Protein AF-A0A4Q7LRU5-F1 (afdb_monomer_lite)

pLDDT: mean 74.24, std 22.61, range [22.89, 97.69]

Radius of gyration: 31.34 Å; chains: 1; bounding box: 123×73×97 Å

Sequence (624 aa):
MHRFAPRPRFACYLLPPMLMIGGCTATMSNQIQQAANQVMNTSPGSSNQASAPLRATPQAQSRGTPRQKPVPLLTREDASIKALFAKGTVTGADLLPELRAFKRLSGDGKAIPIADLLGNSESAPESGGFLGQLMSSDLKSGLAGASMQLAVGKLESTLKATVMSTAVSELQGHLDFLIGDSKALQSETITLPSGDNLTAEQKQRSVTMAAIVVATRLSARMLNQATKDLKGLEQEYQTLIDRRERAAALLQQTLATGIPANAAHAFVEADLNHLRRLSASEGVAGFVKDMGAQTMALRLVAATDPKTYEDYKAQSDGLTKRQAAAMRTVAGVVAFGGLLTNFSSEFVKIGKQKSVAEILALGPLAAAFISEVPPVFQSAYQVATEGAGVLLKSHKHFKVTTLDKTVEVAGASEVFELIKLNGATPEFQSALFRDDGFGVLQRVHFCDAKAAIQMVDAAVPSQGQAEFAKEMALENPSQFSFVNVETIKADIVPELLGKDHRPRLNDRNPAMARVQQVVAGPSGLPATTAAAATAEPGPGYLKWNNEQVLRLVFANRDANAAKYAAMEFNGVTVRPVPSMQSLFAYESLADACRQQSVPVIAPSEPNQPPKPQRRQPAQNSRKS

Secondary structure (DSSP, 8-state):
--PPPP------------------SSHHHHHHHHHHHHHTT-PPPP-----------PPP-------PPPPPTT---HHHHHHHHHHSEEETTTTHHHHHHHHHHHHS-S---HHHHTT--S-------HHHHHHHHTSSSSHHHHHHHHHHHHHHHHHHHH-TTHHHHHHHHHHHHHHH-HHHHHH-EEEPPPSTT--HHHHHHHHHHHHHHHHHHHHHHHHHHHHHHHHHHHHHHHHHHHHHHHHHHHHHHHHHH---GGGGGG--HHHHHHHHHHHHHHHHHHHHT-HHHHHHHHHHHHHH-HHHHHHHHHHHHHHHHHHHHHHHHHHHHHHHHHHHHHHHHHHHHHHHHS-HHHHHHHHHHHHHHHHHHHHHHHHHHHHHHH-GGGGS-----EEEE-SS-EEEES-HHHHHHHHHHTT-HHHHHHHHS-SSS--HHHHHHTT-HHHHHHHHHHHS-HHHHHHHHHHTT-S-GGG--GGGHHHH-TTHHHHHHHS--GGGTTSS-HHHHHHHHHHH-SSS--S-SGGGGS-PPPPGGGG--HHHHHHHHHH--STTTGGGT-EEETTEEEEEPPSHHHHHHHHHHHHHHHHHHS---------PPPPP--PPPP------

Foldseek 3Di:
DDDDDDDDDDDDDDDDDDDDDDDDDDPVVVVVVVVVVVVPPDDDDDDDDDDDDDDDDDDDDDPDDPPPDPDLPPPDPLVLLVVVLVVQKDFLLSLLVLLVVVLVLLQPLPPRCVCSLLVNPDPDDDDFFPLVVVCPPPVVVPPLSVCLVVLLVVLLVLCVFQPSPVLSVLQSVLSVVVSVPSVLRRVGMDGAFRCPPPDSSLSSNRSSLVNLLSSLQVLLVLLVVLLVLVVVLQVLLVVLLVVLLVLLLVVLVCLVVDQPPQLPVLDDPVRSVVLVVQCVVQPSVRRSQFPLSSLSSLSSCCRPPVPSSVVSLVSLVVSLVSNVVSLSSLSNLLSSLSVLSVNVVVVSVCSRVDDPVSCVSCVRSVVSSSVSNVSSSVSSVCCSPVNVCVSPPDQFWKWKFFPVDIDTHRKPLVLVVVCVVRVQLQVLLDQQFAAVWARLLNLLCLQPVLLSQSLLQQLAGLVLQLVLCVLVVHPPSSSGGSSCVCVGPVVVSCVLRVHQCLVVCVDPRVSSNVSSCSARNHHDDDPPDPVVVPDDDPRSSSSDISLSVLSSLCSVPPVPRNSSSWDDTPRIIMHTGSGSSSSSSNSSSVVSNVVSPPPPPPPPPPPDPDDPDDDDPDDDDDDD

Organism: NCBI:txid47994

Structure (mmCIF, N/CA/C/O backbone):
data_AF-A0A4Q7LRU5-F1
#
_entry.id   AF-A0A4Q7LRU5-F1
#
loop_
_atom_site.group_PDB
_atom_site.id
_atom_site.type_symbol
_atom_site.label_atom_id
_atom_site.label_alt_id
_atom_site.label_comp_id
_atom_site.label_asym_id
_atom_site.label_entity_id
_atom_site.label_seq_id
_atom_site.pdbx_PDB_ins_code
_atom_site.Cartn_x
_atom_site.Cartn_y
_atom_site.Cartn_z
_atom_site.occupancy
_atom_site.B_iso_or_equiv
_atom_site.auth_seq_id
_atom_site.auth_comp_id
_atom_site.auth_asym_id
_atom_site.auth_atom_id
_atom_site.pdbx_PDB_model_num
ATOM 1 N N . MET A 1 1 ? -60.695 -10.524 22.780 1.00 43.97 1 MET A N 1
ATOM 2 C CA . MET A 1 1 ? -61.632 -10.675 21.647 1.00 43.97 1 MET A CA 1
ATOM 3 C C . MET A 1 1 ? -61.901 -9.304 21.045 1.00 43.97 1 MET A C 1
ATOM 5 O O . MET A 1 1 ? -62.742 -8.602 21.571 1.00 43.97 1 MET A O 1
ATOM 9 N N . HIS A 1 2 ? -61.194 -8.905 19.986 1.00 31.53 2 HIS A N 1
ATOM 10 C CA . HIS A 1 2 ? -61.656 -7.858 19.069 1.00 31.53 2 HIS A CA 1
ATOM 11 C C . HIS A 1 2 ? -60.995 -8.046 17.700 1.00 31.53 2 HIS A C 1
ATOM 13 O O . HIS A 1 2 ? -59.847 -8.466 17.597 1.00 31.53 2 HIS A O 1
ATOM 19 N N . ARG A 1 3 ? -61.819 -7.844 16.672 1.00 33.44 3 ARG A N 1
ATOM 20 C CA . ARG A 1 3 ? -61.635 -8.214 15.268 1.00 33.44 3 ARG A CA 1
ATOM 21 C C . ARG A 1 3 ? -60.683 -7.238 14.571 1.00 33.44 3 ARG A C 1
ATOM 23 O O . ARG A 1 3 ? -60.912 -6.036 14.644 1.00 33.44 3 ARG A O 1
ATOM 30 N N . PHE A 1 4 ? -59.709 -7.755 13.824 1.00 37.22 4 PHE A N 1
ATOM 31 C CA . PHE A 1 4 ? -59.015 -7.002 12.776 1.00 37.22 4 PHE A CA 1
ATOM 32 C C . PHE A 1 4 ? -59.633 -7.337 11.416 1.00 37.22 4 PHE A C 1
ATOM 34 O O . PHE A 1 4 ? -59.771 -8.505 11.053 1.00 37.22 4 PHE A O 1
ATOM 41 N N . ALA A 1 5 ? -60.035 -6.297 10.689 1.00 34.72 5 ALA A N 1
ATOM 42 C CA . ALA A 1 5 ? -60.475 -6.374 9.303 1.00 34.72 5 ALA A CA 1
ATOM 43 C C . ALA A 1 5 ? -59.260 -6.408 8.344 1.00 34.72 5 ALA A C 1
ATOM 45 O O . ALA A 1 5 ? -58.240 -5.789 8.655 1.00 34.72 5 ALA A O 1
ATOM 46 N N . PRO A 1 6 ? -59.354 -7.078 7.177 1.00 48.84 6 PRO A N 1
ATOM 47 C CA . PRO A 1 6 ? -58.246 -7.239 6.234 1.00 48.84 6 PRO A CA 1
ATOM 48 C C . PRO A 1 6 ? -58.362 -6.299 5.024 1.00 48.84 6 PRO A C 1
ATOM 50 O O . PRO A 1 6 ? -59.464 -6.081 4.523 1.00 48.84 6 PRO A O 1
ATOM 53 N N . ARG A 1 7 ? -57.232 -5.810 4.492 1.00 32.91 7 ARG A N 1
ATOM 54 C CA . ARG A 1 7 ? -57.084 -5.200 3.147 1.00 32.91 7 ARG A CA 1
ATOM 55 C C . ARG A 1 7 ? -55.608 -5.297 2.680 1.00 32.91 7 ARG A C 1
ATOM 57 O O . ARG A 1 7 ? -54.745 -5.478 3.532 1.00 32.91 7 ARG A O 1
ATOM 64 N N . PRO A 1 8 ? -55.287 -5.211 1.372 1.00 40.09 8 PRO A N 1
ATOM 65 C CA . PRO A 1 8 ? -55.453 -6.294 0.405 1.00 40.09 8 PRO A CA 1
ATOM 66 C C . PRO A 1 8 ? -54.150 -6.608 -0.365 1.00 40.09 8 PRO A C 1
ATOM 68 O O . PRO A 1 8 ? -53.166 -5.875 -0.331 1.00 40.09 8 PRO A O 1
ATOM 71 N N . ARG A 1 9 ? -54.182 -7.724 -1.100 1.00 33.88 9 ARG A N 1
ATOM 72 C CA . ARG A 1 9 ? -53.172 -8.150 -2.078 1.00 33.88 9 ARG A CA 1
ATOM 73 C C . ARG A 1 9 ? -53.104 -7.159 -3.247 1.00 33.88 9 ARG A C 1
ATOM 75 O O . ARG A 1 9 ? -54.141 -6.883 -3.845 1.00 33.88 9 ARG A O 1
ATOM 82 N N . PHE A 1 10 ? -51.902 -6.711 -3.612 1.00 30.16 10 PHE A N 1
ATOM 83 C CA . PHE A 1 10 ? -51.641 -6.105 -4.919 1.00 30.16 10 PHE A CA 1
ATOM 84 C C . PHE A 1 10 ? -50.893 -7.083 -5.820 1.00 30.16 10 PHE A C 1
ATOM 86 O O . PHE A 1 10 ? -49.983 -7.794 -5.398 1.00 30.16 10 PHE A O 1
ATOM 93 N N . ALA A 1 11 ? -51.401 -7.145 -7.043 1.00 29.06 11 ALA A N 1
ATOM 94 C CA . ALA A 1 11 ? -51.171 -8.154 -8.050 1.00 29.06 11 ALA A CA 1
ATOM 95 C C . ALA A 1 11 ? -49.904 -7.897 -8.872 1.00 29.06 11 ALA A C 1
ATOM 97 O O . ALA A 1 11 ? -49.52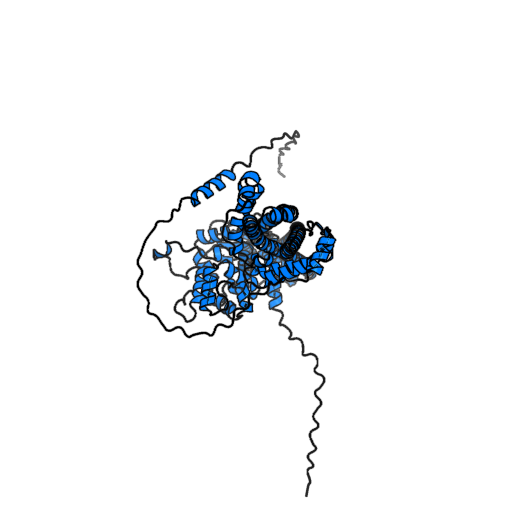2 -6.756 -9.129 1.00 29.06 11 ALA A O 1
ATOM 98 N N . CYS A 1 12 ? -49.310 -9.000 -9.326 1.00 27.50 12 CYS A N 1
ATOM 99 C CA . CYS A 1 12 ? -48.316 -9.058 -10.383 1.00 27.50 12 CYS A CA 1
ATOM 100 C C . CYS A 1 12 ? -48.868 -8.477 -11.693 1.00 27.50 12 CYS A C 1
ATOM 102 O O . CYS A 1 12 ? -49.925 -8.906 -12.153 1.00 27.50 12 CYS A O 1
ATOM 104 N N . TYR A 1 13 ? -48.097 -7.600 -12.335 1.00 27.66 13 TYR A N 1
ATOM 105 C CA . TYR A 1 13 ? -48.189 -7.355 -13.772 1.00 27.66 13 TYR A CA 1
ATOM 106 C C . TYR A 1 13 ? -46.835 -7.658 -14.423 1.00 27.66 13 TYR A C 1
ATOM 108 O O . TYR A 1 13 ? -45.799 -7.117 -14.044 1.00 27.66 13 TYR A O 1
ATOM 116 N N . LEU A 1 14 ? -46.892 -8.587 -15.375 1.00 28.45 14 LEU A N 1
ATOM 117 C CA . LEU A 1 14 ? -45.865 -8.989 -16.333 1.00 28.45 14 LEU A CA 1
ATOM 118 C C . LEU A 1 14 ? -46.088 -8.222 -17.647 1.00 28.45 14 LEU A C 1
ATOM 120 O O . LEU A 1 14 ? -47.246 -8.120 -18.052 1.00 28.45 14 LEU A O 1
ATOM 124 N N . LEU A 1 15 ? -44.986 -7.790 -18.294 1.00 25.84 15 LEU A N 1
ATOM 125 C CA . LEU A 1 15 ? -44.734 -7.465 -19.731 1.00 25.84 15 LEU A CA 1
ATOM 126 C C . LEU A 1 15 ? -43.952 -6.134 -19.907 1.00 25.84 15 LEU A C 1
ATOM 128 O O . LEU A 1 15 ? -44.173 -5.216 -19.124 1.00 25.84 15 LEU A O 1
ATOM 132 N N . PRO A 1 16 ? -43.188 -5.921 -21.006 1.00 30.48 16 PRO A N 1
ATOM 133 C CA . PRO A 1 16 ? -42.007 -6.637 -21.529 1.00 30.48 16 PRO A CA 1
ATOM 134 C C . PRO A 1 16 ? -40.763 -5.692 -21.654 1.00 30.48 16 PRO A C 1
ATOM 136 O O . PRO A 1 16 ? -40.886 -4.491 -21.414 1.00 30.48 16 PRO A O 1
ATOM 139 N N . PRO A 1 17 ? -39.552 -6.171 -22.031 1.00 30.44 17 PRO A N 1
ATOM 140 C CA . PRO A 1 17 ? -38.360 -5.323 -22.125 1.00 30.44 17 PRO A CA 1
ATOM 141 C C . PRO A 1 17 ? -38.255 -4.642 -23.501 1.00 30.44 17 PRO A C 1
ATOM 143 O O . PRO A 1 17 ? -38.333 -5.308 -24.532 1.00 30.44 17 PRO A O 1
ATOM 146 N N . MET A 1 18 ? -38.017 -3.327 -23.526 1.00 25.31 18 MET A N 1
ATOM 147 C CA . MET A 1 18 ? -37.618 -2.602 -24.737 1.00 25.31 18 MET A CA 1
ATOM 148 C C . MET A 1 18 ? -36.319 -1.826 -24.508 1.00 25.31 18 MET A C 1
ATOM 150 O O . MET A 1 18 ? -36.163 -1.094 -23.534 1.00 25.31 18 MET A O 1
ATOM 154 N N . LEU A 1 19 ? -35.394 -2.044 -25.442 1.00 29.30 19 LEU A N 1
ATOM 155 C CA . LEU A 1 19 ? -34.105 -1.388 -25.623 1.00 29.30 19 LEU A CA 1
ATOM 156 C C . LEU A 1 19 ? -34.196 0.143 -25.594 1.00 29.30 19 LEU A C 1
ATOM 158 O O . LEU A 1 19 ? -34.935 0.716 -26.385 1.00 29.30 19 LEU A O 1
ATOM 162 N N . MET A 1 20 ? -33.317 0.779 -24.816 1.00 27.03 20 MET A N 1
ATOM 163 C CA . MET A 1 20 ? -32.673 2.048 -25.176 1.00 27.03 20 MET A CA 1
ATOM 164 C C . MET A 1 20 ? -31.257 2.069 -24.583 1.00 27.03 20 MET A C 1
ATOM 166 O O . MET A 1 20 ? -31.054 2.316 -23.397 1.00 27.03 20 MET A O 1
ATOM 170 N N . ILE A 1 21 ? -30.274 1.769 -25.433 1.00 30.77 21 ILE A N 1
ATOM 171 C CA . ILE A 1 21 ? -28.853 2.047 -25.218 1.00 30.77 21 ILE A CA 1
ATOM 172 C C . ILE A 1 21 ? -28.588 3.394 -25.890 1.00 30.77 21 ILE A C 1
ATOM 174 O O . ILE A 1 21 ? -28.757 3.511 -27.101 1.00 30.77 21 ILE A O 1
ATOM 178 N N . GLY A 1 22 ? -28.162 4.402 -25.130 1.00 25.91 22 GLY A N 1
ATOM 179 C CA . GLY A 1 22 ? -27.683 5.656 -25.706 1.00 25.91 22 GLY A CA 1
ATOM 180 C C . GLY A 1 22 ? -27.515 6.772 -24.681 1.00 25.91 22 GLY A C 1
ATOM 181 O O . GLY A 1 22 ? -28.501 7.285 -24.168 1.00 25.91 22 GLY A O 1
ATOM 182 N N . GLY A 1 23 ? -26.266 7.190 -24.443 1.00 28.08 23 GLY A N 1
ATOM 183 C CA . GLY A 1 23 ? -25.987 8.571 -24.031 1.00 28.08 23 GLY A CA 1
ATOM 184 C C . GLY A 1 23 ? -25.439 8.821 -22.623 1.00 28.08 23 GLY A C 1
ATOM 185 O O . GLY A 1 23 ? -25.951 9.692 -21.931 1.00 28.08 23 GLY A O 1
ATOM 186 N N . CYS A 1 24 ? -24.343 8.170 -22.218 1.00 26.23 24 CYS A N 1
ATOM 187 C CA . CYS A 1 24 ? -23.494 8.667 -21.120 1.00 26.23 24 CYS A CA 1
ATOM 188 C C . CYS A 1 24 ? -22.000 8.566 -21.470 1.00 26.23 24 CYS A C 1
ATOM 190 O O . CYS A 1 24 ? -21.257 7.830 -20.834 1.00 26.23 24 CYS A O 1
ATOM 192 N N . THR A 1 25 ? -21.544 9.293 -22.494 1.00 30.42 25 THR A N 1
ATOM 193 C CA . THR A 1 25 ? -20.097 9.490 -22.751 1.00 30.42 25 THR A CA 1
ATOM 194 C C . THR A 1 25 ? -19.708 10.931 -23.107 1.00 30.42 25 THR A C 1
ATOM 196 O O . THR A 1 25 ? -18.527 11.213 -23.279 1.00 30.42 25 THR A O 1
ATOM 199 N N . ALA A 1 26 ? -20.644 11.887 -23.154 1.00 29.08 26 ALA A N 1
ATOM 200 C CA . ALA A 1 26 ? -20.341 13.251 -23.608 1.00 29.08 26 ALA A CA 1
ATOM 201 C C . ALA A 1 26 ? -19.850 14.219 -22.505 1.00 29.08 26 ALA A C 1
ATOM 203 O O . ALA A 1 26 ? -19.265 15.253 -22.820 1.00 29.08 26 ALA A O 1
ATOM 204 N N . THR A 1 27 ? -20.029 13.914 -21.216 1.00 32.12 27 THR A N 1
ATOM 205 C CA . THR A 1 27 ? -19.748 14.880 -20.131 1.00 32.12 27 THR A CA 1
ATOM 206 C C . THR A 1 27 ? -18.299 14.880 -19.631 1.00 32.12 27 THR A C 1
ATOM 208 O O . THR A 1 27 ? -17.849 15.889 -19.094 1.00 32.12 27 THR A O 1
ATOM 211 N N . MET A 1 28 ? -17.525 13.811 -19.859 1.00 32.53 28 MET A N 1
ATOM 212 C CA . MET A 1 28 ? -16.118 13.738 -19.424 1.00 32.53 28 MET A CA 1
ATOM 213 C C . MET A 1 28 ? -15.156 14.507 -20.349 1.00 32.53 28 MET A C 1
ATOM 215 O O . MET A 1 28 ? -14.125 15.000 -19.898 1.00 32.53 28 MET A O 1
ATOM 219 N N . SER A 1 29 ? -15.508 14.679 -21.630 1.00 30.48 29 SER A N 1
ATOM 220 C CA . SER A 1 29 ? -14.660 15.385 -22.605 1.00 30.48 29 SER A CA 1
ATOM 221 C C . SER A 1 29 ? -14.542 16.884 -22.303 1.00 30.48 29 SER A C 1
ATOM 223 O O . SER A 1 29 ? -13.462 17.455 -22.433 1.00 30.48 29 SER A O 1
ATOM 225 N N . ASN A 1 30 ? -15.618 17.524 -21.829 1.00 28.94 30 ASN A N 1
ATOM 226 C CA . ASN A 1 30 ? -15.624 18.971 -21.582 1.00 28.94 30 ASN A CA 1
ATOM 227 C C . ASN A 1 30 ? -14.843 19.382 -20.321 1.00 28.94 30 ASN A C 1
ATOM 229 O O . ASN A 1 30 ? -14.238 20.453 -20.315 1.00 28.94 30 ASN A O 1
ATOM 233 N N . GLN A 1 31 ? -14.766 18.530 -19.289 1.00 32.81 31 GLN A N 1
ATOM 234 C CA . GLN A 1 31 ? -13.928 18.805 -18.109 1.00 32.81 31 GLN A CA 1
ATOM 235 C C . GLN A 1 31 ? -12.427 18.669 -18.410 1.00 32.81 31 GLN A C 1
ATOM 237 O O . GLN A 1 31 ? -11.622 19.448 -17.902 1.00 32.81 31 GLN A O 1
ATOM 242 N N . ILE A 1 32 ? -12.043 17.744 -19.295 1.00 33.47 32 ILE A N 1
ATOM 243 C CA . ILE A 1 32 ? -10.644 17.570 -19.720 1.00 33.47 32 ILE A CA 1
ATOM 244 C C . ILE A 1 32 ? -10.184 18.752 -20.591 1.00 33.47 32 ILE A C 1
ATOM 246 O O . ILE A 1 32 ? -9.041 19.197 -20.482 1.00 33.47 32 ILE A O 1
ATOM 250 N N . GLN A 1 33 ? -11.080 19.316 -21.403 1.00 30.83 33 GLN A N 1
ATOM 251 C CA . GLN A 1 33 ? -10.770 20.450 -22.278 1.00 30.83 33 GLN A CA 1
ATOM 252 C C . GLN A 1 33 ? -10.697 21.788 -21.521 1.00 30.83 33 GLN A C 1
ATOM 254 O O . GLN A 1 33 ? -9.879 22.643 -21.858 1.00 30.83 33 GLN A O 1
ATOM 259 N N . GLN A 1 34 ? -11.474 21.955 -20.443 1.00 31.41 34 GLN A N 1
ATOM 260 C CA . GLN A 1 34 ? -11.393 23.138 -19.574 1.00 31.41 34 GLN A CA 1
ATOM 261 C C . GLN A 1 34 ? -10.120 23.160 -18.710 1.00 31.41 34 GLN A C 1
ATOM 263 O O . GLN A 1 34 ? -9.540 24.228 -18.521 1.00 31.41 34 GLN A O 1
ATOM 268 N N . ALA A 1 35 ? -9.624 21.998 -18.270 1.00 32.19 35 ALA A N 1
ATOM 269 C CA . ALA A 1 35 ? -8.349 21.899 -17.554 1.00 32.19 35 ALA A CA 1
ATOM 270 C C . ALA A 1 35 ? -7.128 22.165 -18.462 1.00 32.19 35 ALA A C 1
ATOM 272 O O . ALA A 1 35 ? -6.140 22.745 -18.018 1.00 32.19 35 ALA A O 1
ATOM 273 N N . ALA A 1 36 ? -7.201 21.803 -19.749 1.00 29.17 36 ALA A N 1
ATOM 274 C CA . ALA A 1 36 ? -6.125 22.055 -20.714 1.00 29.17 36 ALA A CA 1
ATOM 275 C C . ALA A 1 36 ? -5.966 23.548 -21.066 1.00 29.17 36 ALA A C 1
ATOM 277 O O . ALA A 1 36 ? -4.850 24.019 -21.281 1.00 29.17 36 ALA A O 1
ATOM 278 N N . ASN A 1 37 ? -7.061 24.313 -21.061 1.00 30.66 37 ASN A N 1
ATOM 279 C CA . ASN A 1 37 ? -7.027 25.743 -21.380 1.00 30.66 37 ASN A CA 1
ATOM 280 C C . ASN A 1 37 ? -6.527 26.625 -20.222 1.00 30.66 37 ASN A C 1
ATOM 282 O O . ASN A 1 37 ? -6.096 27.749 -20.465 1.00 30.66 37 ASN A O 1
ATOM 286 N N . GLN A 1 38 ? -6.522 26.129 -18.978 1.00 31.88 38 GLN A N 1
ATOM 287 C CA . GLN A 1 38 ? -5.975 26.874 -17.834 1.00 31.88 38 GLN A CA 1
ATOM 288 C C . GLN A 1 38 ? -4.441 26.816 -17.743 1.00 31.88 38 GLN A C 1
ATOM 290 O O . GLN A 1 38 ? -3.837 27.694 -17.135 1.00 31.88 38 GLN A O 1
ATOM 295 N N . VAL A 1 39 ? -3.797 25.839 -18.389 1.00 29.70 39 VAL A N 1
ATOM 296 C CA . VAL A 1 39 ? -2.334 25.652 -18.330 1.00 29.70 39 VAL A CA 1
ATOM 297 C C . VAL A 1 39 ? -1.593 26.443 -19.422 1.00 29.70 39 VAL A C 1
ATOM 299 O O . VAL A 1 39 ? -0.408 26.722 -19.280 1.00 29.70 39 VAL A O 1
ATOM 302 N N . MET A 1 40 ? -2.271 26.882 -20.489 1.00 27.53 40 MET A N 1
ATOM 303 C CA . MET A 1 40 ? -1.620 27.569 -21.619 1.00 27.53 40 MET A CA 1
ATOM 304 C C . MET A 1 40 ? -1.514 29.103 -21.500 1.00 27.53 40 MET A C 1
ATOM 306 O O . MET A 1 40 ? -1.050 29.738 -22.442 1.00 27.53 40 MET A O 1
ATOM 310 N N . ASN A 1 41 ? -1.874 29.709 -20.360 1.00 26.45 41 ASN A N 1
ATOM 311 C CA . ASN A 1 41 ? -1.891 31.176 -20.201 1.00 26.45 41 ASN A CA 1
ATOM 312 C C . ASN A 1 41 ? -0.845 31.774 -19.239 1.00 26.45 41 ASN A C 1
ATOM 314 O O . ASN A 1 41 ? -0.915 32.964 -18.932 1.00 26.45 41 ASN A O 1
ATOM 318 N N . THR A 1 42 ? 0.165 31.022 -18.797 1.0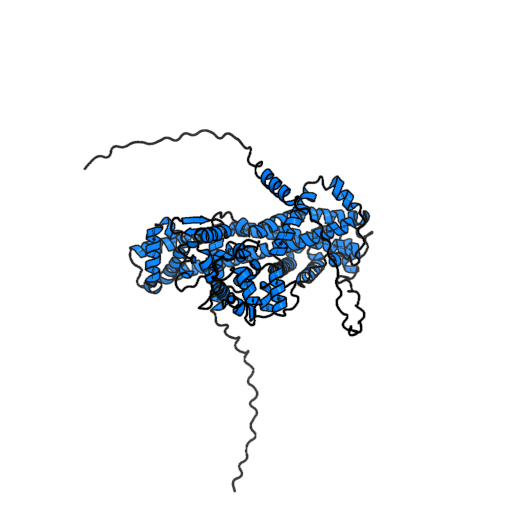0 27.41 42 THR A N 1
ATOM 319 C CA . THR A 1 42 ? 1.283 31.598 -18.024 1.00 27.41 42 THR A CA 1
ATOM 320 C C . THR A 1 42 ? 2.492 31.855 -18.920 1.00 27.41 42 THR A C 1
ATOM 322 O O . THR A 1 42 ? 3.320 30.975 -19.148 1.00 27.41 42 THR A O 1
ATOM 325 N N . SER A 1 43 ? 2.573 33.079 -19.441 1.00 22.89 43 SER A N 1
ATOM 326 C CA . SER A 1 43 ? 3.728 33.610 -20.172 1.00 22.89 43 SER A CA 1
ATOM 327 C C . SER A 1 43 ? 4.842 34.025 -19.191 1.00 22.89 43 SER A C 1
ATOM 329 O O . SER A 1 43 ? 4.520 34.645 -18.173 1.00 22.89 43 SER A O 1
ATOM 331 N N . PRO A 1 44 ? 6.136 33.742 -19.440 1.00 28.16 44 PRO A N 1
ATOM 332 C CA . PRO A 1 44 ? 7.210 34.208 -18.573 1.00 28.16 44 PRO A CA 1
ATOM 333 C C . PRO A 1 44 ? 7.665 35.623 -18.960 1.00 28.16 44 PRO A C 1
ATOM 335 O O . PRO A 1 44 ? 8.151 35.871 -20.063 1.00 28.16 44 PRO A O 1
ATOM 338 N N . GLY A 1 45 ? 7.513 36.551 -18.013 1.00 25.11 45 GLY A N 1
ATOM 339 C CA . GLY A 1 45 ? 8.054 37.904 -18.078 1.00 25.11 45 GLY A CA 1
ATOM 340 C C . GLY A 1 45 ? 9.563 37.934 -17.827 1.00 25.11 45 GLY A C 1
ATOM 341 O O . GLY A 1 45 ? 10.066 37.354 -16.869 1.00 25.11 45 GLY A O 1
ATOM 342 N N . SER A 1 46 ? 10.262 38.640 -18.711 1.00 28.59 46 SER A N 1
ATOM 343 C CA . SER A 1 46 ? 11.682 38.986 -18.653 1.00 28.59 46 SER A CA 1
ATOM 344 C C . SER A 1 46 ? 11.997 39.920 -17.476 1.00 28.59 46 SER A C 1
ATOM 346 O O . SER A 1 46 ? 11.346 40.957 -17.334 1.00 28.59 46 SER A O 1
ATOM 348 N N . SER A 1 47 ? 13.079 39.657 -16.740 1.00 28.02 47 SER A N 1
ATOM 349 C CA . SER A 1 47 ? 13.805 40.704 -16.015 1.00 28.02 47 SER A CA 1
ATOM 350 C C . SER A 1 47 ? 15.316 40.451 -15.997 1.00 28.02 47 SER A C 1
ATOM 352 O O . SER A 1 47 ? 15.825 39.439 -15.523 1.00 28.02 47 SER A O 1
ATOM 354 N N . ASN A 1 48 ? 16.029 41.430 -16.554 1.00 27.88 48 ASN A N 1
ATOM 355 C CA . ASN A 1 48 ? 17.455 41.673 -16.380 1.00 27.88 48 ASN A CA 1
ATOM 356 C C . ASN A 1 48 ? 17.757 42.005 -14.913 1.00 27.88 48 ASN A C 1
ATOM 358 O O . ASN A 1 48 ? 17.066 42.861 -14.363 1.00 27.88 48 ASN A O 1
ATOM 362 N N . GLN A 1 49 ? 18.845 41.476 -14.338 1.00 28.56 49 GLN A N 1
ATOM 363 C CA . GLN A 1 49 ? 19.641 42.226 -13.354 1.00 28.56 49 GLN A CA 1
ATOM 364 C C . GLN A 1 49 ? 21.053 41.649 -13.120 1.00 28.56 49 GLN A C 1
ATOM 366 O O . GLN A 1 49 ? 21.239 40.562 -12.590 1.00 28.56 49 GLN A O 1
ATOM 371 N N . ALA A 1 50 ? 22.017 42.449 -13.584 1.00 24.75 50 ALA A N 1
ATOM 372 C CA . ALA A 1 50 ? 23.327 42.811 -13.037 1.00 24.75 50 ALA A CA 1
ATOM 373 C C . ALA A 1 50 ? 24.127 41.831 -12.150 1.00 24.75 50 ALA A C 1
ATOM 375 O O . ALA A 1 50 ? 23.797 41.542 -11.003 1.00 24.75 50 ALA A O 1
ATOM 376 N N . SER A 1 51 ? 25.304 41.488 -12.672 1.00 27.73 51 SER A N 1
ATOM 377 C CA . SER A 1 51 ? 26.440 40.852 -12.007 1.00 27.73 51 SER A CA 1
ATOM 378 C C . SER A 1 51 ? 27.146 41.771 -10.995 1.00 27.73 51 SER A C 1
ATOM 380 O O . SER A 1 51 ? 27.354 42.953 -11.267 1.00 27.73 51 SER A O 1
ATOM 382 N N . ALA A 1 52 ? 27.650 41.193 -9.900 1.00 24.70 52 ALA A N 1
ATOM 383 C CA . ALA A 1 52 ? 28.733 41.755 -9.085 1.00 24.70 52 ALA A CA 1
ATOM 384 C C . ALA A 1 52 ? 29.748 40.648 -8.706 1.00 24.70 52 ALA A C 1
ATOM 386 O O . ALA A 1 52 ? 29.364 39.478 -8.632 1.00 24.70 52 ALA A O 1
ATOM 387 N N . PRO A 1 53 ? 31.046 40.970 -8.519 1.00 27.08 53 PRO A N 1
ATOM 388 C CA . PRO A 1 53 ? 32.130 39.997 -8.634 1.00 27.08 53 PRO A CA 1
ATOM 389 C C . PRO A 1 53 ? 32.504 39.360 -7.289 1.00 27.08 53 PRO A C 1
ATOM 391 O O . PRO A 1 53 ? 32.692 40.052 -6.289 1.00 27.08 53 PRO A O 1
ATOM 394 N N . LEU A 1 54 ? 32.709 38.039 -7.276 1.00 25.48 54 LEU A N 1
ATOM 395 C CA . LEU A 1 54 ? 33.249 37.309 -6.127 1.00 25.48 54 LEU A CA 1
ATOM 396 C C . LEU A 1 54 ? 34.659 36.777 -6.422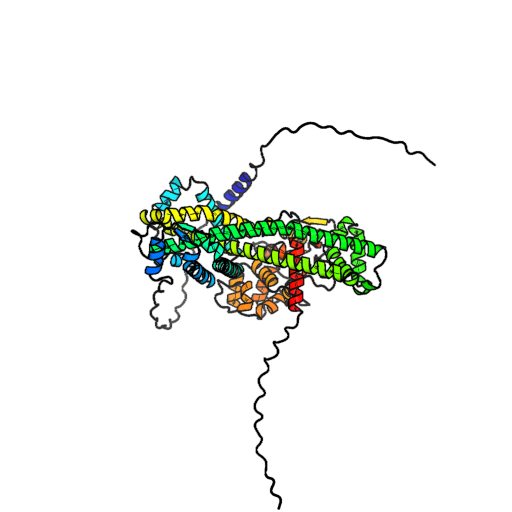 1.00 25.48 54 LEU A C 1
ATOM 398 O O . LEU A 1 54 ? 34.868 35.853 -7.201 1.00 25.48 54 LEU A O 1
ATOM 402 N N . ARG A 1 55 ? 35.611 37.450 -5.769 1.00 24.30 55 ARG A N 1
ATOM 403 C CA . ARG A 1 55 ? 36.900 37.005 -5.212 1.00 24.30 55 ARG A CA 1
ATOM 404 C C . ARG A 1 55 ? 37.317 35.548 -5.494 1.00 24.30 55 ARG A C 1
ATOM 406 O O . ARG A 1 55 ? 36.737 34.602 -4.970 1.00 24.30 55 ARG A O 1
ATOM 413 N N . ALA A 1 56 ? 38.426 35.409 -6.218 1.00 24.61 56 ALA A N 1
ATOM 414 C CA . ALA A 1 56 ? 39.151 34.159 -6.410 1.00 24.61 56 ALA A CA 1
ATOM 415 C C . ALA A 1 56 ? 39.746 33.626 -5.092 1.00 24.61 56 ALA A C 1
ATOM 417 O O . ALA A 1 56 ? 40.382 34.366 -4.339 1.00 24.61 56 ALA A O 1
ATOM 418 N N . THR A 1 57 ? 39.582 32.325 -4.851 1.00 27.88 57 THR A N 1
ATOM 419 C CA . THR A 1 57 ? 40.373 31.530 -3.897 1.00 27.88 57 THR A CA 1
ATOM 420 C C . THR A 1 57 ? 41.183 30.478 -4.670 1.00 27.88 57 THR A C 1
ATOM 422 O O . THR A 1 57 ? 40.753 30.065 -5.750 1.00 27.88 57 THR A O 1
ATOM 425 N N . PRO A 1 58 ? 42.369 30.061 -4.186 1.00 26.73 58 PRO A N 1
ATOM 426 C CA . PRO A 1 58 ? 43.312 29.277 -4.980 1.00 26.73 58 PRO A CA 1
ATOM 427 C C . PRO A 1 58 ? 42.838 27.829 -5.149 1.00 26.73 58 PRO A C 1
ATOM 429 O O . PRO A 1 58 ? 42.588 27.129 -4.168 1.00 26.73 58 PRO A O 1
ATOM 432 N N . GLN A 1 59 ? 42.761 27.368 -6.399 1.00 28.69 59 GLN A N 1
ATOM 433 C CA . GLN A 1 59 ? 42.581 25.958 -6.737 1.00 28.69 59 GLN A CA 1
ATOM 434 C C . GLN A 1 59 ? 43.811 25.152 -6.304 1.00 28.69 59 GLN A C 1
ATOM 436 O O . GLN A 1 59 ? 44.909 25.334 -6.830 1.00 28.69 59 GLN A O 1
ATOM 441 N N . ALA A 1 60 ? 43.606 24.208 -5.387 1.00 28.73 60 ALA A N 1
ATOM 442 C CA . ALA A 1 60 ? 44.526 23.102 -5.183 1.00 28.73 60 ALA A CA 1
ATOM 443 C C . ALA A 1 60 ? 44.473 22.180 -6.414 1.00 28.73 60 ALA A C 1
ATOM 445 O O . ALA A 1 60 ? 43.420 21.648 -6.768 1.00 28.73 60 ALA A O 1
ATOM 446 N N . GLN A 1 61 ? 45.618 22.010 -7.077 1.00 31.38 61 GLN A N 1
ATOM 447 C CA . GLN A 1 61 ? 45.808 21.082 -8.189 1.00 31.38 61 GLN A CA 1
ATOM 448 C C . GLN A 1 61 ? 45.611 19.636 -7.711 1.00 31.38 61 GLN A C 1
ATOM 450 O O . GLN A 1 61 ? 46.525 19.000 -7.189 1.00 31.38 61 GLN A O 1
ATOM 455 N N . SER A 1 62 ? 44.410 19.102 -7.920 1.00 31.77 62 SER A N 1
ATOM 456 C CA . SER A 1 62 ? 44.168 17.662 -7.897 1.00 31.77 62 SER A CA 1
ATOM 457 C C . SER A 1 62 ? 44.722 17.060 -9.190 1.00 31.77 62 SER A C 1
ATOM 459 O O . SER A 1 62 ? 44.250 17.366 -10.286 1.00 31.77 62 SER A O 1
ATOM 461 N N . ARG A 1 63 ? 45.773 16.240 -9.067 1.00 30.52 63 ARG A N 1
ATOM 462 C CA . ARG A 1 63 ? 46.317 15.421 -10.158 1.00 30.52 63 ARG A CA 1
ATOM 463 C C . ARG A 1 63 ? 45.206 14.517 -10.694 1.00 30.52 63 ARG A C 1
ATOM 465 O O . ARG A 1 63 ? 44.831 13.541 -10.049 1.00 30.52 63 ARG A O 1
ATOM 472 N N . GLY A 1 64 ? 44.711 14.845 -11.885 1.00 29.22 64 GLY A N 1
ATOM 473 C CA . GLY A 1 64 ? 43.770 14.020 -12.627 1.00 29.22 64 GLY A CA 1
ATOM 474 C C . GLY A 1 64 ? 44.371 12.650 -12.918 1.00 29.22 64 GLY A C 1
ATOM 475 O O . GLY A 1 64 ? 45.307 12.518 -13.704 1.00 29.22 64 GLY A O 1
ATOM 476 N N . THR A 1 65 ? 43.815 11.620 -12.292 1.00 33.38 65 THR A N 1
ATOM 477 C CA . THR A 1 65 ? 43.875 10.263 -12.830 1.00 33.38 65 THR A CA 1
ATOM 478 C C . THR A 1 65 ? 43.094 10.274 -14.150 1.00 33.38 65 THR A C 1
ATOM 480 O O . THR A 1 65 ? 41.997 10.841 -14.188 1.00 33.38 65 THR A O 1
ATOM 483 N N . PRO A 1 66 ? 43.622 9.711 -15.252 1.00 32.44 66 PRO A N 1
ATOM 484 C CA . PRO A 1 66 ? 42.877 9.634 -16.500 1.00 32.44 66 PRO A CA 1
ATOM 485 C C . PRO A 1 66 ? 41.572 8.880 -16.240 1.00 32.44 66 PRO A C 1
ATOM 487 O O . PRO A 1 66 ? 41.576 7.723 -15.821 1.00 32.44 66 PRO A O 1
ATOM 490 N N . ARG A 1 67 ? 40.451 9.574 -16.452 1.00 33.81 67 ARG A N 1
ATOM 491 C CA . ARG A 1 67 ? 39.096 9.029 -16.373 1.00 33.81 67 ARG A CA 1
ATOM 492 C C . ARG A 1 67 ? 39.018 7.908 -17.412 1.00 33.81 67 ARG A C 1
ATOM 494 O O . ARG A 1 67 ? 38.918 8.190 -18.604 1.00 33.81 67 ARG A O 1
ATOM 501 N N . GLN A 1 68 ? 39.157 6.652 -16.981 1.00 34.25 68 GLN A N 1
ATOM 502 C CA . GLN A 1 68 ? 38.933 5.500 -17.853 1.00 34.25 68 GLN A CA 1
ATOM 503 C C . GLN A 1 68 ? 37.543 5.673 -18.473 1.00 34.25 68 GLN A C 1
ATOM 505 O O . GLN A 1 68 ? 36.564 5.858 -17.745 1.00 34.25 68 GLN A O 1
ATOM 510 N N . LYS A 1 69 ? 37.463 5.688 -19.814 1.00 32.81 69 LYS A N 1
ATOM 511 C CA . LYS A 1 69 ? 36.175 5.613 -20.513 1.00 32.81 69 LYS A CA 1
ATOM 512 C C . LYS A 1 69 ? 35.435 4.405 -19.928 1.00 32.81 69 LYS A C 1
ATOM 514 O O . LYS A 1 69 ? 36.051 3.337 -19.873 1.00 32.81 69 LYS A O 1
ATOM 519 N N . PRO A 1 70 ? 34.184 4.552 -19.457 1.00 37.09 70 PRO A N 1
ATOM 520 C CA . PRO A 1 70 ? 33.420 3.410 -18.987 1.00 37.09 70 PRO A CA 1
ATOM 521 C C . PRO A 1 70 ? 33.397 2.378 -20.113 1.00 37.09 70 PRO A C 1
ATOM 523 O O . PRO A 1 70 ? 32.946 2.663 -21.222 1.00 37.09 70 PRO A O 1
ATOM 526 N N . VAL A 1 71 ? 33.978 1.208 -19.851 1.00 39.34 71 VAL A N 1
ATOM 527 C CA . VAL A 1 71 ? 33.861 0.059 -20.745 1.00 39.34 71 VAL A CA 1
ATOM 528 C C . VAL A 1 71 ? 32.361 -0.225 -20.861 1.00 39.34 71 VAL A C 1
ATOM 530 O O . VAL A 1 71 ? 31.710 -0.315 -19.815 1.00 39.34 71 VAL A O 1
ATOM 533 N N . PRO A 1 72 ? 31.783 -0.326 -22.075 1.00 49.19 72 PRO A N 1
ATOM 534 C CA . PRO A 1 72 ? 30.372 -0.644 -22.228 1.00 49.19 72 PRO A CA 1
ATOM 535 C C . PRO A 1 72 ? 30.070 -1.917 -21.437 1.00 49.19 72 PRO A C 1
ATOM 537 O O . PRO A 1 72 ? 30.652 -2.971 -21.705 1.00 49.19 72 PRO A O 1
ATOM 540 N N . LEU A 1 73 ? 29.169 -1.814 -20.457 1.00 48.41 73 LEU A N 1
ATOM 541 C CA . LEU A 1 73 ? 28.799 -2.868 -19.496 1.00 48.41 73 LEU A CA 1
ATOM 542 C C . LEU A 1 73 ? 28.239 -4.156 -20.148 1.00 48.41 73 LEU A C 1
ATOM 544 O O . LEU A 1 73 ? 27.878 -5.097 -19.447 1.00 48.41 73 LEU A O 1
ATOM 548 N N . LEU A 1 74 ? 28.160 -4.204 -21.482 1.00 51.84 74 LEU A N 1
ATOM 549 C CA . LEU A 1 74 ? 27.472 -5.212 -22.287 1.00 51.84 74 LEU A CA 1
ATOM 550 C C . LEU A 1 74 ? 28.290 -5.689 -23.499 1.00 51.84 74 LEU A C 1
ATOM 552 O O . LEU A 1 74 ? 27.714 -6.083 -24.508 1.00 51.84 74 LEU A O 1
ATOM 556 N N . THR A 1 75 ? 29.623 -5.698 -23.435 1.00 53.31 75 THR A N 1
ATOM 557 C CA . THR A 1 75 ? 30.423 -6.437 -24.435 1.00 53.31 75 THR A CA 1
ATOM 558 C C . THR A 1 75 ? 30.363 -7.938 -24.138 1.00 53.31 75 THR A C 1
ATOM 560 O O . THR A 1 75 ? 31.328 -8.567 -23.715 1.00 53.31 75 THR A O 1
ATOM 563 N N . ARG A 1 76 ? 29.168 -8.520 -24.289 1.00 58.69 76 ARG A N 1
ATOM 564 C CA . ARG A 1 76 ? 28.984 -9.970 -24.278 1.00 58.69 76 ARG A CA 1
ATOM 565 C C . ARG A 1 76 ? 29.634 -10.544 -25.538 1.00 58.69 76 ARG A C 1
ATOM 567 O O . ARG A 1 76 ? 29.628 -9.897 -26.579 1.00 58.69 76 ARG A O 1
ATOM 574 N N . GLU A 1 77 ? 30.185 -11.753 -25.445 1.00 61.53 77 GLU A N 1
ATOM 575 C CA . GLU A 1 77 ? 30.780 -12.438 -26.595 1.00 61.53 77 GLU A CA 1
ATOM 576 C C . GLU A 1 77 ? 29.794 -12.487 -27.772 1.00 61.53 77 GLU A C 1
ATOM 578 O O . GLU A 1 77 ? 28.706 -13.073 -27.658 1.00 61.53 77 GLU A O 1
ATOM 583 N N . ASP A 1 78 ? 30.213 -11.924 -28.912 1.00 67.38 78 ASP A N 1
ATOM 584 C CA . ASP A 1 78 ? 29.470 -11.884 -30.180 1.00 67.38 78 ASP A CA 1
ATOM 585 C C . ASP A 1 78 ? 28.878 -13.249 -30.571 1.00 67.38 78 ASP A C 1
ATOM 587 O O . ASP A 1 78 ? 27.825 -13.324 -31.208 1.00 67.38 78 ASP A O 1
ATOM 591 N N . ALA A 1 79 ? 29.524 -14.347 -30.161 1.00 74.94 79 ALA A N 1
ATOM 592 C CA . ALA A 1 79 ? 29.091 -15.713 -30.435 1.00 74.94 79 ALA A CA 1
ATOM 593 C C . ALA A 1 79 ? 27.696 -16.033 -29.868 1.00 74.94 79 ALA A C 1
ATOM 595 O O . ALA A 1 79 ? 26.884 -16.659 -30.551 1.00 74.94 79 ALA A O 1
ATOM 596 N N . SER A 1 80 ? 27.392 -15.575 -28.649 1.00 85.81 80 SER A N 1
ATOM 597 C CA . SER A 1 80 ? 26.109 -15.855 -27.989 1.00 85.81 80 SER A CA 1
ATOM 598 C C . SER A 1 80 ? 24.944 -15.127 -28.663 1.00 85.81 80 SER A C 1
ATOM 600 O O . SER A 1 80 ? 23.915 -15.731 -28.953 1.00 85.81 80 SER A O 1
ATOM 602 N N . ILE A 1 81 ? 25.137 -13.854 -29.010 1.00 89.75 81 ILE A N 1
ATOM 603 C CA . ILE A 1 81 ? 24.147 -13.038 -29.719 1.00 89.75 81 ILE A CA 1
ATOM 604 C C . ILE A 1 81 ? 23.945 -13.576 -31.137 1.00 89.75 81 ILE A C 1
ATOM 606 O O . ILE A 1 81 ? 22.812 -13.724 -31.592 1.00 89.75 81 ILE A O 1
ATOM 610 N N . LYS A 1 82 ? 25.028 -13.938 -31.836 1.00 89.50 82 LYS A N 1
ATOM 611 C CA . LYS A 1 82 ? 24.950 -14.530 -33.177 1.00 89.50 82 LYS A CA 1
ATOM 612 C C . LYS A 1 82 ? 24.124 -15.820 -33.187 1.00 89.50 82 LYS A C 1
ATOM 614 O O . LYS A 1 82 ? 23.344 -16.018 -34.115 1.00 89.50 82 LYS A O 1
ATOM 619 N N . ALA A 1 83 ? 24.247 -16.657 -32.154 1.00 92.62 83 ALA A N 1
ATOM 620 C CA . ALA A 1 83 ? 23.442 -17.870 -32.015 1.00 92.62 83 ALA A CA 1
ATOM 621 C C . ALA A 1 83 ? 21.939 -17.569 -31.854 1.00 92.62 83 ALA A C 1
ATOM 623 O O . ALA A 1 83 ? 21.116 -18.260 -32.453 1.00 92.62 83 ALA A O 1
ATOM 624 N N . LEU A 1 84 ? 21.572 -16.513 -31.116 1.00 95.31 84 LEU A N 1
ATOM 625 C CA . LEU A 1 84 ? 20.174 -16.084 -30.972 1.00 95.31 84 LEU A CA 1
ATOM 626 C C . LEU A 1 84 ? 19.568 -15.653 -32.316 1.00 95.31 84 LEU A C 1
ATOM 628 O O . LEU A 1 84 ? 18.473 -16.085 -32.666 1.00 95.31 84 LEU A O 1
ATOM 632 N N . PHE A 1 85 ? 20.301 -14.863 -33.104 1.00 94.44 85 PHE A N 1
ATOM 633 C CA . PHE A 1 85 ? 19.867 -14.449 -34.443 1.00 94.44 85 PHE A CA 1
ATOM 634 C C . PHE A 1 85 ? 19.771 -15.617 -35.428 1.00 94.44 85 PHE A C 1
ATOM 636 O O . PHE A 1 85 ? 18.831 -15.670 -36.215 1.00 94.44 85 PHE A O 1
ATOM 643 N N . ALA A 1 86 ? 20.699 -16.576 -35.357 1.00 94.56 86 ALA A N 1
ATOM 644 C CA . ALA A 1 86 ? 20.643 -17.788 -36.172 1.00 94.56 86 ALA A CA 1
ATOM 645 C C . ALA A 1 86 ? 19.422 -18.665 -35.839 1.00 94.56 86 ALA A C 1
ATOM 647 O O . ALA A 1 86 ? 18.893 -19.340 -36.719 1.00 94.56 86 ALA A O 1
ATOM 648 N N . LYS A 1 87 ? 18.948 -18.638 -34.584 1.00 96.25 87 LYS A N 1
ATOM 649 C CA . LYS A 1 87 ? 17.729 -19.338 -34.152 1.00 96.25 87 LYS A CA 1
ATOM 650 C C . LYS A 1 87 ? 16.453 -18.697 -34.716 1.00 96.25 87 LYS A C 1
ATOM 652 O O . LYS A 1 87 ? 15.450 -19.387 -34.883 1.00 96.25 87 LYS A O 1
ATOM 657 N N . GLY A 1 88 ? 16.476 -17.393 -35.001 1.00 94.38 88 GLY A N 1
ATOM 658 C CA . GLY A 1 88 ? 15.329 -16.620 -35.483 1.00 94.38 88 GLY A CA 1
ATOM 659 C C . GLY A 1 88 ? 14.275 -16.401 -34.396 1.00 94.38 88 GLY A C 1
ATOM 660 O O . GLY A 1 88 ? 14.120 -15.290 -33.899 1.00 94.38 88 GLY A O 1
ATOM 661 N N . THR A 1 89 ? 13.571 -17.456 -33.984 1.00 96.38 89 THR A N 1
ATOM 662 C CA . THR A 1 89 ? 12.615 -17.414 -32.868 1.00 96.38 89 THR A CA 1
ATOM 663 C C . THR A 1 89 ? 13.284 -17.865 -31.577 1.00 96.38 89 THR A C 1
ATOM 665 O O . THR A 1 89 ? 13.684 -19.020 -31.421 1.00 96.38 89 THR A O 1
ATOM 668 N N . VAL A 1 90 ? 13.383 -16.945 -30.625 1.00 96.94 90 VAL A N 1
ATOM 669 C CA . VAL A 1 90 ? 13.982 -17.178 -29.310 1.00 96.94 90 VAL A CA 1
ATOM 670 C C . VAL A 1 90 ? 12.898 -17.232 -28.240 1.00 96.94 90 VAL A C 1
ATOM 672 O O . VAL A 1 90 ? 11.851 -16.600 -28.360 1.00 96.94 90 VAL A O 1
ATOM 675 N N . THR A 1 91 ? 13.145 -18.008 -27.196 1.00 97.44 91 THR A N 1
ATOM 676 C CA . THR A 1 91 ? 12.309 -18.088 -25.998 1.00 97.44 91 THR A CA 1
ATOM 677 C C . THR A 1 91 ? 12.751 -17.053 -24.966 1.00 97.44 91 THR A C 1
ATOM 679 O O . THR A 1 91 ? 13.890 -16.584 -24.996 1.00 97.44 91 THR A O 1
ATOM 682 N N . GLY A 1 92 ? 11.909 -16.745 -23.981 1.00 95.94 92 GLY A N 1
ATOM 683 C CA . GLY A 1 92 ? 12.321 -15.953 -22.821 1.00 95.94 92 GLY A CA 1
ATOM 684 C C . GLY A 1 92 ? 13.490 -16.576 -22.056 1.00 95.94 92 GLY A C 1
ATOM 685 O O . GLY A 1 92 ? 14.331 -15.855 -21.523 1.00 95.94 92 GLY A O 1
ATOM 686 N N . ALA A 1 93 ? 13.599 -17.909 -22.056 1.00 96.56 93 ALA A N 1
ATOM 687 C CA . ALA A 1 93 ? 14.720 -18.612 -21.438 1.00 96.56 93 ALA A CA 1
ATOM 688 C C . ALA A 1 93 ? 16.049 -18.343 -22.165 1.00 96.56 93 ALA A C 1
ATOM 690 O O . ALA A 1 93 ? 17.087 -18.224 -21.514 1.00 96.56 93 ALA A O 1
ATOM 691 N N . ASP A 1 94 ? 16.019 -18.173 -23.490 1.00 96.69 94 ASP A N 1
ATOM 692 C CA . ASP A 1 94 ? 17.204 -17.796 -24.272 1.00 96.69 94 ASP A CA 1
ATOM 693 C C . ASP A 1 94 ? 17.673 -16.357 -23.961 1.00 96.69 94 ASP A C 1
ATOM 695 O O . ASP A 1 94 ? 18.855 -16.049 -24.099 1.00 96.69 94 ASP A O 1
ATOM 699 N N . LEU A 1 95 ? 16.755 -15.498 -23.496 1.00 95.75 95 LEU A N 1
ATOM 700 C CA . LEU A 1 95 ? 16.956 -14.074 -23.174 1.00 95.75 95 LEU A CA 1
ATOM 701 C C . LEU A 1 95 ? 17.258 -13.809 -21.684 1.00 95.75 95 LEU A C 1
ATOM 703 O O . LEU A 1 95 ? 17.348 -12.661 -21.242 1.00 95.75 95 LEU A O 1
ATOM 707 N N . LEU A 1 96 ? 17.408 -14.866 -20.877 1.00 94.31 96 LEU A N 1
ATOM 708 C CA . LEU A 1 96 ? 17.718 -14.778 -19.445 1.00 94.31 96 LEU A CA 1
ATOM 709 C C . LEU A 1 96 ? 18.934 -13.897 -19.106 1.00 94.31 96 LEU A C 1
ATOM 711 O O . LEU A 1 96 ? 18.874 -13.161 -18.116 1.00 94.31 96 LEU A O 1
ATOM 715 N N . PRO A 1 97 ? 20.054 -13.964 -19.845 1.00 92.81 97 PRO A N 1
ATOM 716 C CA . PRO A 1 97 ? 21.217 -13.134 -19.546 1.00 92.81 97 PRO A CA 1
ATOM 717 C C . PRO A 1 97 ? 20.915 -11.636 -19.672 1.00 92.81 97 PRO A C 1
ATOM 719 O O . PRO A 1 97 ? 21.361 -10.857 -18.832 1.00 92.81 97 PRO A O 1
ATOM 722 N N . GLU A 1 98 ? 20.109 -11.244 -20.655 1.00 91.31 98 GLU A N 1
ATOM 723 C CA . GLU A 1 98 ? 19.676 -9.870 -20.887 1.00 91.31 98 GLU A CA 1
ATOM 724 C C . GLU A 1 98 ? 18.697 -9.410 -19.807 1.00 91.31 98 GLU A C 1
ATOM 726 O O . GLU A 1 98 ? 18.855 -8.313 -19.277 1.00 91.31 98 GLU A O 1
ATOM 731 N N . LEU A 1 99 ? 17.765 -10.271 -19.381 1.00 91.38 99 LEU A N 1
ATOM 732 C CA . LEU A 1 99 ? 16.890 -9.994 -18.234 1.00 91.38 99 LEU A CA 1
ATOM 733 C C . LEU A 1 99 ? 17.684 -9.809 -16.930 1.00 91.38 99 LEU A C 1
ATOM 735 O O . LEU A 1 99 ? 17.389 -8.915 -16.137 1.00 91.38 99 LEU A O 1
ATOM 739 N N . ARG A 1 100 ? 18.738 -10.605 -16.709 1.00 91.75 100 ARG A N 1
ATOM 740 C CA . ARG A 1 100 ? 19.632 -10.453 -15.546 1.00 91.75 100 ARG A CA 1
ATOM 741 C C . ARG A 1 100 ? 20.469 -9.181 -15.623 1.00 91.75 100 ARG A C 1
ATOM 743 O O . ARG A 1 100 ? 20.655 -8.525 -14.600 1.00 91.75 100 ARG A O 1
ATOM 750 N N . ALA A 1 101 ? 20.977 -8.832 -16.803 1.00 87.25 101 ALA A N 1
ATOM 751 C CA . ALA A 1 101 ? 21.702 -7.581 -17.010 1.00 87.25 101 ALA A CA 1
ATOM 752 C C . ALA A 1 101 ? 20.788 -6.377 -16.743 1.00 87.25 101 ALA A C 1
ATOM 754 O O . ALA A 1 101 ? 21.147 -5.479 -15.985 1.00 87.25 101 ALA A O 1
ATOM 755 N N . PHE A 1 102 ? 19.569 -6.426 -17.272 1.00 84.06 102 PHE A N 1
ATOM 756 C CA . PHE A 1 102 ? 18.525 -5.443 -17.028 1.00 84.06 102 PHE A CA 1
ATOM 757 C C . PHE A 1 102 ? 18.179 -5.309 -15.537 1.00 84.06 102 PHE A C 1
ATOM 759 O O . PHE A 1 102 ? 18.098 -4.192 -15.024 1.00 84.06 102 PHE A O 1
ATOM 766 N N . LYS A 1 103 ? 18.066 -6.428 -14.806 1.00 88.25 103 LYS A N 1
ATOM 767 C CA . LYS A 1 103 ? 17.874 -6.424 -13.347 1.00 88.25 103 LYS A CA 1
ATOM 768 C C . LYS A 1 103 ? 19.019 -5.726 -12.613 1.00 88.25 103 LYS A C 1
ATOM 770 O O . LYS A 1 103 ? 18.752 -4.886 -11.760 1.00 88.25 103 LYS A O 1
ATOM 775 N N . ARG A 1 104 ? 20.278 -6.062 -12.928 1.00 84.69 104 ARG A N 1
ATOM 776 C CA . ARG A 1 104 ? 21.457 -5.439 -12.292 1.00 84.69 104 ARG A CA 1
ATOM 777 C C . ARG A 1 104 ? 21.439 -3.926 -12.480 1.00 84.69 104 ARG A C 1
ATOM 779 O O . ARG A 1 104 ? 21.540 -3.193 -11.508 1.00 84.69 104 ARG A O 1
ATOM 786 N N . LEU A 1 105 ? 21.190 -3.479 -13.708 1.00 76.31 105 LEU A N 1
ATOM 787 C CA . LEU A 1 105 ? 21.142 -2.057 -14.045 1.00 76.31 105 LEU A CA 1
ATOM 788 C C . LEU A 1 105 ? 19.986 -1.327 -13.356 1.00 76.31 105 LEU A C 1
ATOM 790 O O . LEU A 1 105 ? 20.143 -0.182 -12.950 1.00 76.31 105 LEU A O 1
ATOM 794 N N . SER A 1 106 ? 18.854 -2.004 -13.166 1.00 74.88 106 SER A N 1
ATOM 795 C CA . SER A 1 106 ? 17.721 -1.462 -12.409 1.00 74.88 106 SER A CA 1
ATOM 796 C C . SER A 1 106 ? 17.976 -1.398 -10.902 1.00 74.88 106 SER A C 1
ATOM 798 O O . SER A 1 106 ? 17.300 -0.656 -10.196 1.00 74.88 106 SER A O 1
ATOM 800 N N . GLY A 1 107 ? 18.921 -2.195 -10.397 1.00 68.75 107 GLY A N 1
ATOM 801 C CA . GLY A 1 107 ? 19.183 -2.335 -8.973 1.00 68.75 107 GLY A CA 1
ATOM 802 C C . GLY A 1 107 ? 20.189 -1.357 -8.382 1.00 68.75 107 GLY A C 1
ATOM 803 O O . GLY A 1 107 ? 20.186 -1.173 -7.170 1.00 68.75 107 GLY A O 1
ATOM 804 N N . ASP A 1 108 ? 20.995 -0.698 -9.212 1.00 65.62 108 ASP A N 1
ATOM 805 C CA . ASP A 1 108 ? 22.072 0.185 -8.750 1.00 65.62 108 ASP A CA 1
ATOM 806 C C . ASP A 1 108 ? 21.577 1.553 -8.237 1.00 65.62 108 ASP A C 1
ATOM 808 O O . ASP A 1 108 ? 22.394 2.414 -7.909 1.00 65.62 108 ASP A O 1
ATOM 812 N N . GLY A 1 109 ? 20.257 1.792 -8.192 1.00 55.06 109 GLY A N 1
ATOM 813 C CA . GLY A 1 109 ? 19.621 3.009 -7.653 1.00 55.06 109 GLY A CA 1
ATOM 814 C C . GLY A 1 109 ? 19.925 4.305 -8.419 1.00 55.06 109 GLY A C 1
ATOM 815 O O . GLY A 1 109 ? 19.255 5.321 -8.243 1.00 55.06 109 GLY A O 1
ATOM 816 N N . LYS A 1 110 ? 20.911 4.281 -9.314 1.00 59.81 110 LYS A N 1
ATOM 817 C CA . LYS A 1 110 ? 21.221 5.356 -10.248 1.00 59.81 110 LYS A CA 1
ATOM 818 C C . LYS A 1 110 ? 20.145 5.376 -11.323 1.00 59.81 110 LYS A C 1
ATOM 820 O O . LYS A 1 110 ? 19.715 4.320 -11.780 1.00 59.81 110 LYS A O 1
ATOM 825 N N . ALA A 1 111 ? 19.729 6.577 -11.735 1.00 54.97 111 ALA A N 1
ATOM 826 C CA . ALA A 1 111 ? 18.875 6.749 -12.905 1.00 54.97 111 ALA A CA 1
ATOM 827 C C . ALA A 1 111 ? 19.477 5.924 -14.041 1.00 54.97 111 ALA A C 1
ATOM 829 O O . ALA A 1 111 ? 20.587 6.228 -14.473 1.00 54.97 111 ALA A O 1
ATOM 830 N N . ILE A 1 112 ? 18.790 4.846 -14.432 1.00 57.22 112 ILE A N 1
ATOM 831 C CA . ILE A 1 112 ? 19.288 3.902 -15.428 1.00 57.22 112 ILE A CA 1
ATOM 832 C C . ILE A 1 112 ? 19.572 4.739 -16.673 1.00 57.22 112 ILE A C 1
ATOM 834 O O . ILE A 1 112 ? 18.620 5.289 -17.240 1.00 57.22 112 ILE A O 1
ATOM 838 N N . PRO A 1 113 ? 20.832 4.883 -17.116 1.00 60.59 113 PRO A N 1
ATOM 839 C CA . PRO A 1 113 ? 21.089 5.465 -18.413 1.00 60.59 113 PRO A CA 1
ATOM 840 C C . PRO A 1 113 ? 20.629 4.415 -19.422 1.00 60.59 113 PRO A C 1
ATOM 842 O O . PRO A 1 113 ? 21.391 3.569 -19.870 1.00 60.59 113 PRO A O 1
ATOM 845 N N . ILE A 1 114 ? 19.334 4.405 -19.739 1.00 62.41 114 ILE A N 1
ATOM 846 C CA . ILE A 1 114 ? 18.770 3.473 -20.718 1.00 62.41 114 ILE A CA 1
ATOM 847 C C . ILE A 1 114 ? 19.432 3.694 -22.090 1.00 62.41 114 ILE A C 1
ATOM 849 O O . ILE A 1 114 ? 19.545 2.763 -22.883 1.00 62.41 114 ILE A O 1
ATOM 853 N N . ALA A 1 115 ? 19.982 4.889 -22.324 1.00 61.75 115 ALA A N 1
ATOM 854 C CA . ALA A 1 115 ? 20.917 5.157 -23.409 1.00 61.75 115 ALA A CA 1
ATOM 855 C C . ALA A 1 115 ? 22.113 4.178 -23.430 1.00 61.75 115 ALA A C 1
ATOM 857 O O . ALA A 1 115 ? 22.419 3.638 -24.492 1.00 61.75 115 ALA A O 1
ATOM 858 N N . ASP A 1 116 ? 22.722 3.862 -22.282 1.00 64.12 116 ASP A N 1
ATOM 859 C CA . ASP A 1 116 ? 23.843 2.914 -22.178 1.00 64.12 116 ASP A CA 1
ATOM 860 C C . ASP A 1 116 ? 23.385 1.468 -22.434 1.00 64.12 116 ASP A C 1
ATOM 862 O O . ASP A 1 116 ? 24.080 0.706 -23.106 1.00 64.12 116 ASP A O 1
ATOM 866 N N . LEU A 1 117 ? 22.178 1.098 -21.977 1.00 60.56 117 LEU A N 1
ATOM 867 C CA . LEU A 1 117 ? 21.531 -0.190 -22.302 1.00 60.56 117 LEU A CA 1
ATOM 868 C C . LEU A 1 117 ? 21.310 -0.371 -23.807 1.00 60.56 117 LEU A C 1
ATOM 870 O O . LEU A 1 117 ? 21.366 -1.486 -24.327 1.00 60.56 117 LEU A O 1
ATOM 874 N N . LEU A 1 118 ? 21.028 0.733 -24.494 1.00 62.22 118 LEU A N 1
ATOM 875 C CA . LEU A 1 118 ? 20.799 0.779 -25.931 1.00 62.22 118 LEU A CA 1
ATOM 876 C C . LEU A 1 118 ? 22.100 1.045 -26.715 1.00 62.22 118 LEU A C 1
ATOM 878 O O . LEU A 1 118 ? 22.064 1.188 -27.939 1.00 62.22 118 LEU A O 1
ATOM 882 N N . GLY A 1 119 ? 23.257 1.068 -26.046 1.00 56.59 119 GLY A N 1
ATOM 883 C CA . GLY A 1 119 ? 24.566 1.230 -26.681 1.00 56.59 119 GLY A CA 1
ATOM 884 C C . GLY A 1 119 ? 24.813 2.625 -27.262 1.00 56.59 119 GLY A C 1
ATOM 885 O O . GLY A 1 119 ? 25.585 2.760 -28.203 1.00 56.59 119 GLY A O 1
ATOM 886 N N . ASN A 1 120 ? 24.152 3.665 -26.751 1.00 59.59 120 ASN A N 1
ATOM 887 C CA . ASN A 1 120 ? 24.391 5.048 -27.156 1.00 59.59 120 ASN A CA 1
ATOM 888 C C . ASN A 1 120 ? 25.364 5.721 -26.181 1.00 59.59 120 ASN A C 1
ATOM 890 O O . ASN A 1 120 ? 24.941 6.392 -25.244 1.00 59.59 120 ASN A O 1
ATOM 894 N N . SER A 1 121 ? 26.671 5.580 -26.422 1.00 46.47 121 SER A N 1
ATOM 895 C CA . SER A 1 121 ? 27.696 6.287 -25.637 1.00 46.47 121 SER A CA 1
ATOM 896 C C . SER A 1 121 ? 28.024 7.697 -26.154 1.00 46.47 121 SER A C 1
ATOM 898 O O . SER A 1 121 ? 28.905 8.351 -25.601 1.00 46.47 121 SER A O 1
ATOM 900 N N . GLU A 1 122 ? 27.370 8.174 -27.220 1.00 48.47 122 GLU A N 1
ATOM 901 C CA . GLU A 1 122 ? 27.629 9.491 -27.816 1.00 48.47 122 GLU A CA 1
ATOM 902 C C . GLU A 1 122 ? 26.360 10.348 -27.867 1.00 48.47 122 GLU A C 1
ATOM 904 O O . GLU A 1 122 ? 25.369 10.011 -28.516 1.00 48.47 122 GLU A O 1
ATOM 909 N N . SER A 1 123 ? 26.408 11.492 -27.185 1.00 42.19 123 SER A N 1
ATOM 910 C CA . SER A 1 123 ? 25.445 12.585 -27.301 1.00 42.19 123 SER A CA 1
ATOM 911 C C . SER A 1 123 ? 25.521 13.192 -28.709 1.00 42.19 123 SER A C 1
ATOM 913 O O . SER A 1 123 ? 26.283 14.131 -28.943 1.00 42.19 123 SER A O 1
ATOM 915 N N . ALA A 1 124 ? 24.777 12.625 -29.661 1.00 41.19 124 ALA A N 1
ATOM 916 C CA . ALA A 1 124 ? 24.685 13.150 -31.020 1.00 41.19 124 ALA A CA 1
ATOM 917 C C . ALA A 1 124 ? 23.835 14.441 -31.052 1.00 41.19 124 ALA A C 1
ATOM 919 O O . ALA A 1 124 ? 22.817 14.513 -30.356 1.00 41.19 124 ALA A O 1
ATOM 920 N N . PRO A 1 125 ? 24.225 15.457 -31.847 1.00 41.81 125 PRO A N 1
ATOM 921 C CA . PRO A 1 125 ? 23.502 16.722 -31.941 1.00 41.81 125 PRO A CA 1
ATOM 922 C C . PRO A 1 125 ? 22.090 16.519 -32.505 1.00 41.81 125 PRO A C 1
ATOM 924 O O . PRO A 1 125 ? 21.873 15.700 -33.401 1.00 41.81 125 PRO A O 1
ATOM 927 N N . GLU A 1 126 ? 21.134 17.283 -31.970 1.00 42.03 126 GLU A N 1
ATOM 928 C CA . GLU A 1 126 ? 19.731 17.321 -32.390 1.00 42.03 126 GLU A CA 1
ATOM 929 C C . GLU A 1 126 ? 19.612 17.707 -33.874 1.00 42.03 126 GLU A C 1
ATOM 931 O O . GLU A 1 126 ? 19.505 18.875 -34.233 1.00 42.03 126 GLU A O 1
ATOM 936 N N . SER A 1 127 ? 19.635 16.719 -34.763 1.00 42.00 127 SER A N 1
ATOM 937 C CA . SER A 1 127 ? 19.234 16.886 -36.158 1.00 42.00 127 SER A CA 1
ATOM 938 C C . SER A 1 127 ? 17.877 16.214 -36.337 1.00 42.00 127 SER A C 1
ATOM 940 O O . SER A 1 127 ? 17.661 15.085 -35.898 1.00 42.00 127 SER A O 1
ATOM 942 N N . GLY A 1 128 ? 16.915 16.953 -36.893 1.00 45.91 128 GLY A N 1
ATOM 943 C CA . GLY A 1 128 ? 15.536 16.502 -37.066 1.00 45.91 128 GLY A CA 1
ATOM 944 C C . GLY A 1 128 ? 15.455 15.292 -37.994 1.00 45.91 128 GLY A C 1
ATOM 945 O O . GLY A 1 128 ? 15.416 15.448 -39.210 1.00 45.91 128 GLY A O 1
ATOM 946 N N . GLY A 1 129 ? 15.452 14.086 -37.426 1.00 44.00 129 GLY A N 1
ATOM 947 C CA . GLY A 1 129 ? 15.423 12.849 -38.196 1.00 44.00 129 GLY A CA 1
ATOM 948 C C . GLY A 1 129 ? 14.038 12.458 -38.708 1.00 44.00 129 GLY A C 1
ATOM 949 O O . GLY A 1 129 ? 12.995 12.795 -38.141 1.00 44.00 129 GLY A O 1
ATOM 950 N N . PHE A 1 130 ? 14.065 11.667 -39.778 1.00 42.69 130 PHE A N 1
ATOM 951 C CA . PHE A 1 130 ? 12.946 11.110 -40.544 1.00 42.69 130 PHE A CA 1
ATOM 952 C C . PHE A 1 130 ? 11.840 10.457 -39.698 1.00 42.69 130 PHE A C 1
ATOM 954 O O . PHE A 1 130 ? 10.666 10.572 -40.036 1.00 42.69 130 PHE A O 1
ATOM 961 N N . LEU A 1 131 ? 12.164 9.839 -38.556 1.00 41.72 131 LEU A N 1
ATOM 962 C CA . LEU A 1 131 ? 11.162 9.260 -37.649 1.00 41.72 131 LEU A CA 1
ATOM 963 C C . LEU A 1 131 ? 10.346 10.336 -36.915 1.00 41.72 131 LEU A C 1
ATOM 965 O O . LEU A 1 131 ? 9.185 10.114 -36.597 1.00 41.72 131 LEU A O 1
ATOM 969 N N . GLY A 1 132 ? 10.903 11.534 -36.708 1.00 44.69 132 GLY A N 1
ATOM 970 C CA . GLY A 1 132 ? 10.141 12.706 -36.278 1.00 44.69 132 GLY A CA 1
ATOM 971 C C . GLY A 1 132 ? 9.118 13.150 -37.326 1.00 44.69 132 GLY A C 1
ATOM 972 O O . GLY A 1 132 ? 8.050 13.625 -36.953 1.00 44.69 132 GLY A O 1
ATOM 973 N N . GLN A 1 133 ? 9.397 12.929 -38.615 1.00 45.19 133 GLN A N 1
ATOM 974 C CA . GLN A 1 133 ? 8.471 13.164 -39.727 1.00 45.19 133 GLN A CA 1
ATOM 975 C C . GLN A 1 133 ? 7.438 12.031 -39.856 1.00 45.19 133 GLN A C 1
ATOM 977 O O . GLN A 1 133 ? 6.247 12.305 -39.834 1.00 45.19 133 GLN A O 1
ATOM 982 N N . LEU A 1 134 ? 7.854 10.762 -39.823 1.00 43.38 134 LEU A N 1
ATOM 983 C CA . LEU A 1 134 ? 6.954 9.596 -39.869 1.00 43.38 134 LEU A CA 1
ATOM 984 C C . LEU A 1 134 ? 6.021 9.494 -38.652 1.00 43.38 134 LEU A C 1
ATOM 986 O O . LEU A 1 134 ? 4.844 9.163 -38.789 1.00 43.38 134 LEU A O 1
ATOM 990 N N . MET A 1 135 ? 6.509 9.847 -37.459 1.00 45.94 135 MET A N 1
ATOM 991 C CA . MET A 1 135 ? 5.656 9.967 -36.275 1.00 45.94 135 MET A CA 1
ATOM 992 C C . MET A 1 135 ? 4.807 11.237 -36.280 1.00 45.94 135 MET A C 1
ATOM 994 O O . MET A 1 135 ? 3.826 11.277 -35.547 1.00 45.94 135 MET A O 1
ATOM 998 N N . SER A 1 136 ? 5.141 12.272 -37.062 1.00 46.72 136 SER A N 1
ATOM 999 C CA . SER A 1 136 ? 4.349 13.509 -37.107 1.00 46.72 136 SER A CA 1
ATOM 1000 C C . SER A 1 136 ? 3.319 13.580 -38.231 1.00 46.72 136 SER A C 1
ATOM 1002 O O . SER A 1 136 ? 2.370 14.342 -38.060 1.00 46.72 136 SER A O 1
ATOM 1004 N N . SER A 1 137 ? 3.436 12.793 -39.306 1.00 43.91 137 SER A N 1
ATOM 1005 C CA . SER A 1 137 ? 2.473 12.821 -40.417 1.00 43.91 137 SER A CA 1
ATOM 1006 C C . SER A 1 137 ? 1.512 11.624 -40.463 1.00 43.91 137 SER A C 1
ATOM 1008 O O . SER A 1 137 ? 0.330 11.861 -40.686 1.00 43.91 137 SER A O 1
ATOM 1010 N N . ASP A 1 138 ? 1.943 10.389 -40.152 1.00 44.81 138 ASP A N 1
ATOM 1011 C CA . ASP A 1 138 ? 1.077 9.189 -40.277 1.00 44.81 138 ASP A CA 1
ATOM 1012 C C . ASP A 1 138 ? 0.834 8.413 -38.971 1.00 44.81 138 ASP A C 1
ATOM 1014 O O . ASP A 1 138 ? -0.167 7.712 -38.847 1.00 44.81 138 ASP A O 1
ATOM 1018 N N . LEU A 1 139 ? 1.690 8.559 -37.949 1.00 38.41 139 LEU A N 1
ATOM 1019 C CA . LEU A 1 139 ? 1.442 7.957 -36.626 1.00 38.41 139 LEU A CA 1
ATOM 1020 C C . LEU A 1 139 ? 0.750 8.910 -35.635 1.00 38.41 139 LEU A C 1
ATOM 1022 O O . LEU A 1 139 ? 0.172 8.450 -34.654 1.00 38.41 139 LEU A O 1
ATOM 1026 N N . LYS A 1 140 ? 0.765 10.229 -35.891 1.00 39.94 140 LYS A N 1
ATOM 1027 C CA . LYS A 1 140 ? -0.028 11.224 -35.138 1.00 39.94 140 LYS A CA 1
ATOM 1028 C C . LYS A 1 140 ? -1.527 11.129 -35.435 1.00 39.94 140 LYS A C 1
ATOM 1030 O O . LYS A 1 140 ? -2.325 11.494 -34.577 1.00 39.94 140 LYS A O 1
ATOM 1035 N N . SER A 1 141 ? -1.908 10.639 -36.617 1.00 43.72 141 SER A N 1
ATOM 1036 C CA . SER A 1 141 ? -3.300 10.310 -36.956 1.00 43.72 141 SER A CA 1
ATOM 1037 C C . SER A 1 141 ? -3.740 8.966 -36.356 1.00 43.72 141 SER A C 1
ATOM 1039 O O . SER A 1 141 ? -4.935 8.729 -36.181 1.00 43.72 141 SER A O 1
ATOM 1041 N N . GLY A 1 142 ? -2.790 8.110 -35.962 1.00 46.84 142 GLY A N 1
ATOM 1042 C CA . GLY A 1 142 ? -3.041 6.924 -35.153 1.00 46.84 142 GLY A CA 1
ATOM 1043 C C . GLY A 1 142 ? -3.238 7.287 -33.681 1.00 46.84 142 GLY A C 1
ATOM 1044 O O . GLY A 1 142 ? -2.311 7.743 -33.013 1.00 46.84 142 GLY A O 1
ATOM 1045 N N . LEU A 1 143 ? -4.436 7.018 -33.156 1.00 41.72 143 LEU A N 1
ATOM 1046 C CA . LEU A 1 143 ? -4.860 7.254 -31.766 1.00 41.72 143 LEU A CA 1
ATOM 1047 C C . LEU A 1 143 ? -3.800 6.862 -30.706 1.00 41.72 143 LEU A C 1
ATOM 1049 O O . LEU A 1 143 ? -3.714 7.503 -29.663 1.00 41.72 143 LEU A O 1
ATOM 1053 N N . ALA A 1 144 ? -2.970 5.852 -30.998 1.00 46.03 144 ALA A N 1
ATOM 1054 C CA . ALA A 1 144 ? -1.958 5.283 -30.109 1.00 46.03 144 ALA A CA 1
ATOM 1055 C C . ALA A 1 144 ? -0.727 6.180 -29.842 1.00 46.03 144 ALA A C 1
ATOM 1057 O O . ALA A 1 144 ? -0.183 6.153 -28.740 1.00 46.03 144 ALA A O 1
ATOM 1058 N N . GLY A 1 145 ? -0.264 6.982 -30.812 1.00 46.56 145 GLY A N 1
ATOM 1059 C CA . GLY A 1 145 ? 0.975 7.767 -30.665 1.00 46.56 145 GLY A CA 1
ATOM 1060 C C . GLY A 1 145 ? 0.804 8.998 -29.769 1.00 46.56 145 GLY A C 1
ATOM 1061 O O . GLY A 1 145 ? 1.602 9.247 -28.861 1.00 46.56 145 GLY A O 1
ATOM 1062 N N . ALA A 1 146 ? -0.284 9.742 -29.983 1.00 53.62 146 ALA A N 1
ATOM 1063 C CA . ALA A 1 146 ? -0.651 10.888 -29.152 1.00 53.62 146 ALA A CA 1
ATOM 1064 C C . ALA A 1 146 ? -1.105 10.454 -27.746 1.00 53.62 146 ALA A C 1
ATOM 1066 O O . ALA A 1 146 ? -0.746 11.102 -26.760 1.00 53.62 146 ALA A O 1
ATOM 1067 N N . SER A 1 147 ? -1.829 9.330 -27.633 1.00 53.44 147 SER A N 1
ATOM 1068 C CA . SER A 1 147 ? -2.228 8.784 -26.332 1.00 53.44 147 SER A CA 1
ATOM 1069 C C . SER A 1 147 ? -1.026 8.310 -25.522 1.00 53.44 147 SER A C 1
ATOM 1071 O O . SER A 1 147 ? -1.009 8.517 -24.316 1.00 53.44 147 SER A O 1
ATOM 1073 N N . MET A 1 148 ? -0.002 7.729 -26.159 1.00 52.69 148 MET A N 1
ATOM 1074 C CA . MET A 1 148 ? 1.199 7.273 -25.460 1.00 52.69 148 MET A CA 1
ATOM 1075 C C . MET A 1 148 ? 2.032 8.446 -24.935 1.00 52.69 148 MET A C 1
ATOM 1077 O O . MET A 1 148 ? 2.454 8.395 -23.789 1.00 52.69 148 MET A O 1
ATOM 1081 N N . GLN A 1 149 ? 2.214 9.536 -25.692 1.00 56.69 149 GLN A N 1
ATOM 1082 C CA . GLN A 1 149 ? 2.930 10.721 -25.185 1.00 56.69 149 GLN A CA 1
ATOM 1083 C C . GLN A 1 149 ? 2.186 11.424 -24.040 1.00 56.69 149 GLN A C 1
ATOM 1085 O O . GLN A 1 149 ? 2.808 11.789 -23.043 1.00 56.69 149 GLN A O 1
ATOM 1090 N N . LEU A 1 150 ? 0.862 11.580 -24.148 1.00 57.44 150 LEU A N 1
ATOM 1091 C CA . LEU A 1 150 ? 0.045 12.161 -23.077 1.00 57.44 150 LEU A CA 1
ATOM 1092 C C . LEU A 1 150 ? -0.013 11.257 -21.839 1.00 57.44 150 LEU A C 1
ATOM 1094 O O . LEU A 1 150 ? 0.073 11.759 -20.716 1.00 57.44 150 LEU A O 1
ATOM 1098 N N . ALA A 1 151 ? -0.130 9.939 -22.034 1.00 54.56 151 ALA A N 1
ATOM 1099 C CA . ALA A 1 151 ? -0.093 8.963 -20.952 1.00 54.56 151 ALA A CA 1
ATOM 1100 C C . ALA A 1 151 ? 1.273 8.982 -20.266 1.00 54.56 151 ALA A C 1
ATOM 1102 O O . ALA A 1 151 ? 1.316 9.198 -19.063 1.00 54.56 151 ALA A O 1
ATOM 1103 N N . VAL A 1 152 ? 2.375 8.864 -21.017 1.00 56.56 152 VAL A N 1
ATOM 1104 C CA . VAL A 1 152 ? 3.748 8.867 -20.486 1.00 56.56 152 VAL A CA 1
ATOM 1105 C C . VAL A 1 152 ? 4.055 10.162 -19.735 1.00 56.56 152 VAL A C 1
ATOM 1107 O O . VAL A 1 152 ? 4.578 10.079 -18.633 1.00 56.56 152 VAL A O 1
ATOM 1110 N N . GLY A 1 153 ? 3.679 11.339 -20.250 1.00 55.00 153 GLY A N 1
ATOM 1111 C CA . GLY A 1 153 ? 3.945 12.618 -19.576 1.00 55.00 153 GLY A CA 1
ATOM 1112 C C . GLY A 1 153 ? 3.206 12.786 -18.241 1.00 55.00 153 GLY A C 1
ATOM 1113 O O . GLY A 1 153 ? 3.802 13.215 -17.252 1.00 55.00 153 GLY A O 1
ATOM 1114 N N . LYS A 1 154 ? 1.923 12.395 -18.169 1.00 57.66 154 LYS A N 1
ATOM 1115 C CA . LYS A 1 154 ? 1.176 12.383 -16.896 1.00 57.66 154 LYS A CA 1
ATOM 1116 C C . LYS A 1 154 ? 1.739 11.333 -15.938 1.00 57.66 154 LYS A C 1
ATOM 1118 O O . LYS A 1 154 ? 1.979 11.644 -14.774 1.00 57.66 154 LYS A O 1
ATOM 1123 N N . LEU A 1 155 ? 2.015 10.128 -16.441 1.00 53.50 155 LEU A N 1
ATOM 1124 C CA . LEU A 1 155 ? 2.563 9.016 -15.666 1.00 53.50 155 LEU A CA 1
ATOM 1125 C C . LEU A 1 155 ? 3.919 9.354 -15.065 1.00 53.50 155 LEU A C 1
ATOM 1127 O O . LEU A 1 155 ? 4.155 9.068 -13.903 1.00 53.50 155 LEU A O 1
ATOM 1131 N N . GLU A 1 156 ? 4.806 9.953 -15.853 1.00 58.25 156 GLU A N 1
ATOM 1132 C CA . GLU A 1 156 ? 6.156 10.305 -15.437 1.00 58.25 156 GLU A CA 1
ATOM 1133 C C . GLU A 1 156 ? 6.111 11.259 -14.244 1.00 58.25 156 GLU A C 1
ATOM 1135 O O . GLU A 1 156 ? 6.838 11.048 -13.278 1.00 58.25 156 GLU A O 1
ATOM 1140 N N . SER A 1 157 ? 5.206 12.243 -14.256 1.00 54.91 157 SER A N 1
ATOM 1141 C CA . SER A 1 157 ? 5.025 13.165 -13.130 1.00 54.91 157 SER A CA 1
ATOM 1142 C C . SER A 1 157 ? 4.479 12.479 -11.867 1.00 54.91 157 SER A C 1
ATOM 1144 O O . SER A 1 157 ? 4.949 12.760 -10.766 1.00 54.91 157 SER A O 1
ATOM 1146 N N . THR A 1 158 ? 3.544 11.534 -12.016 1.00 54.41 158 THR A N 1
ATOM 1147 C CA . THR A 1 158 ? 2.927 10.810 -10.893 1.00 54.41 158 THR A CA 1
ATOM 1148 C C . THR A 1 158 ? 3.850 9.727 -10.330 1.00 54.41 158 THR A C 1
ATOM 1150 O O . THR A 1 158 ? 4.074 9.659 -9.128 1.00 54.41 158 THR A O 1
ATOM 1153 N N . LEU A 1 159 ? 4.458 8.908 -11.188 1.00 54.69 159 LEU A N 1
ATOM 1154 C CA . LEU A 1 159 ? 5.384 7.851 -10.789 1.00 54.69 159 LEU A CA 1
ATOM 1155 C C . LEU A 1 159 ? 6.673 8.430 -10.204 1.00 54.69 159 LEU A C 1
ATOM 1157 O O . LEU A 1 159 ? 7.123 7.945 -9.172 1.00 54.69 159 LEU A O 1
ATOM 1161 N N . LYS A 1 160 ? 7.252 9.498 -10.777 1.00 54.41 160 LYS A N 1
ATOM 1162 C CA . LYS A 1 160 ? 8.437 10.137 -10.173 1.00 54.41 160 LYS A CA 1
ATOM 1163 C C . LYS A 1 160 ? 8.179 10.597 -8.738 1.00 54.41 160 LYS A C 1
ATOM 1165 O O . LYS A 1 160 ? 9.091 10.515 -7.924 1.00 54.41 160 LYS A O 1
ATOM 1170 N N . ALA A 1 161 ? 6.960 11.042 -8.431 1.00 50.50 161 ALA A N 1
ATOM 1171 C CA . ALA A 1 161 ? 6.585 11.485 -7.092 1.00 50.50 161 ALA A CA 1
ATOM 1172 C C . ALA A 1 161 ? 6.310 10.330 -6.110 1.00 50.50 161 ALA A C 1
ATOM 1174 O O . ALA A 1 161 ? 6.504 10.510 -4.914 1.00 50.50 161 ALA A O 1
ATOM 1175 N N . THR A 1 162 ? 5.866 9.162 -6.589 1.00 44.84 162 THR A N 1
ATOM 1176 C CA . THR A 1 162 ? 5.355 8.077 -5.726 1.00 44.84 162 THR A CA 1
ATOM 1177 C C . THR A 1 162 ? 6.279 6.848 -5.636 1.00 44.84 162 THR A C 1
ATOM 1179 O O . THR A 1 162 ? 6.133 6.045 -4.721 1.00 44.84 162 THR A O 1
ATOM 1182 N N . VAL A 1 163 ? 7.219 6.653 -6.571 1.00 51.75 163 VAL A N 1
ATOM 1183 C CA . VAL A 1 163 ? 7.736 5.299 -6.880 1.00 51.75 163 VAL A CA 1
ATOM 1184 C C . VAL A 1 163 ? 9.255 5.133 -6.705 1.00 51.75 163 VAL A C 1
ATOM 1186 O O . VAL A 1 163 ? 9.722 4.010 -6.612 1.00 51.75 163 VAL A O 1
ATOM 1189 N N . MET A 1 164 ? 10.072 6.176 -6.565 1.00 53.81 164 MET A N 1
ATOM 1190 C CA . MET A 1 164 ? 11.522 6.020 -6.810 1.00 53.81 164 MET A CA 1
ATOM 1191 C C . MET A 1 164 ? 12.322 5.122 -5.833 1.00 53.81 164 MET A C 1
ATOM 1193 O O . MET A 1 164 ? 13.316 4.551 -6.267 1.00 53.81 164 MET A O 1
ATOM 1197 N N . SER A 1 165 ? 11.917 4.917 -4.571 1.00 50.88 165 SER A N 1
ATOM 1198 C CA . SER A 1 165 ? 12.658 4.046 -3.626 1.00 50.88 165 SER A CA 1
ATOM 1199 C C . SER A 1 165 ? 12.002 2.680 -3.406 1.00 50.88 165 SER A C 1
ATOM 1201 O O . SER A 1 165 ? 12.614 1.642 -3.666 1.00 50.88 165 SER A O 1
ATOM 1203 N N . THR A 1 166 ? 10.727 2.662 -3.001 1.00 54.72 166 THR A N 1
ATOM 1204 C CA . THR A 1 166 ? 9.962 1.420 -2.786 1.00 54.72 166 THR A CA 1
ATOM 1205 C C . THR A 1 166 ? 9.905 0.593 -4.069 1.00 54.72 166 THR A C 1
ATOM 1207 O O . THR A 1 166 ? 10.033 -0.628 -4.028 1.00 54.72 166 THR A O 1
ATOM 1210 N N . ALA A 1 167 ? 9.800 1.236 -5.231 1.00 66.81 167 ALA A N 1
ATOM 1211 C CA . ALA A 1 167 ? 9.684 0.504 -6.476 1.00 66.81 167 ALA A CA 1
ATOM 1212 C C . ALA A 1 167 ? 10.983 -0.119 -6.956 1.00 66.81 167 ALA A C 1
ATOM 1214 O O . ALA A 1 167 ? 10.898 -1.043 -7.743 1.00 66.81 167 ALA A O 1
ATOM 1215 N N . VAL A 1 168 ? 12.165 0.307 -6.498 1.00 73.12 168 VAL A N 1
ATOM 1216 C CA . VAL A 1 168 ? 13.402 -0.402 -6.866 1.00 73.12 168 VAL A CA 1
ATOM 1217 C C . VAL A 1 168 ? 13.409 -1.788 -6.227 1.00 73.12 168 VAL A C 1
ATOM 1219 O O . VAL A 1 168 ? 13.667 -2.770 -6.917 1.00 73.12 168 VAL A O 1
ATOM 1222 N N . SER A 1 169 ? 13.051 -1.893 -4.944 1.00 75.81 169 SER A N 1
ATOM 1223 C CA . SER A 1 169 ? 12.947 -3.189 -4.260 1.00 75.81 169 SER A CA 1
ATOM 1224 C C . SER A 1 169 ? 11.825 -4.055 -4.847 1.00 75.81 169 SER A C 1
ATOM 1226 O O . SER A 1 169 ? 12.054 -5.226 -5.151 1.00 75.81 169 SER A O 1
ATOM 1228 N N . GLU A 1 170 ? 10.641 -3.481 -5.090 1.00 83.06 170 GLU A N 1
ATOM 1229 C CA . GLU A 1 170 ? 9.521 -4.219 -5.696 1.00 83.06 170 GLU A CA 1
ATOM 1230 C C . GLU A 1 170 ? 9.811 -4.607 -7.161 1.00 83.06 170 GLU A C 1
ATOM 1232 O O . GLU A 1 170 ? 9.472 -5.710 -7.584 1.00 83.06 170 GLU A O 1
ATOM 1237 N N . LEU A 1 171 ? 10.510 -3.761 -7.928 1.00 86.00 171 LEU A N 1
ATOM 1238 C CA . LEU A 1 171 ? 10.990 -4.072 -9.278 1.00 86.00 171 LEU A CA 1
ATOM 1239 C C . LEU A 1 171 ? 12.021 -5.195 -9.255 1.00 86.00 171 LEU A C 1
ATOM 1241 O O . LEU A 1 171 ? 11.936 -6.111 -10.066 1.00 86.00 171 LEU A O 1
ATOM 1245 N N . GLN A 1 172 ? 13.000 -5.141 -8.350 1.00 86.94 172 GLN A N 1
ATOM 1246 C CA . GLN A 1 172 ? 13.991 -6.205 -8.203 1.00 86.94 172 GLN A CA 1
ATOM 1247 C C . GLN A 1 172 ? 13.318 -7.532 -7.859 1.00 86.94 172 GLN A C 1
ATOM 1249 O O . GLN A 1 172 ? 13.622 -8.533 -8.505 1.00 86.94 172 GLN A O 1
ATOM 1254 N N . GLY A 1 173 ? 12.386 -7.528 -6.900 1.00 88.06 173 GLY A N 1
ATOM 1255 C CA . GLY A 1 173 ? 11.608 -8.707 -6.524 1.00 88.06 173 GLY A CA 1
ATOM 1256 C C . GLY A 1 173 ? 10.752 -9.238 -7.677 1.00 88.06 173 GLY A C 1
ATOM 1257 O O . GLY A 1 173 ? 10.690 -10.447 -7.896 1.00 88.06 173 GLY A O 1
ATOM 1258 N N . HIS A 1 174 ? 10.150 -8.346 -8.465 1.00 91.44 174 HIS A N 1
ATOM 1259 C CA . HIS A 1 174 ? 9.395 -8.702 -9.669 1.00 91.44 174 HIS A CA 1
ATOM 1260 C C . HIS A 1 174 ? 10.276 -9.320 -10.753 1.00 91.44 174 HIS A C 1
ATOM 1262 O O . HIS A 1 174 ? 9.946 -10.365 -11.307 1.00 91.44 174 HIS A O 1
ATOM 1268 N N . LEU A 1 175 ? 11.432 -8.714 -11.031 1.00 91.25 175 LEU A N 1
ATOM 1269 C CA . LEU A 1 175 ? 12.397 -9.248 -11.987 1.00 91.25 175 LEU A CA 1
ATOM 1270 C C . LEU A 1 175 ? 12.983 -10.580 -11.507 1.00 91.25 175 LEU A C 1
ATOM 1272 O O . LEU A 1 175 ? 13.180 -11.467 -12.329 1.00 91.25 175 LEU A O 1
ATOM 1276 N N . ASP A 1 176 ? 13.214 -10.761 -10.205 1.00 93.75 176 ASP A N 1
ATOM 1277 C CA . ASP A 1 176 ? 13.611 -12.053 -9.634 1.00 93.75 176 ASP A CA 1
ATOM 1278 C C . ASP A 1 176 ? 12.555 -13.126 -9.841 1.00 93.75 176 ASP A C 1
ATOM 1280 O O . ASP A 1 176 ? 12.884 -14.236 -10.257 1.00 93.75 176 ASP A O 1
ATOM 1284 N N . PHE A 1 177 ? 11.289 -12.790 -9.598 1.00 93.12 177 PHE A N 1
ATOM 1285 C CA . PHE A 1 177 ? 10.184 -13.701 -9.848 1.00 93.12 177 PHE A CA 1
ATOM 1286 C C . PHE A 1 177 ? 10.115 -14.094 -11.331 1.00 93.12 177 PHE A C 1
ATOM 1288 O O . PHE A 1 177 ? 10.082 -15.281 -11.652 1.00 93.12 177 PHE A O 1
ATOM 1295 N N . LEU A 1 178 ? 10.178 -13.113 -12.240 1.00 92.88 178 LEU A N 1
ATOM 1296 C CA . LEU A 1 178 ? 10.177 -13.345 -13.687 1.00 92.88 178 LEU A CA 1
ATOM 1297 C C . LEU A 1 178 ? 11.348 -14.224 -14.142 1.00 92.88 178 LEU A C 1
ATOM 1299 O O . LEU A 1 178 ? 11.162 -15.141 -14.935 1.00 92.88 178 LEU A O 1
ATOM 1303 N N . ILE A 1 179 ? 12.554 -13.943 -13.645 1.00 94.94 179 ILE A N 1
ATOM 1304 C CA . ILE A 1 179 ? 13.781 -14.681 -13.975 1.00 94.94 179 ILE A CA 1
ATOM 1305 C C . ILE A 1 179 ? 13.756 -16.096 -13.374 1.00 94.94 179 ILE A C 1
ATOM 1307 O O . ILE A 1 179 ? 14.335 -17.018 -13.953 1.00 94.94 179 ILE A O 1
ATOM 1311 N N . GLY A 1 180 ? 13.107 -16.270 -12.220 1.00 94.56 180 GLY A N 1
ATOM 1312 C CA . GLY A 1 180 ? 12.954 -17.550 -11.532 1.00 94.56 180 GLY A CA 1
ATOM 1313 C C . GLY A 1 180 ? 11.916 -18.480 -12.165 1.00 94.56 180 GLY A C 1
ATOM 1314 O O . GLY A 1 180 ? 12.060 -19.700 -12.066 1.00 94.56 180 GLY A O 1
ATOM 1315 N N . ASP A 1 181 ? 10.906 -17.945 -12.858 1.00 95.56 181 ASP A N 1
ATOM 1316 C CA . ASP A 1 181 ? 9.869 -18.741 -13.526 1.00 95.56 181 ASP A CA 1
ATOM 1317 C C . ASP A 1 181 ? 10.332 -19.258 -14.900 1.00 95.56 181 ASP A C 1
ATOM 1319 O O . ASP A 1 181 ? 9.941 -18.782 -15.971 1.00 95.56 181 ASP A O 1
ATOM 1323 N N . SER A 1 182 ? 11.186 -20.286 -14.869 1.00 95.31 182 SER A N 1
ATOM 1324 C CA . SER A 1 182 ? 11.724 -20.916 -16.080 1.00 95.31 182 SER A CA 1
ATOM 1325 C C . SER A 1 182 ? 10.627 -21.436 -17.015 1.00 95.31 182 SER A C 1
ATOM 1327 O O . SER A 1 182 ? 10.780 -21.364 -18.233 1.00 95.31 182 SER A O 1
ATOM 1329 N N . LYS A 1 183 ? 9.502 -21.916 -16.469 1.00 96.62 183 LYS A N 1
ATOM 1330 C CA . LYS A 1 183 ? 8.396 -22.448 -17.270 1.00 96.62 183 LYS A CA 1
ATOM 1331 C C . LYS A 1 183 ? 7.699 -21.332 -18.043 1.00 96.62 183 LYS A C 1
ATOM 1333 O O . LYS A 1 183 ? 7.465 -21.485 -19.242 1.00 96.62 183 LYS A O 1
ATOM 1338 N N . ALA A 1 184 ? 7.399 -20.211 -17.389 1.00 95.19 184 ALA A N 1
ATOM 1339 C CA . ALA A 1 184 ? 6.793 -19.070 -18.062 1.00 95.19 184 ALA A CA 1
ATOM 1340 C C . ALA A 1 184 ? 7.741 -18.475 -19.118 1.00 95.19 184 ALA A C 1
ATOM 1342 O O . ALA A 1 184 ? 7.313 -18.209 -20.242 1.00 95.19 184 ALA A O 1
ATOM 1343 N N . LEU A 1 185 ? 9.039 -18.373 -18.815 1.00 96.44 185 LEU A N 1
ATOM 1344 C CA . LEU A 1 185 ? 10.058 -17.922 -19.770 1.00 96.44 185 LEU A CA 1
ATOM 1345 C C . LEU A 1 185 ? 10.194 -18.838 -20.995 1.00 96.44 185 LEU A C 1
ATOM 1347 O O . LEU A 1 185 ? 10.341 -18.341 -22.107 1.00 96.44 185 LEU A O 1
ATOM 1351 N N . GLN A 1 186 ? 10.140 -20.160 -20.820 1.00 97.00 186 GLN A N 1
ATOM 1352 C CA . GLN A 1 186 ? 10.176 -21.116 -21.936 1.00 97.00 186 GLN A CA 1
ATOM 1353 C C . GLN A 1 186 ? 8.914 -21.048 -22.802 1.00 97.00 186 GLN A C 1
ATOM 1355 O O . GLN A 1 186 ? 8.992 -21.268 -24.008 1.00 97.00 186 GLN A O 1
ATOM 1360 N N . SER A 1 187 ? 7.761 -20.749 -22.195 1.00 96.69 187 SER A N 1
ATOM 1361 C CA . SER A 1 187 ? 6.489 -20.637 -22.918 1.00 96.69 187 SER A CA 1
ATOM 1362 C C . SER A 1 187 ? 6.382 -19.378 -23.777 1.00 96.69 187 SER A C 1
ATOM 1364 O O . SER A 1 187 ? 5.573 -19.338 -24.699 1.00 96.69 187 SER A O 1
ATOM 1366 N N . GLU A 1 188 ? 7.205 -18.365 -23.497 1.00 97.19 188 GLU A N 1
ATOM 1367 C CA . GLU A 1 188 ? 7.228 -17.133 -24.269 1.00 97.19 188 GLU A CA 1
ATOM 1368 C C . GLU A 1 188 ? 8.241 -17.167 -25.382 1.00 97.19 188 GLU A C 1
ATOM 1370 O O . GLU A 1 188 ? 9.415 -17.427 -25.143 1.00 97.19 188 GLU A O 1
ATOM 1375 N N . THR A 1 189 ? 7.796 -16.797 -26.578 1.00 97.00 189 THR A N 1
ATOM 1376 C CA . THR A 1 189 ? 8.643 -16.707 -27.763 1.00 97.00 189 THR A CA 1
ATOM 1377 C C . THR A 1 189 ? 8.564 -15.337 -28.413 1.00 97.00 189 THR A C 1
ATOM 1379 O O . THR A 1 189 ? 7.513 -14.690 -28.429 1.00 97.00 189 THR A O 1
ATOM 1382 N N . ILE A 1 190 ? 9.667 -14.923 -29.023 1.00 96.25 190 ILE A N 1
ATOM 1383 C CA . ILE A 1 190 ? 9.760 -13.712 -29.824 1.00 96.25 190 ILE A CA 1
ATOM 1384 C C . ILE A 1 190 ? 10.680 -13.947 -31.020 1.00 96.25 190 ILE A C 1
ATOM 1386 O O . ILE A 1 190 ? 11.714 -14.605 -30.913 1.00 96.25 190 ILE A O 1
ATOM 1390 N N . THR A 1 191 ? 10.284 -13.434 -32.179 1.00 96.06 191 THR A N 1
ATOM 1391 C CA . THR A 1 191 ? 11.072 -13.554 -33.408 1.00 96.06 191 THR A CA 1
ATOM 1392 C C . THR A 1 191 ? 12.000 -12.355 -33.533 1.00 96.06 191 THR A C 1
ATOM 1394 O O . THR A 1 191 ? 11.549 -11.209 -33.520 1.00 96.06 191 THR A O 1
ATOM 1397 N N . LEU A 1 192 ? 13.298 -12.624 -33.640 1.00 94.62 192 LEU A N 1
ATOM 1398 C CA . LEU A 1 192 ? 14.320 -11.629 -33.927 1.00 94.62 192 LEU A CA 1
ATOM 1399 C C . LEU A 1 192 ? 14.343 -11.318 -35.435 1.00 94.62 192 LEU A C 1
ATOM 1401 O O . LEU A 1 192 ? 14.057 -12.199 -36.250 1.00 94.62 192 LEU A O 1
ATOM 1405 N N . PRO A 1 193 ? 14.685 -10.079 -35.832 1.00 91.06 193 PRO A N 1
ATOM 1406 C CA . PRO A 1 193 ? 14.920 -9.755 -37.239 1.00 91.06 193 PRO A CA 1
ATOM 1407 C C . PRO A 1 193 ? 16.153 -10.503 -37.774 1.00 91.06 193 PRO A C 1
ATOM 1409 O O . PRO A 1 193 ? 16.956 -11.012 -36.994 1.00 91.06 193 PRO A O 1
ATOM 1412 N N . SER A 1 194 ? 16.346 -10.546 -39.099 1.00 90.81 194 SER A N 1
ATOM 1413 C CA . SER A 1 194 ? 17.598 -11.087 -39.656 1.00 90.81 194 SER A CA 1
ATOM 1414 C C . SER A 1 194 ? 18.802 -10.280 -39.155 1.00 90.81 194 SER A C 1
ATOM 1416 O O . SER A 1 194 ? 18.790 -9.048 -39.143 1.00 90.81 194 SER A O 1
ATOM 1418 N N . GLY A 1 195 ? 19.853 -10.993 -38.747 1.00 88.94 195 GLY A N 1
ATOM 1419 C CA . GLY A 1 195 ? 21.093 -10.408 -38.247 1.00 88.94 195 GLY A CA 1
ATOM 1420 C C . GLY A 1 195 ? 22.120 -10.073 -39.332 1.00 88.94 195 GLY A C 1
ATOM 1421 O O . GLY A 1 195 ? 23.178 -9.546 -38.991 1.00 88.94 195 GLY A O 1
ATOM 1422 N N . ASP A 1 196 ? 21.865 -10.386 -40.604 1.00 88.19 196 ASP A N 1
ATOM 1423 C CA . ASP A 1 196 ? 22.891 -10.335 -41.661 1.00 88.19 196 ASP A CA 1
ATOM 1424 C C . ASP A 1 196 ? 23.395 -8.913 -41.938 1.00 88.19 196 ASP A C 1
ATOM 1426 O O . ASP A 1 196 ? 24.574 -8.713 -42.215 1.00 88.19 196 ASP A O 1
ATOM 1430 N N . ASN A 1 197 ? 22.526 -7.916 -41.758 1.00 84.69 197 ASN A N 1
ATOM 1431 C CA . ASN A 1 197 ? 22.829 -6.503 -41.998 1.00 84.69 197 ASN A CA 1
ATOM 1432 C C . ASN A 1 197 ? 22.941 -5.680 -40.707 1.00 84.69 197 ASN A C 1
ATOM 1434 O O . ASN A 1 197 ? 22.900 -4.452 -40.759 1.00 84.69 197 ASN A O 1
ATOM 1438 N N . LEU A 1 198 ? 23.040 -6.346 -39.550 1.00 85.56 198 LEU A N 1
ATOM 1439 C CA . LEU A 1 198 ? 23.100 -5.677 -38.254 1.00 85.56 198 LEU A CA 1
ATOM 1440 C C . LEU A 1 198 ? 24.517 -5.659 -37.680 1.00 85.56 198 LEU A C 1
ATOM 1442 O O . LEU A 1 198 ? 25.176 -6.699 -37.580 1.00 85.56 198 LEU A O 1
ATOM 1446 N N . THR A 1 199 ? 24.953 -4.482 -37.229 1.00 86.56 199 THR A N 1
ATOM 1447 C CA . THR A 1 199 ? 26.165 -4.322 -36.415 1.00 86.56 199 THR A CA 1
ATOM 1448 C C . THR A 1 199 ? 26.010 -5.051 -35.076 1.00 86.56 199 THR A C 1
ATOM 1450 O O . THR A 1 199 ? 24.893 -5.338 -34.638 1.00 86.56 199 THR A O 1
ATOM 1453 N N . ALA A 1 200 ? 27.119 -5.344 -34.389 1.00 85.44 200 ALA A N 1
ATOM 1454 C CA . ALA A 1 200 ? 27.081 -5.988 -33.070 1.00 85.44 200 ALA A CA 1
ATOM 1455 C C . ALA A 1 200 ? 26.209 -5.205 -32.067 1.00 85.44 200 ALA A C 1
ATOM 1457 O O . ALA A 1 200 ? 25.371 -5.784 -31.377 1.00 85.44 200 ALA A O 1
ATOM 1458 N N . GLU A 1 201 ? 26.308 -3.873 -32.069 1.00 82.44 201 GLU A N 1
ATOM 1459 C CA . GLU A 1 201 ? 25.471 -3.000 -31.238 1.00 82.44 201 GLU A CA 1
ATOM 1460 C C . GLU A 1 201 ? 23.984 -3.084 -31.598 1.00 82.44 201 GLU A C 1
ATOM 1462 O O . GLU A 1 201 ? 23.131 -3.151 -30.714 1.00 82.44 201 GLU A O 1
ATOM 1467 N N . GLN A 1 202 ? 23.646 -3.100 -32.891 1.00 84.25 202 GLN A N 1
ATOM 1468 C CA . GLN A 1 202 ? 22.257 -3.238 -33.342 1.00 84.25 202 GLN A CA 1
ATOM 1469 C C . GLN A 1 202 ? 21.683 -4.610 -32.968 1.00 84.25 202 GLN A C 1
ATOM 1471 O O . GLN A 1 202 ? 20.518 -4.709 -32.570 1.00 84.25 202 GLN A O 1
ATOM 1476 N N . LYS A 1 203 ? 22.504 -5.663 -33.040 1.00 89.12 203 LYS A N 1
ATOM 1477 C CA . LYS A 1 203 ? 22.137 -7.003 -32.578 1.00 89.12 203 LYS A CA 1
ATOM 1478 C C . LYS A 1 203 ? 21.870 -7.012 -31.077 1.00 89.12 203 LYS A C 1
ATOM 1480 O O . LYS A 1 203 ? 20.796 -7.446 -30.670 1.00 89.12 203 LYS A O 1
ATOM 1485 N N . GLN A 1 204 ? 22.776 -6.455 -30.273 1.00 87.56 204 GLN A N 1
ATOM 1486 C CA . GLN A 1 204 ? 22.591 -6.330 -28.825 1.00 87.56 204 GLN A CA 1
ATOM 1487 C C . GLN A 1 204 ? 21.318 -5.541 -28.485 1.00 87.56 204 GLN A C 1
ATOM 1489 O O . GLN A 1 204 ? 20.506 -6.016 -27.695 1.00 87.56 204 GLN A O 1
ATOM 1494 N N . ARG A 1 205 ? 21.086 -4.384 -29.126 1.00 84.69 205 ARG A N 1
ATOM 1495 C CA . ARG A 1 205 ? 19.851 -3.592 -28.966 1.00 84.69 205 ARG A CA 1
ATOM 1496 C C . ARG A 1 205 ? 18.595 -4.414 -29.248 1.00 84.69 205 ARG A C 1
ATOM 1498 O O . ARG A 1 205 ? 17.635 -4.347 -28.484 1.00 84.69 205 ARG A O 1
ATOM 1505 N N . SER A 1 206 ? 18.604 -5.192 -30.330 1.00 89.31 206 SER A N 1
ATOM 1506 C CA . SER A 1 206 ? 17.469 -6.035 -30.718 1.00 89.31 206 SER A CA 1
ATOM 1507 C C . SER A 1 206 ? 17.189 -7.118 -29.675 1.00 89.31 206 SER A C 1
ATOM 1509 O O . SER A 1 206 ? 16.037 -7.310 -29.299 1.00 89.31 206 SER A O 1
ATOM 1511 N N . VAL A 1 207 ? 18.225 -7.790 -29.159 1.00 92.38 207 VAL A N 1
ATOM 1512 C CA . VAL A 1 207 ? 18.069 -8.814 -28.111 1.00 92.38 207 VAL A CA 1
ATOM 1513 C C . VAL A 1 207 ? 17.587 -8.186 -26.799 1.00 92.38 207 VAL A C 1
ATOM 1515 O O . VAL A 1 207 ? 16.664 -8.712 -26.181 1.00 92.38 207 VAL A O 1
ATOM 1518 N N . THR A 1 208 ? 18.123 -7.026 -26.404 1.00 89.94 208 THR A N 1
ATOM 1519 C CA . THR A 1 208 ? 17.641 -6.279 -25.229 1.00 89.94 208 THR A CA 1
ATOM 1520 C C . THR A 1 208 ? 16.165 -5.901 -25.380 1.00 89.94 208 THR A C 1
ATOM 1522 O O . THR A 1 208 ? 15.376 -6.112 -24.461 1.00 89.94 208 THR A O 1
ATOM 1525 N N . MET A 1 209 ? 15.757 -5.387 -26.546 1.00 89.00 209 MET A N 1
ATOM 1526 C CA . MET A 1 209 ? 14.355 -5.049 -26.799 1.00 89.00 209 MET A CA 1
ATOM 1527 C C . MET A 1 209 ? 13.464 -6.292 -26.786 1.00 89.00 209 MET A C 1
ATOM 1529 O O . MET A 1 209 ? 12.380 -6.259 -26.208 1.00 89.00 209 MET A O 1
ATOM 1533 N N . ALA A 1 210 ? 13.937 -7.405 -27.346 1.00 93.94 210 ALA A N 1
ATOM 1534 C CA . ALA A 1 210 ? 13.226 -8.673 -27.292 1.00 93.94 210 ALA A CA 1
ATOM 1535 C C . ALA A 1 210 ? 13.018 -9.152 -25.843 1.00 93.94 210 ALA A C 1
ATOM 1537 O O . ALA A 1 210 ? 11.910 -9.552 -25.483 1.00 93.94 210 ALA A O 1
ATOM 1538 N N . ALA A 1 211 ? 14.042 -9.035 -24.990 1.00 94.19 211 ALA A N 1
ATOM 1539 C CA . ALA A 1 211 ? 13.953 -9.366 -23.569 1.00 94.19 211 ALA A CA 1
ATOM 1540 C C . ALA A 1 211 ? 12.917 -8.492 -22.844 1.00 94.19 211 ALA A C 1
ATOM 1542 O O . ALA A 1 211 ? 12.100 -9.007 -22.081 1.00 94.19 211 ALA A O 1
ATOM 1543 N N . ILE A 1 212 ? 12.885 -7.187 -23.131 1.00 91.56 212 ILE A N 1
ATOM 1544 C CA . ILE A 1 212 ? 11.909 -6.254 -22.548 1.00 91.56 212 ILE A CA 1
ATOM 1545 C C . ILE A 1 212 ? 10.482 -6.577 -23.003 1.00 91.56 212 ILE A C 1
ATOM 1547 O O . ILE A 1 212 ? 9.569 -6.562 -22.177 1.00 91.56 212 ILE A O 1
ATOM 1551 N N . VAL A 1 213 ? 10.267 -6.914 -24.278 1.00 93.19 213 VAL A N 1
ATOM 1552 C CA . VAL A 1 213 ? 8.943 -7.328 -24.777 1.00 93.19 213 VAL A CA 1
ATOM 1553 C C . VAL A 1 213 ? 8.478 -8.608 -24.080 1.00 93.19 213 VAL A C 1
ATOM 1555 O O . VAL A 1 213 ? 7.342 -8.668 -23.610 1.00 93.19 213 VAL A O 1
ATOM 1558 N N . VAL A 1 214 ? 9.353 -9.609 -23.935 1.00 95.00 214 VAL A N 1
ATOM 1559 C CA . VAL A 1 214 ? 9.029 -10.846 -23.201 1.00 95.00 214 VAL A CA 1
ATOM 1560 C C . VAL A 1 214 ? 8.707 -10.556 -21.731 1.00 95.00 214 VAL A C 1
ATOM 1562 O O . VAL A 1 214 ? 7.679 -11.015 -21.230 1.00 95.00 214 VAL A O 1
ATOM 1565 N N . ALA A 1 215 ? 9.519 -9.744 -21.048 1.00 94.19 215 ALA A N 1
ATOM 1566 C CA . ALA A 1 215 ? 9.248 -9.320 -19.674 1.00 94.19 215 ALA A CA 1
ATOM 1567 C C . ALA A 1 215 ? 7.915 -8.567 -19.555 1.00 94.19 215 ALA A C 1
ATOM 1569 O O . ALA A 1 215 ? 7.182 -8.763 -18.585 1.00 94.19 215 ALA A O 1
ATOM 1570 N N . THR A 1 216 ? 7.558 -7.761 -20.558 1.00 93.25 216 THR A N 1
ATOM 1571 C CA . THR A 1 216 ? 6.279 -7.039 -20.623 1.00 93.25 216 THR A CA 1
ATOM 1572 C C . THR A 1 216 ? 5.100 -7.999 -20.749 1.00 93.25 216 THR A C 1
ATOM 1574 O O . THR A 1 216 ? 4.165 -7.910 -19.956 1.00 93.25 216 THR A O 1
ATOM 1577 N N . ARG A 1 217 ? 5.163 -8.982 -21.656 1.00 94.75 217 ARG A N 1
ATOM 1578 C CA . ARG A 1 217 ? 4.120 -10.014 -21.821 1.00 94.75 217 ARG A CA 1
ATOM 1579 C C . ARG A 1 217 ? 3.920 -10.870 -20.576 1.00 94.75 217 ARG A C 1
ATOM 1581 O O . ARG A 1 217 ? 2.793 -11.237 -20.235 1.00 94.75 217 ARG A O 1
ATOM 1588 N N . LEU A 1 218 ? 5.013 -11.237 -19.910 1.00 94.56 218 LEU A N 1
ATOM 1589 C CA . LEU A 1 218 ? 4.961 -11.987 -18.655 1.00 94.56 218 LEU A CA 1
ATOM 1590 C C . LEU A 1 218 ? 4.367 -11.132 -17.535 1.00 94.56 218 LEU A C 1
ATOM 1592 O O . LEU A 1 218 ? 3.441 -11.578 -16.862 1.00 94.56 218 LEU A O 1
ATOM 1596 N N . SER A 1 219 ? 4.811 -9.879 -17.406 1.00 93.38 219 SER A N 1
ATOM 1597 C CA . SER A 1 219 ? 4.264 -8.918 -16.441 1.00 93.38 219 SER A CA 1
ATOM 1598 C C . SER A 1 219 ? 2.768 -8.682 -16.652 1.00 93.38 219 SER A C 1
ATOM 1600 O O . SER A 1 219 ? 2.014 -8.671 -15.685 1.00 93.38 219 SER A O 1
ATOM 1602 N N . ALA A 1 220 ? 2.310 -8.572 -17.903 1.00 91.00 220 ALA A N 1
ATOM 1603 C CA . ALA A 1 220 ? 0.892 -8.452 -18.239 1.00 91.00 220 ALA A CA 1
ATOM 1604 C C . ALA A 1 220 ? 0.081 -9.667 -17.762 1.00 91.00 220 ALA A C 1
ATOM 1606 O O . ALA A 1 220 ? -0.990 -9.518 -17.173 1.00 91.00 220 ALA A O 1
ATOM 1607 N N . ARG A 1 221 ? 0.590 -10.889 -17.976 1.00 92.38 221 ARG A N 1
ATOM 1608 C CA . ARG A 1 221 ? -0.064 -12.118 -17.496 1.00 92.38 221 ARG A CA 1
ATOM 1609 C C . ARG A 1 221 ? -0.072 -12.225 -15.980 1.00 92.38 221 ARG A C 1
ATOM 1611 O O . ARG A 1 221 ? -1.113 -12.566 -15.426 1.00 92.38 221 ARG A O 1
ATOM 1618 N N . MET A 1 222 ? 1.037 -11.896 -15.323 1.00 91.38 222 MET A N 1
ATOM 1619 C CA . MET A 1 222 ? 1.115 -11.850 -13.863 1.00 91.38 222 MET A CA 1
ATOM 1620 C C . MET A 1 222 ? 0.133 -10.837 -13.282 1.00 91.38 222 MET A C 1
ATOM 1622 O O . MET A 1 222 ? -0.565 -11.153 -12.326 1.00 91.38 222 MET A O 1
ATOM 1626 N N . LEU A 1 223 ? 0.021 -9.654 -13.888 1.00 88.50 223 LEU A N 1
ATOM 1627 C CA . LEU A 1 223 ? -0.933 -8.639 -13.461 1.00 88.50 223 LEU A CA 1
ATOM 1628 C C . LEU A 1 223 ? -2.374 -9.118 -13.629 1.00 88.50 223 LEU A C 1
ATOM 1630 O O . LEU A 1 223 ? -3.157 -9.035 -12.691 1.00 88.50 223 LEU A O 1
ATOM 1634 N N . ASN A 1 224 ? -2.705 -9.692 -14.787 1.00 88.25 224 ASN A N 1
ATOM 1635 C CA . ASN A 1 224 ? -4.022 -10.274 -15.032 1.00 88.25 224 ASN A CA 1
ATOM 1636 C C . ASN A 1 224 ? -4.354 -11.389 -14.031 1.00 88.25 224 ASN A C 1
ATOM 1638 O O . ASN A 1 224 ? -5.497 -11.485 -13.580 1.00 88.25 224 ASN A O 1
ATOM 1642 N N . GLN A 1 225 ? -3.375 -12.229 -13.682 1.00 90.69 225 GLN A N 1
ATOM 1643 C CA . GLN A 1 225 ? -3.542 -13.263 -12.665 1.00 90.69 225 GLN A CA 1
ATOM 1644 C C . GLN A 1 225 ? -3.751 -12.642 -11.281 1.00 90.69 225 GLN A C 1
ATOM 1646 O O . GLN A 1 225 ? -4.735 -12.968 -10.631 1.00 90.69 225 GLN A O 1
ATOM 1651 N N . ALA A 1 226 ? -2.925 -11.676 -10.878 1.00 89.62 226 ALA A N 1
ATOM 1652 C CA . ALA A 1 226 ? -3.073 -10.978 -9.606 1.00 89.62 226 ALA A CA 1
ATOM 1653 C C . ALA A 1 226 ? -4.423 -10.247 -9.498 1.00 89.62 226 ALA A C 1
ATOM 1655 O O . ALA A 1 226 ? -5.053 -10.273 -8.448 1.00 89.62 226 ALA A O 1
ATOM 1656 N N . THR A 1 227 ? -4.929 -9.651 -10.583 1.00 85.69 227 THR A N 1
ATOM 1657 C CA . THR A 1 227 ? -6.273 -9.053 -10.616 1.00 85.69 227 THR A CA 1
ATOM 1658 C C . THR A 1 227 ? -7.373 -10.104 -10.453 1.00 85.69 227 THR A C 1
ATOM 1660 O O . THR A 1 227 ? -8.364 -9.846 -9.770 1.00 85.69 227 THR A O 1
ATOM 1663 N N . LYS A 1 228 ? -7.233 -11.288 -11.063 1.00 88.69 228 LYS A N 1
ATOM 1664 C CA . LYS A 1 228 ? -8.171 -12.404 -10.847 1.00 88.69 228 LYS A CA 1
ATOM 1665 C C . LYS A 1 228 ? -8.114 -12.901 -9.405 1.00 88.69 228 LYS A C 1
ATOM 1667 O O . LYS A 1 228 ? -9.166 -13.098 -8.806 1.00 88.69 228 LYS A O 1
ATOM 1672 N N . ASP A 1 229 ? -6.914 -13.035 -8.851 1.00 89.44 229 ASP A N 1
ATOM 1673 C CA . ASP A 1 229 ? -6.702 -13.464 -7.471 1.00 89.44 229 ASP A CA 1
ATOM 1674 C C . ASP A 1 229 ? -7.307 -12.456 -6.490 1.00 89.44 229 ASP A C 1
ATOM 1676 O O . ASP A 1 229 ? -8.032 -12.856 -5.589 1.00 89.44 229 ASP A O 1
ATOM 1680 N N . LEU A 1 230 ? -7.116 -11.148 -6.702 1.00 86.62 230 LEU A N 1
ATOM 1681 C CA . LEU A 1 230 ? -7.732 -10.093 -5.885 1.00 86.62 230 LEU A CA 1
ATOM 1682 C C . LEU A 1 230 ? -9.266 -10.131 -5.936 1.00 86.62 230 LEU A C 1
ATOM 1684 O O . LEU A 1 230 ? -9.909 -9.978 -4.901 1.00 86.62 230 LEU A O 1
ATOM 1688 N N . LYS A 1 231 ? -9.860 -10.398 -7.106 1.00 87.19 231 LYS A N 1
ATOM 1689 C CA . LYS A 1 231 ? -11.316 -10.590 -7.231 1.00 87.19 231 LYS A CA 1
ATOM 1690 C C . LYS A 1 231 ? -11.808 -11.844 -6.506 1.00 87.19 231 LYS A C 1
ATOM 1692 O O . LYS A 1 231 ? -12.886 -11.824 -5.922 1.00 87.19 231 LYS A O 1
ATOM 1697 N N . GLY A 1 232 ? -11.041 -12.934 -6.546 1.00 89.75 232 GLY A N 1
ATOM 1698 C CA . GLY A 1 232 ? -11.340 -14.138 -5.765 1.00 89.75 232 GLY A CA 1
ATOM 1699 C C . GLY A 1 232 ? -11.260 -13.863 -4.263 1.00 89.75 232 GLY A C 1
ATOM 1700 O O . GLY A 1 232 ? -12.181 -14.192 -3.518 1.00 89.75 232 GLY A O 1
ATOM 1701 N N . LEU A 1 233 ? -10.204 -13.165 -3.839 1.00 91.31 233 LEU A N 1
ATOM 1702 C CA . LEU A 1 233 ? -9.999 -12.750 -2.456 1.00 91.31 233 LEU A CA 1
ATOM 1703 C C . LEU A 1 233 ? -11.141 -11.871 -1.944 1.00 91.31 233 LEU A C 1
ATOM 1705 O O . LEU A 1 233 ? -11.524 -12.040 -0.795 1.00 91.31 233 LEU A O 1
ATOM 1709 N N . GLU A 1 234 ? -11.735 -11.002 -2.764 1.00 90.00 234 GLU A N 1
ATOM 1710 C CA . GLU A 1 234 ? -12.886 -10.177 -2.364 1.00 90.00 234 GLU A CA 1
ATOM 1711 C C . GLU A 1 234 ? -14.041 -11.025 -1.803 1.00 90.00 234 GLU A C 1
ATOM 1713 O O . GLU A 1 234 ? -14.575 -10.724 -0.734 1.00 90.00 234 GLU A O 1
ATOM 1718 N N . GLN A 1 235 ? -14.376 -12.139 -2.462 1.00 91.75 235 GLN A N 1
ATOM 1719 C CA . GLN A 1 235 ? -15.427 -13.057 -2.004 1.00 91.75 235 GLN A CA 1
ATOM 1720 C C . GLN A 1 235 ? -15.036 -13.790 -0.713 1.00 91.75 235 GLN A C 1
ATOM 1722 O O . GLN A 1 235 ? -15.856 -13.985 0.190 1.00 91.75 235 GLN A O 1
ATOM 1727 N N . GLU A 1 236 ? -13.771 -14.189 -0.602 1.00 94.94 236 GLU A N 1
ATOM 1728 C CA . GLU A 1 236 ? -13.274 -14.875 0.589 1.00 94.94 236 GLU A CA 1
ATOM 1729 C C . GLU A 1 236 ? -13.186 -13.932 1.802 1.00 94.94 236 GLU A C 1
ATOM 1731 O O . GLU A 1 236 ? -13.542 -14.319 2.917 1.00 94.94 236 GLU A O 1
ATOM 1736 N N . TYR A 1 237 ? -12.796 -12.672 1.587 1.00 94.12 237 TYR A N 1
ATOM 1737 C CA . TYR A 1 237 ? -12.842 -11.619 2.598 1.00 94.12 237 TYR A CA 1
ATOM 1738 C C . TYR A 1 237 ? -14.277 -11.286 2.997 1.00 94.12 237 TYR A C 1
ATOM 1740 O O . TYR A 1 237 ? -14.520 -11.096 4.184 1.00 94.12 237 TYR A O 1
ATOM 1748 N N . GLN A 1 238 ? -15.238 -11.287 2.067 1.00 94.62 238 GLN A N 1
ATOM 1749 C CA . GLN A 1 238 ? -16.650 -11.131 2.422 1.00 94.62 238 GLN A CA 1
ATOM 1750 C C . GLN A 1 238 ? -17.113 -12.253 3.359 1.00 94.62 238 GLN A C 1
ATOM 1752 O O . GLN A 1 238 ? -17.737 -11.984 4.379 1.00 94.62 238 GLN A O 1
ATOM 1757 N N . THR A 1 239 ? -16.713 -13.499 3.095 1.00 95.88 239 THR A N 1
ATOM 1758 C CA . THR A 1 239 ? -17.005 -14.628 3.998 1.00 95.88 239 THR A CA 1
ATOM 1759 C C . THR A 1 239 ? -16.390 -14.421 5.390 1.00 95.88 239 THR A C 1
ATOM 1761 O O . THR A 1 239 ? -17.000 -14.762 6.410 1.00 95.88 239 THR A O 1
ATOM 1764 N N . LEU A 1 240 ? -15.179 -13.856 5.454 1.00 95.56 240 LEU A N 1
ATOM 1765 C CA . LEU A 1 240 ? -14.507 -13.524 6.711 1.00 95.56 240 LEU A CA 1
ATOM 1766 C C . LEU A 1 240 ? -15.219 -12.380 7.459 1.00 95.56 240 LEU A C 1
ATOM 1768 O O . LEU A 1 240 ? -15.363 -12.449 8.682 1.00 95.56 240 LEU A O 1
ATOM 1772 N N . ILE A 1 241 ? -15.709 -11.369 6.735 1.00 95.94 241 ILE A N 1
ATOM 1773 C CA . ILE A 1 241 ? -16.528 -10.272 7.269 1.00 95.94 241 ILE A CA 1
ATOM 1774 C C . ILE A 1 241 ? -17.838 -10.826 7.835 1.00 95.94 241 ILE A C 1
ATOM 1776 O O . ILE A 1 241 ? -18.125 -10.581 9.000 1.00 95.94 241 ILE A O 1
ATOM 1780 N N . ASP A 1 242 ? -18.570 -11.663 7.098 1.00 96.94 242 ASP A N 1
ATOM 1781 C CA . ASP A 1 242 ? -19.820 -12.276 7.574 1.00 96.94 242 ASP A CA 1
ATOM 1782 C C . ASP A 1 242 ? -19.597 -13.085 8.866 1.00 96.94 242 ASP A C 1
ATOM 1784 O O . ASP A 1 242 ? -20.426 -13.105 9.781 1.00 96.94 242 ASP A O 1
ATOM 1788 N N . ARG A 1 243 ? -18.446 -13.762 8.980 1.00 97.00 243 ARG A N 1
ATOM 1789 C CA . ARG A 1 243 ? -18.060 -14.480 10.203 1.00 97.00 243 ARG A CA 1
ATOM 1790 C C . ARG A 1 243 ? -17.829 -13.523 11.375 1.00 97.00 243 ARG A C 1
ATOM 1792 O O . ARG A 1 243 ? -18.266 -13.828 12.486 1.00 97.00 243 ARG A O 1
ATOM 1799 N N . ARG A 1 244 ? -17.188 -12.377 11.137 1.00 97.25 244 ARG A N 1
ATOM 1800 C CA . ARG A 1 244 ? -17.014 -11.310 12.133 1.00 97.25 244 ARG A CA 1
ATOM 1801 C C . ARG A 1 244 ? -18.339 -10.655 12.522 1.00 97.25 244 ARG A C 1
ATOM 1803 O O . ARG A 1 244 ? -18.553 -10.413 13.706 1.00 97.25 244 ARG A O 1
ATOM 1810 N N . GLU A 1 245 ? -19.246 -10.432 11.576 1.00 97.62 245 GLU A N 1
ATOM 1811 C CA . GLU A 1 245 ? -20.591 -9.907 11.845 1.00 97.62 245 GLU A CA 1
ATOM 1812 C C . GLU A 1 245 ? -21.396 -10.862 12.735 1.00 97.62 245 GLU A C 1
ATOM 1814 O O . GLU A 1 245 ? -22.020 -10.426 13.702 1.00 97.62 245 GLU A O 1
ATOM 1819 N N . ARG A 1 246 ? -21.324 -12.180 12.489 1.00 97.38 246 ARG A N 1
ATOM 1820 C CA . ARG A 1 246 ? -21.933 -13.189 13.376 1.00 97.38 246 ARG A CA 1
ATOM 1821 C C . ARG A 1 246 ? -21.341 -13.158 14.784 1.00 97.38 246 ARG A C 1
ATOM 1823 O O . ARG A 1 246 ? -22.089 -13.250 15.757 1.00 97.38 246 ARG A O 1
ATOM 1830 N N . ALA A 1 247 ? -20.022 -13.005 14.906 1.00 97.19 247 ALA A N 1
ATOM 1831 C CA . ALA A 1 247 ? -19.382 -12.836 16.208 1.00 97.19 247 ALA A CA 1
ATOM 1832 C C . ALA A 1 247 ? -19.881 -11.558 16.905 1.00 97.19 247 ALA A C 1
ATOM 1834 O O . ALA A 1 247 ? -20.213 -11.594 18.089 1.00 97.19 247 ALA A O 1
ATOM 1835 N N . ALA A 1 248 ? -19.981 -10.439 16.181 1.00 97.56 248 ALA A N 1
ATOM 1836 C CA . ALA A 1 248 ? -20.492 -9.179 16.716 1.00 97.56 248 ALA A CA 1
ATOM 1837 C C . ALA A 1 248 ? -21.959 -9.284 17.154 1.00 97.56 248 ALA A C 1
ATOM 1839 O O . ALA A 1 248 ? -22.311 -8.785 18.220 1.00 97.56 248 ALA A O 1
ATOM 1840 N N . ALA A 1 249 ? -22.798 -9.995 16.399 1.00 97.12 249 ALA A N 1
ATOM 1841 C CA . ALA A 1 249 ? -24.177 -10.273 16.790 1.00 97.12 249 ALA A CA 1
ATOM 1842 C C . ALA A 1 249 ? -24.239 -11.069 18.106 1.00 97.12 249 ALA A C 1
ATOM 1844 O O . ALA A 1 249 ? -25.006 -10.719 19.004 1.00 97.12 249 ALA A O 1
ATOM 1845 N N . LEU A 1 250 ? -23.381 -12.088 18.258 1.00 96.19 250 LEU A N 1
ATOM 1846 C CA . LEU A 1 250 ? -23.258 -12.844 19.505 1.00 96.19 250 LEU A CA 1
ATOM 1847 C C . LEU A 1 250 ? -22.808 -11.944 20.661 1.00 96.19 250 LEU A C 1
ATOM 1849 O O . LEU A 1 250 ? -23.399 -12.000 21.738 1.00 96.19 250 LEU A O 1
ATOM 1853 N N . LEU A 1 251 ? -21.807 -11.084 20.450 1.00 96.62 251 LEU A N 1
ATOM 1854 C CA . LEU A 1 251 ? -21.372 -10.114 21.457 1.00 96.62 251 LEU A CA 1
ATOM 1855 C C . LEU A 1 251 ? -22.522 -9.187 21.866 1.00 96.62 251 LEU A C 1
ATOM 1857 O O . LEU A 1 251 ? -22.732 -8.974 23.056 1.00 96.62 251 LEU A O 1
ATOM 1861 N N . GLN A 1 252 ? -23.301 -8.679 20.913 1.00 96.00 252 GLN A N 1
ATOM 1862 C CA . GLN A 1 252 ? -24.438 -7.811 21.209 1.00 96.00 252 GLN A CA 1
ATOM 1863 C C . GLN A 1 252 ? -25.519 -8.519 22.029 1.00 96.00 252 GLN A C 1
ATOM 1865 O O . GLN A 1 252 ? -25.989 -7.971 23.026 1.00 96.00 252 GLN A O 1
ATOM 1870 N N . GLN A 1 253 ? -25.887 -9.743 21.643 1.00 95.12 253 GLN A N 1
ATOM 1871 C CA . GLN A 1 253 ? -26.824 -10.570 22.405 1.00 95.12 253 GLN A CA 1
ATOM 1872 C C . GLN A 1 253 ? -26.312 -10.783 23.831 1.00 95.12 253 GLN A C 1
ATOM 1874 O O . GLN A 1 253 ? -27.048 -10.619 24.802 1.00 95.12 253 GLN A O 1
ATOM 1879 N N . THR A 1 254 ? -25.019 -11.067 23.947 1.00 94.50 254 THR A N 1
ATOM 1880 C CA . THR A 1 254 ? -24.345 -11.302 25.218 1.00 94.50 254 THR A CA 1
ATOM 1881 C C . THR A 1 254 ? -24.315 -10.045 26.096 1.00 94.50 254 THR A C 1
ATOM 1883 O O . THR A 1 254 ? -24.465 -10.134 27.309 1.00 94.50 254 THR A O 1
ATOM 1886 N N . LEU A 1 255 ? -24.189 -8.846 25.520 1.00 94.44 255 LEU A N 1
ATOM 1887 C CA . LEU A 1 255 ? -24.285 -7.589 26.273 1.00 94.44 255 LEU A CA 1
ATOM 1888 C C . LEU A 1 255 ? -25.683 -7.365 26.865 1.00 94.44 255 LEU A C 1
ATOM 1890 O O . LEU A 1 255 ? -25.788 -6.739 27.918 1.00 94.44 255 LEU A O 1
ATOM 1894 N N . ALA A 1 256 ? -26.733 -7.877 26.216 1.00 92.69 256 ALA A N 1
ATOM 1895 C CA . ALA A 1 256 ? -28.106 -7.796 26.712 1.00 92.69 256 ALA A CA 1
ATOM 1896 C C . ALA A 1 256 ? -28.405 -8.839 27.804 1.00 92.69 256 ALA A C 1
ATOM 1898 O O . ALA A 1 256 ? -29.141 -8.544 28.742 1.00 92.69 256 ALA A O 1
ATOM 1899 N N . THR A 1 257 ? -27.840 -10.047 27.699 1.00 93.75 257 THR A N 1
ATOM 1900 C CA . THR A 1 257 ? -28.096 -11.152 28.645 1.00 93.75 257 THR A CA 1
ATOM 1901 C C . THR A 1 257 ? -27.067 -11.270 29.771 1.00 93.75 257 THR A C 1
ATOM 1903 O O . THR A 1 257 ? -27.320 -11.958 30.756 1.00 93.75 257 THR A O 1
ATOM 1906 N N . GLY A 1 258 ? -25.911 -10.620 29.634 1.00 93.25 258 GLY A N 1
ATOM 1907 C CA . GLY A 1 258 ? -24.754 -10.741 30.520 1.00 93.25 258 GLY A CA 1
ATOM 1908 C C . GLY A 1 258 ? -23.603 -11.532 29.884 1.00 93.25 258 GLY A C 1
ATOM 1909 O O . GLY A 1 258 ? -23.821 -12.553 29.229 1.00 93.25 258 GLY A O 1
ATOM 1910 N N . ILE A 1 259 ? -22.367 -11.054 30.094 1.00 93.00 259 ILE A N 1
ATOM 1911 C CA . ILE A 1 259 ? -21.140 -11.724 29.633 1.00 93.00 259 ILE A CA 1
ATOM 1912 C C . ILE A 1 259 ? -20.946 -13.044 30.400 1.00 93.00 259 ILE A C 1
ATOM 1914 O O . ILE A 1 259 ? -20.958 -13.016 31.633 1.00 93.00 259 ILE A O 1
ATOM 1918 N N . PRO A 1 260 ? -20.733 -14.189 29.717 1.00 90.94 260 PRO A N 1
ATOM 1919 C CA . PRO A 1 260 ? -20.430 -15.461 30.352 1.00 90.94 260 PRO A CA 1
ATOM 1920 C C . PRO A 1 260 ? -19.251 -15.335 31.316 1.00 90.94 260 PRO A C 1
ATOM 1922 O O . PRO A 1 260 ? -18.259 -14.673 31.009 1.00 90.94 260 PRO A O 1
ATOM 1925 N N . ALA A 1 261 ? -19.321 -16.013 32.463 1.00 90.56 261 ALA A N 1
ATOM 1926 C CA . ALA A 1 261 ? -18.280 -15.932 33.490 1.00 90.56 261 ALA A CA 1
ATOM 1927 C C . ALA A 1 261 ? -16.887 -16.322 32.957 1.00 90.56 261 ALA A C 1
ATOM 1929 O O . ALA A 1 261 ? -15.890 -15.684 33.290 1.00 90.56 261 ALA A O 1
ATOM 1930 N N . ASN A 1 262 ? -16.818 -17.312 32.061 1.00 88.62 262 ASN A N 1
ATOM 1931 C CA . ASN A 1 262 ? -15.577 -17.730 31.407 1.00 88.62 262 ASN A CA 1
ATOM 1932 C C . ASN A 1 262 ? -15.019 -16.691 30.418 1.00 88.62 262 ASN A C 1
ATOM 1934 O O . ASN A 1 262 ? -13.854 -16.794 30.064 1.00 88.62 262 ASN A O 1
ATOM 1938 N N . ALA A 1 263 ? -15.795 -15.685 30.006 1.00 91.25 263 ALA A N 1
ATOM 1939 C CA . ALA A 1 263 ? -15.365 -14.609 29.110 1.00 91.25 263 ALA A CA 1
ATOM 1940 C C . ALA A 1 263 ? -15.232 -13.241 29.794 1.00 91.25 263 ALA A C 1
ATOM 1942 O O . ALA A 1 263 ? -14.775 -12.288 29.166 1.00 91.25 263 ALA A O 1
ATOM 1943 N N . ALA A 1 264 ? -15.597 -13.123 31.074 1.00 88.81 264 ALA A N 1
ATOM 1944 C CA . ALA A 1 264 ? -15.569 -11.853 31.801 1.00 88.81 264 ALA A CA 1
ATOM 1945 C C . ALA A 1 264 ? -14.171 -11.206 31.811 1.00 88.81 264 ALA A C 1
ATOM 1947 O O . ALA A 1 264 ? -14.047 -9.995 31.676 1.00 88.81 264 ALA A O 1
ATOM 1948 N N . HIS A 1 265 ? -13.109 -12.015 31.876 1.00 88.38 265 HIS A N 1
ATOM 1949 C CA . HIS A 1 265 ? -11.721 -11.543 31.847 1.00 88.38 265 HIS A CA 1
ATOM 1950 C C . HIS A 1 265 ? -11.291 -10.941 30.494 1.00 88.38 265 HIS A C 1
ATOM 1952 O O . HIS A 1 265 ? -10.260 -10.273 30.418 1.00 88.38 265 HIS A O 1
ATOM 1958 N N . ALA A 1 266 ? -12.055 -11.170 29.419 1.00 87.62 266 ALA A N 1
ATOM 1959 C CA . ALA A 1 266 ? -11.751 -10.631 28.097 1.00 87.62 266 ALA A CA 1
ATOM 1960 C C . ALA A 1 266 ? -12.123 -9.144 27.960 1.00 87.62 266 ALA A C 1
ATOM 1962 O O . ALA A 1 266 ? -11.637 -8.488 27.037 1.00 87.62 266 ALA A O 1
ATOM 1963 N N . PHE A 1 267 ? -12.937 -8.602 28.872 1.00 90.12 267 PHE A N 1
ATOM 1964 C CA . PHE A 1 267 ? -13.448 -7.236 28.805 1.00 90.12 267 PHE A CA 1
ATOM 1965 C C . PHE A 1 267 ? -13.224 -6.503 30.123 1.00 90.12 267 PHE A C 1
ATOM 1967 O O . PHE A 1 267 ? -13.548 -7.008 31.194 1.00 90.12 267 PHE A O 1
ATOM 1974 N N . VAL A 1 268 ? -12.711 -5.278 30.045 1.00 90.50 268 VAL A N 1
ATOM 1975 C CA . VAL A 1 268 ? -12.750 -4.355 31.188 1.00 90.50 268 VAL A CA 1
ATOM 1976 C C . VAL A 1 268 ? -14.054 -3.553 31.169 1.00 90.50 268 VAL A C 1
ATOM 1978 O O . VAL A 1 268 ? -14.697 -3.432 30.128 1.00 90.50 268 VAL A O 1
ATOM 1981 N N . GLU A 1 269 ? -14.443 -2.948 32.293 1.00 90.19 269 GLU A N 1
ATOM 1982 C CA . GLU A 1 269 ? -15.704 -2.186 32.385 1.00 90.19 269 GLU A CA 1
ATOM 1983 C C . GLU A 1 269 ? -15.781 -1.036 31.360 1.00 90.19 269 GLU A C 1
ATOM 1985 O O . GLU A 1 269 ? -16.846 -0.736 30.822 1.00 90.19 269 GLU A O 1
ATOM 1990 N N . ALA A 1 270 ? -14.640 -0.427 31.020 1.00 89.38 270 ALA A N 1
ATOM 1991 C CA . ALA A 1 270 ? -14.564 0.575 29.958 1.00 89.38 270 ALA A CA 1
ATOM 1992 C C . ALA A 1 270 ? -14.936 0.006 28.573 1.00 89.38 270 ALA A C 1
ATOM 1994 O O . ALA A 1 270 ? -15.644 0.682 27.824 1.00 89.38 270 ALA A O 1
ATOM 1995 N N . ASP A 1 271 ? -14.524 -1.232 28.265 1.00 91.31 271 ASP A N 1
ATOM 1996 C CA . ASP A 1 271 ? -14.870 -1.923 27.015 1.00 91.31 271 ASP A CA 1
ATOM 1997 C C . ASP A 1 271 ? -16.386 -2.168 26.967 1.00 91.31 271 ASP A C 1
ATOM 1999 O O . ASP A 1 271 ? -17.045 -1.847 25.979 1.00 91.31 271 ASP A O 1
ATOM 2003 N N . LEU A 1 272 ? -16.968 -2.671 28.062 1.00 92.19 272 LEU A N 1
ATOM 2004 C CA . LEU A 1 272 ? -18.405 -2.944 28.151 1.00 92.19 272 LEU A CA 1
ATOM 2005 C C . LEU A 1 272 ? -19.241 -1.669 28.015 1.00 92.19 272 LEU A C 1
ATOM 2007 O O . LEU A 1 272 ? -20.224 -1.652 27.276 1.00 92.19 272 LEU A O 1
ATOM 2011 N N . ASN A 1 273 ? -18.839 -0.581 28.672 1.00 91.62 273 ASN A N 1
ATOM 2012 C CA . ASN A 1 273 ? -19.525 0.704 28.554 1.00 91.62 273 ASN A CA 1
ATOM 2013 C C . ASN A 1 273 ? -19.422 1.296 27.150 1.00 91.62 273 ASN A C 1
ATOM 2015 O O . ASN A 1 273 ? -20.406 1.836 26.642 1.00 91.62 273 ASN A O 1
ATOM 2019 N N . HIS A 1 274 ? -18.268 1.163 26.494 1.00 90.50 274 HIS A N 1
ATOM 2020 C CA . HIS A 1 274 ? -18.131 1.540 25.093 1.00 90.50 274 HIS A CA 1
ATOM 2021 C C . HIS A 1 274 ? -19.084 0.731 24.201 1.00 90.50 274 HIS A C 1
ATOM 2023 O O . HIS A 1 274 ? -19.874 1.323 23.468 1.00 90.50 274 HIS A O 1
ATOM 2029 N N . LEU A 1 275 ? -19.075 -0.600 24.313 1.00 93.00 275 LEU A N 1
ATOM 2030 C CA . LEU A 1 275 ? -19.905 -1.481 23.491 1.00 93.00 275 LEU A CA 1
ATOM 2031 C C . LEU A 1 275 ? -21.409 -1.268 23.723 1.00 93.00 275 LEU A C 1
ATOM 2033 O O . LEU A 1 275 ? -22.180 -1.275 22.767 1.00 93.00 275 LEU A O 1
ATOM 2037 N N . ARG A 1 276 ? -21.842 -1.028 24.969 1.00 94.38 276 ARG A N 1
ATOM 2038 C CA . ARG A 1 276 ? -23.241 -0.689 25.283 1.00 94.38 276 ARG A CA 1
ATOM 2039 C C . ARG A 1 276 ? -23.660 0.631 24.637 1.00 94.38 276 ARG A C 1
ATOM 2041 O O . ARG A 1 276 ? -24.729 0.685 24.036 1.00 94.38 276 ARG A O 1
ATOM 2048 N N . ARG A 1 277 ? -22.820 1.674 24.720 1.00 92.19 277 ARG A N 1
ATOM 2049 C CA . ARG A 1 277 ? -23.086 2.966 24.060 1.00 92.19 277 ARG A CA 1
ATOM 2050 C C . ARG A 1 277 ? -23.172 2.811 22.549 1.00 92.19 277 ARG A C 1
ATOM 2052 O O . ARG A 1 277 ? -24.130 3.297 21.964 1.00 92.19 277 ARG A O 1
ATOM 2059 N N . LEU A 1 278 ? -22.224 2.090 21.951 1.00 91.62 278 LEU A N 1
ATOM 2060 C CA . LEU A 1 278 ? -22.208 1.814 20.517 1.00 91.62 278 LEU A CA 1
ATOM 2061 C C . LEU A 1 278 ? -23.466 1.050 20.080 1.00 91.62 278 LEU A C 1
ATOM 2063 O O . LEU A 1 278 ? -24.123 1.440 19.122 1.00 91.62 278 LEU A O 1
ATOM 2067 N N . SER A 1 279 ? -23.842 0.000 20.817 1.00 93.44 279 SER A N 1
ATOM 2068 C CA . SER A 1 279 ? -25.062 -0.779 20.567 1.00 93.44 279 SER A CA 1
ATOM 2069 C C . SER A 1 279 ? -26.322 0.092 20.642 1.00 93.44 279 SER A C 1
ATOM 2071 O O . SER A 1 279 ? -27.210 -0.033 19.800 1.00 93.44 279 SER A O 1
ATOM 2073 N N . ALA A 1 280 ? -26.386 1.009 21.614 1.00 92.56 280 ALA A N 1
ATOM 2074 C CA . ALA A 1 280 ? -27.507 1.929 21.775 1.00 92.56 280 ALA A CA 1
ATOM 2075 C C . ALA A 1 280 ? -27.575 2.994 20.666 1.00 92.56 280 ALA A C 1
ATOM 2077 O O . ALA A 1 280 ? -28.670 3.315 20.212 1.00 92.56 280 ALA A O 1
ATOM 2078 N N . SER A 1 281 ? -26.434 3.534 20.224 1.00 90.00 281 SER A N 1
ATOM 2079 C CA . SER A 1 281 ? -26.397 4.593 19.207 1.00 90.00 281 SER A CA 1
ATOM 2080 C C . SER A 1 281 ? -26.595 4.076 17.782 1.00 90.00 281 SER A C 1
ATOM 2082 O O . SER A 1 281 ? -27.194 4.760 16.961 1.00 90.00 281 SER A O 1
ATOM 2084 N N . GLU A 1 282 ? -26.090 2.881 17.477 1.00 89.88 282 GLU A N 1
ATOM 2085 C CA . GLU A 1 282 ? -26.058 2.326 16.116 1.00 89.88 282 GLU A CA 1
ATOM 2086 C C . GLU A 1 282 ? -27.173 1.304 15.844 1.00 89.88 282 GLU A C 1
ATOM 2088 O O . GLU A 1 282 ? -27.430 0.923 14.697 1.00 89.88 282 GLU A O 1
ATOM 2093 N N . GLY A 1 283 ? -27.825 0.814 16.902 1.00 91.62 283 GLY A N 1
ATOM 2094 C CA . GLY A 1 283 ? -28.716 -0.337 16.828 1.00 91.62 283 GLY A CA 1
ATOM 2095 C C . GLY A 1 283 ? -27.987 -1.620 16.409 1.00 91.62 283 GLY A C 1
ATOM 2096 O O . GLY A 1 283 ? -26.767 -1.674 16.274 1.00 91.62 283 GLY A O 1
ATOM 2097 N N . VAL A 1 284 ? -28.748 -2.694 16.187 1.00 91.44 284 VAL A N 1
ATOM 2098 C CA . VAL A 1 284 ? -28.199 -4.015 15.816 1.00 91.44 284 VAL A CA 1
ATOM 2099 C C . VAL A 1 284 ? -27.429 -3.967 14.501 1.00 91.44 284 VAL A C 1
ATOM 2101 O O . VAL A 1 284 ? -26.281 -4.396 14.437 1.00 91.44 284 VAL A O 1
ATOM 2104 N N . ALA A 1 285 ? -28.037 -3.404 13.455 1.00 93.38 285 ALA A N 1
ATOM 2105 C CA . ALA A 1 285 ? -27.449 -3.404 12.120 1.00 93.38 285 ALA A CA 1
ATOM 2106 C C . ALA A 1 285 ? -26.151 -2.583 12.038 1.00 93.38 285 ALA A C 1
ATOM 2108 O O . ALA A 1 285 ? -25.221 -2.996 11.349 1.00 93.38 285 ALA A O 1
ATOM 2109 N N . GLY A 1 286 ? -26.078 -1.442 12.733 1.00 92.44 286 GLY A N 1
ATOM 2110 C CA . GLY A 1 286 ? -24.865 -0.631 12.769 1.00 92.44 286 GLY A CA 1
ATOM 2111 C C . GLY A 1 286 ? -23.788 -1.234 13.673 1.00 92.44 286 GLY A C 1
ATOM 2112 O O . GLY A 1 286 ? -22.620 -1.220 13.299 1.00 92.44 286 GLY A O 1
ATOM 2113 N N . PHE A 1 287 ? -24.168 -1.851 14.800 1.00 95.12 287 PHE A N 1
ATOM 2114 C CA . PHE A 1 287 ? -23.226 -2.505 15.712 1.00 95.12 287 PHE A CA 1
ATOM 2115 C C . PHE A 1 287 ? -22.491 -3.677 15.055 1.00 95.12 287 PHE A C 1
ATOM 2117 O O . PHE A 1 287 ? -21.271 -3.760 15.141 1.00 95.12 287 PHE A O 1
ATOM 2124 N N . VAL A 1 288 ? -23.199 -4.579 14.364 1.00 96.75 288 VAL A N 1
ATOM 2125 C CA . VAL A 1 288 ? -22.548 -5.755 13.749 1.00 96.75 288 VAL A CA 1
ATOM 2126 C C . VAL A 1 288 ? -21.627 -5.386 12.586 1.00 96.75 288 VAL A C 1
ATOM 2128 O O . VAL A 1 288 ? -20.664 -6.103 12.317 1.00 96.75 288 VAL A O 1
ATOM 2131 N N . LYS A 1 289 ? -21.894 -4.249 11.934 1.00 95.06 289 LYS A N 1
ATOM 2132 C CA . LYS A 1 289 ? -21.081 -3.675 10.853 1.00 95.06 289 LYS A CA 1
ATOM 2133 C C . LYS A 1 289 ? -19.991 -2.728 11.352 1.00 95.06 289 LYS A C 1
ATOM 2135 O O . LYS A 1 289 ? -19.259 -2.174 10.538 1.00 95.06 289 LYS A O 1
ATOM 2140 N N . ASP A 1 290 ? -19.865 -2.519 12.658 1.00 94.38 290 ASP A N 1
ATOM 2141 C CA . ASP A 1 290 ? -18.782 -1.720 13.215 1.00 94.38 290 ASP A CA 1
ATOM 2142 C C . ASP A 1 290 ? -17.519 -2.579 13.364 1.00 94.38 290 ASP A C 1
ATOM 2144 O O . ASP A 1 290 ? -17.513 -3.621 14.023 1.00 94.38 290 ASP A O 1
ATOM 2148 N N . MET A 1 291 ? -16.421 -2.146 12.743 1.00 93.44 291 MET A N 1
ATOM 2149 C CA . MET A 1 291 ? -15.162 -2.896 12.748 1.00 93.44 291 MET A CA 1
ATOM 2150 C C . MET A 1 291 ? -14.553 -3.023 14.157 1.00 93.44 291 MET A C 1
ATOM 2152 O O . MET A 1 291 ? -13.889 -4.021 14.463 1.00 93.44 291 MET A O 1
ATOM 2156 N N . GLY A 1 292 ? -14.784 -2.040 15.032 1.00 91.88 292 GLY A N 1
ATOM 2157 C CA . GLY A 1 292 ? -14.384 -2.081 16.436 1.00 91.88 292 GLY A CA 1
ATOM 2158 C C . GLY A 1 292 ? -15.169 -3.132 17.214 1.00 91.88 292 GLY A C 1
ATOM 2159 O O . GLY A 1 292 ? -14.575 -3.967 17.900 1.00 91.88 292 GLY A O 1
ATOM 2160 N N . ALA A 1 293 ? -16.493 -3.161 17.041 1.00 94.69 293 ALA A N 1
ATOM 2161 C CA . ALA A 1 293 ? -17.356 -4.189 17.619 1.00 94.69 293 ALA A CA 1
ATOM 2162 C C . ALA A 1 293 ? -16.985 -5.596 17.127 1.00 94.69 293 ALA A C 1
ATOM 2164 O O . ALA A 1 293 ? -16.842 -6.508 17.941 1.00 94.69 293 ALA A O 1
ATOM 2165 N N . GLN A 1 294 ? -16.749 -5.769 15.823 1.00 95.50 294 GLN A N 1
ATOM 2166 C CA . GLN A 1 294 ? -16.270 -7.026 15.239 1.00 95.50 294 GLN A CA 1
ATOM 2167 C C . GLN A 1 294 ? -14.941 -7.482 15.853 1.00 95.50 294 GLN A C 1
ATOM 2169 O O . GLN A 1 294 ? -14.781 -8.649 16.211 1.00 95.50 294 GLN A O 1
ATOM 2174 N N . THR A 1 295 ? -13.995 -6.557 16.022 1.00 92.25 295 THR A N 1
ATOM 2175 C CA . THR A 1 295 ? -12.690 -6.839 16.632 1.00 92.25 295 THR A CA 1
ATOM 2176 C C . THR A 1 295 ? -12.832 -7.276 18.092 1.00 92.25 295 THR A C 1
ATOM 2178 O O . THR A 1 295 ? -12.228 -8.263 18.515 1.00 92.25 295 THR A O 1
ATOM 2181 N N . MET A 1 296 ? -13.679 -6.594 18.865 1.00 92.38 296 MET A N 1
ATOM 2182 C CA . MET A 1 296 ? -13.973 -6.970 20.250 1.00 92.38 296 MET A CA 1
ATOM 2183 C C . MET A 1 296 ? -14.724 -8.297 20.351 1.00 92.38 296 MET A C 1
ATOM 2185 O O . MET A 1 296 ? -14.467 -9.091 21.256 1.00 92.38 296 MET A O 1
ATOM 2189 N N . ALA A 1 297 ? -15.606 -8.583 19.400 1.00 95.88 297 ALA A N 1
ATOM 2190 C CA . ALA A 1 297 ? -16.343 -9.832 19.359 1.00 95.88 297 ALA A CA 1
ATOM 2191 C C . ALA A 1 297 ? -15.440 -11.045 19.139 1.00 95.88 297 ALA A C 1
ATOM 2193 O O . ALA A 1 297 ? -15.669 -12.092 19.740 1.00 95.88 297 ALA A O 1
ATOM 2194 N N . LEU A 1 298 ? -14.361 -10.905 18.368 1.00 94.38 298 LEU A N 1
ATOM 2195 C CA . LEU A 1 298 ? -13.365 -11.969 18.240 1.00 94.38 298 LEU A CA 1
ATOM 2196 C C . LEU A 1 298 ? -12.673 -12.295 19.574 1.00 94.38 298 LEU A C 1
ATOM 2198 O O . LEU A 1 298 ? -12.305 -13.446 19.780 1.00 94.38 298 LEU A O 1
ATOM 2202 N N . ARG A 1 299 ? -12.559 -11.340 20.513 1.00 93.12 299 ARG A N 1
ATOM 2203 C CA . ARG A 1 299 ? -12.056 -11.614 21.876 1.00 93.12 299 ARG A CA 1
ATOM 2204 C C . ARG A 1 299 ? -13.046 -12.454 22.683 1.00 93.12 299 ARG A C 1
ATOM 2206 O O . ARG A 1 299 ? -12.623 -13.359 23.396 1.00 93.12 299 ARG A O 1
ATOM 2213 N N . LEU A 1 300 ? -14.351 -12.193 22.537 1.00 95.00 300 LEU A N 1
ATOM 2214 C CA . LEU A 1 300 ? -15.394 -13.043 23.121 1.00 95.00 300 LEU A CA 1
ATOM 2215 C C . LEU A 1 300 ? -15.311 -14.462 22.549 1.00 95.00 300 LEU A C 1
ATOM 2217 O O . LEU A 1 300 ? -15.318 -15.422 23.316 1.00 95.00 300 LEU A O 1
ATOM 2221 N N . VAL A 1 301 ? -15.194 -14.598 21.223 1.00 96.19 301 VAL A N 1
ATOM 2222 C CA . VAL A 1 301 ? -15.053 -15.907 20.564 1.00 96.19 301 VAL A CA 1
ATOM 2223 C C . VAL A 1 301 ? -13.791 -16.616 21.053 1.00 96.19 301 VAL A C 1
ATOM 2225 O O . VAL A 1 301 ? -13.885 -17.759 21.467 1.00 96.19 301 VAL A O 1
ATOM 2228 N N . ALA A 1 302 ? -12.642 -15.939 21.123 1.00 95.06 302 ALA A N 1
ATOM 2229 C CA . ALA A 1 302 ? -11.404 -16.530 21.634 1.00 95.06 302 ALA A CA 1
ATOM 2230 C C . ALA A 1 302 ? -11.529 -17.058 23.075 1.00 95.06 302 ALA A C 1
ATOM 2232 O O . ALA A 1 302 ? -10.952 -18.091 23.396 1.00 95.06 302 ALA A O 1
ATOM 2233 N N . ALA A 1 303 ? -12.286 -16.370 23.936 1.00 94.75 303 ALA A N 1
ATOM 2234 C CA . ALA A 1 303 ? -12.486 -16.780 25.325 1.00 94.75 303 ALA A CA 1
ATOM 2235 C C . ALA A 1 303 ? -13.542 -17.890 25.498 1.00 94.75 303 ALA A C 1
ATOM 2237 O O . ALA A 1 303 ? -13.451 -18.690 26.428 1.00 94.75 303 ALA A O 1
ATOM 2238 N N . THR A 1 304 ? -14.560 -17.931 24.634 1.00 96.31 304 THR A N 1
ATOM 2239 C CA . THR A 1 304 ? -15.700 -18.862 24.758 1.00 96.31 304 THR A CA 1
ATOM 2240 C C . THR A 1 304 ? -15.559 -20.115 23.899 1.00 96.31 304 THR A C 1
ATOM 2242 O O . THR A 1 304 ? -15.926 -21.197 24.347 1.00 96.31 304 THR A O 1
ATOM 2245 N N . ASP A 1 305 ? -15.001 -19.976 22.699 1.00 96.62 305 ASP A N 1
ATOM 2246 C CA . ASP A 1 305 ? -14.744 -21.040 21.732 1.00 96.62 305 ASP A CA 1
ATOM 2247 C C . ASP A 1 305 ? -13.376 -20.818 21.044 1.00 96.62 305 ASP A C 1
ATOM 2249 O O . ASP A 1 305 ? -13.292 -20.312 19.914 1.00 96.62 305 ASP A O 1
ATOM 2253 N N . PRO A 1 306 ? -12.273 -21.204 21.720 1.00 96.00 306 PRO A N 1
ATOM 2254 C CA . PRO A 1 306 ? -10.920 -21.021 21.202 1.00 96.00 306 PRO A CA 1
ATOM 2255 C C . PRO A 1 306 ? -10.690 -21.698 19.848 1.00 96.00 306 PRO A C 1
ATOM 2257 O O . PRO A 1 306 ? -9.933 -21.188 19.027 1.00 96.00 306 PRO A O 1
ATOM 2260 N N . LYS A 1 307 ? -11.358 -22.828 19.579 1.00 97.69 307 LYS A N 1
ATOM 2261 C CA . LYS A 1 307 ? -11.204 -23.558 18.315 1.00 97.69 307 LYS A CA 1
ATOM 2262 C C . LYS A 1 307 ? -11.770 -22.751 17.150 1.00 97.69 307 LYS A C 1
ATOM 2264 O O . LYS A 1 307 ? -11.086 -22.569 16.146 1.00 97.69 307 LYS A O 1
ATOM 2269 N N . THR A 1 308 ? -12.976 -22.205 17.304 1.00 96.56 308 THR A N 1
ATOM 2270 C CA . THR A 1 308 ? -13.567 -21.322 16.289 1.00 96.56 308 THR A CA 1
ATOM 2271 C C . THR A 1 308 ? -12.715 -20.073 16.063 1.00 96.56 308 THR A C 1
ATOM 2273 O O . THR A 1 308 ? -12.654 -19.576 14.936 1.00 96.56 308 THR A O 1
ATOM 2276 N N . TYR A 1 309 ? -12.041 -19.559 17.092 1.00 95.88 309 TYR A N 1
ATOM 2277 C CA . TYR A 1 309 ? -11.099 -18.453 16.927 1.00 95.88 309 TYR A CA 1
ATOM 2278 C C . TYR A 1 309 ? -9.827 -18.858 16.162 1.00 95.88 309 TYR A C 1
ATOM 2280 O O . TYR A 1 309 ? -9.425 -18.142 15.245 1.00 95.88 309 TYR A O 1
ATOM 2288 N N . GLU A 1 310 ? -9.222 -20.008 16.464 1.00 96.56 310 GLU A N 1
ATOM 2289 C CA . GLU A 1 310 ? -8.049 -20.503 15.727 1.00 96.56 310 GLU A CA 1
ATOM 2290 C C . GLU A 1 310 ? -8.374 -20.780 14.250 1.00 96.56 310 GLU A C 1
ATOM 2292 O O . GLU A 1 310 ? -7.614 -20.380 13.368 1.00 96.56 310 GLU A O 1
ATOM 2297 N N . ASP A 1 311 ? -9.547 -21.345 13.952 1.00 97.12 311 ASP A N 1
ATOM 2298 C CA . ASP A 1 311 ? -10.015 -21.536 12.573 1.00 97.12 311 ASP A CA 1
ATOM 2299 C C . ASP A 1 311 ? -10.201 -20.195 11.840 1.00 97.12 311 ASP A C 1
ATOM 2301 O O . ASP A 1 311 ? -9.916 -20.077 10.647 1.00 97.12 311 ASP A O 1
ATOM 2305 N N . TYR A 1 312 ? -10.701 -19.167 12.540 1.00 96.12 312 TYR A N 1
ATOM 2306 C CA . TYR A 1 312 ? -10.794 -17.806 12.004 1.00 96.12 312 TYR A CA 1
ATOM 2307 C C . TYR A 1 312 ? -9.401 -17.249 11.695 1.00 96.12 312 TYR A C 1
ATOM 2309 O O . TYR A 1 312 ? -9.173 -16.712 10.610 1.00 96.12 312 TYR A O 1
ATOM 2317 N N . LYS A 1 313 ? -8.465 -17.399 12.633 1.00 94.94 313 LYS A N 1
ATOM 2318 C CA . LYS A 1 313 ? -7.107 -16.876 12.518 1.00 94.94 313 LYS A CA 1
ATOM 2319 C C . LYS A 1 313 ? -6.347 -17.541 11.374 1.00 94.94 313 LYS A C 1
ATOM 2321 O O . LYS A 1 313 ? -5.779 -16.837 10.549 1.00 94.94 313 LYS A O 1
ATOM 2326 N N . ALA A 1 314 ? -6.420 -18.866 11.249 1.00 96.31 314 ALA A N 1
ATOM 2327 C CA . ALA A 1 314 ? -5.810 -19.600 10.142 1.00 96.31 314 ALA A CA 1
ATOM 2328 C C . ALA A 1 314 ? -6.347 -19.137 8.774 1.00 96.31 314 ALA A C 1
ATOM 2330 O O . ALA A 1 314 ? -5.575 -18.946 7.830 1.00 96.31 314 ALA A O 1
ATOM 2331 N N . GLN A 1 315 ? -7.662 -18.904 8.673 1.00 96.19 315 GLN A N 1
ATOM 2332 C CA . GLN A 1 315 ? -8.290 -18.362 7.466 1.00 96.19 315 GLN A CA 1
ATOM 2333 C C . GLN A 1 315 ? -7.809 -16.931 7.168 1.00 96.19 315 GLN A C 1
ATOM 2335 O O . GLN A 1 315 ? -7.406 -16.642 6.040 1.00 96.19 315 GLN A O 1
ATOM 2340 N N . SER A 1 316 ? -7.817 -16.055 8.176 1.00 94.31 316 SER A N 1
ATOM 2341 C CA . SER A 1 316 ? -7.353 -14.665 8.080 1.00 94.31 316 SER A CA 1
ATOM 2342 C C . SER A 1 316 ? -5.883 -14.568 7.653 1.00 94.31 316 SER A C 1
ATOM 2344 O O . SER A 1 316 ? -5.547 -13.830 6.723 1.00 94.31 316 SER A O 1
ATOM 2346 N N . ASP A 1 317 ? -5.007 -15.369 8.263 1.00 93.19 317 ASP A N 1
ATOM 2347 C CA . ASP A 1 317 ? -3.578 -15.413 7.951 1.00 93.19 317 ASP A CA 1
ATOM 2348 C C . ASP A 1 317 ? -3.345 -15.904 6.510 1.00 93.19 317 ASP A C 1
ATOM 2350 O O . ASP A 1 317 ? -2.524 -15.347 5.774 1.00 93.19 317 ASP A O 1
ATOM 2354 N N . GLY A 1 318 ? -4.090 -16.927 6.075 1.00 94.44 318 GLY A N 1
ATOM 2355 C CA . GLY A 1 318 ? -4.038 -17.442 4.705 1.00 94.44 318 GLY A CA 1
ATOM 2356 C C . GLY A 1 318 ? -4.506 -16.426 3.657 1.00 94.44 318 GLY A C 1
ATOM 2357 O O . GLY A 1 318 ? -3.926 -16.344 2.570 1.00 94.44 318 GLY A O 1
ATOM 2358 N N . LEU A 1 319 ? -5.528 -15.629 3.976 1.00 93.44 319 LEU A N 1
ATOM 2359 C CA . LEU A 1 319 ? -6.011 -14.542 3.121 1.00 93.44 319 LEU A CA 1
ATOM 2360 C C . LEU A 1 319 ? -5.021 -13.381 3.057 1.00 93.44 319 LEU A C 1
ATOM 2362 O O . LEU A 1 319 ? -4.648 -12.959 1.963 1.00 93.44 319 LEU A O 1
ATOM 2366 N N . THR A 1 320 ? -4.516 -12.942 4.208 1.00 90.44 320 THR A N 1
ATOM 2367 C CA . THR A 1 320 ? -3.560 -11.834 4.309 1.00 90.44 320 THR A CA 1
ATOM 2368 C C . THR A 1 320 ? -2.277 -12.137 3.536 1.00 90.44 320 THR A C 1
ATOM 2370 O O . THR A 1 320 ? -1.797 -11.293 2.782 1.00 90.44 320 THR A O 1
ATOM 2373 N N . LYS A 1 321 ? -1.748 -13.366 3.625 1.00 91.81 321 LYS A N 1
ATOM 2374 C CA . LYS A 1 321 ? -0.567 -13.788 2.848 1.00 91.81 321 LYS A CA 1
ATOM 2375 C C . LYS A 1 321 ? -0.817 -13.773 1.339 1.00 91.81 321 LYS A C 1
ATOM 2377 O O . LYS A 1 321 ? 0.033 -13.289 0.591 1.00 91.81 321 LYS A O 1
ATOM 2382 N N . ARG A 1 322 ? -1.971 -14.277 0.884 1.00 92.25 322 ARG A N 1
ATOM 2383 C CA . ARG A 1 322 ? -2.336 -14.276 -0.544 1.00 92.25 322 ARG A CA 1
ATOM 2384 C C . ARG A 1 322 ? -2.565 -12.865 -1.073 1.00 92.25 322 ARG A C 1
ATOM 2386 O O . ARG A 1 322 ? -2.042 -12.536 -2.134 1.00 92.25 322 ARG A O 1
ATOM 2393 N N . GLN A 1 323 ? -3.255 -12.011 -0.317 1.00 90.06 323 GLN A N 1
ATOM 2394 C CA . GLN A 1 323 ? -3.424 -10.609 -0.683 1.00 90.06 323 GLN A CA 1
ATOM 2395 C C . GLN A 1 323 ? -2.078 -9.884 -0.728 1.00 90.06 323 GLN A C 1
ATOM 2397 O O . GLN A 1 323 ? -1.801 -9.208 -1.711 1.00 90.06 323 GLN A O 1
ATOM 2402 N N . ALA A 1 324 ? -1.201 -10.071 0.262 1.00 87.75 324 ALA A N 1
ATOM 2403 C CA . ALA A 1 324 ? 0.138 -9.483 0.248 1.00 87.75 324 ALA A CA 1
ATOM 2404 C C . ALA A 1 324 ? 0.964 -9.943 -0.969 1.00 87.75 324 ALA A C 1
ATOM 2406 O O . ALA A 1 324 ? 1.674 -9.139 -1.571 1.00 87.75 324 ALA A O 1
ATOM 2407 N N . ALA A 1 325 ? 0.856 -11.214 -1.374 1.00 87.50 325 ALA A N 1
ATOM 2408 C CA . ALA A 1 325 ? 1.511 -11.726 -2.578 1.00 87.50 325 ALA A CA 1
ATOM 2409 C C . ALA A 1 325 ? 0.946 -11.106 -3.871 1.00 87.50 325 ALA A C 1
ATOM 2411 O O . ALA A 1 325 ? 1.716 -10.699 -4.747 1.00 87.50 325 ALA A O 1
ATOM 2412 N N . ALA A 1 326 ? -0.380 -10.973 -3.975 1.00 86.12 326 ALA A N 1
ATOM 2413 C CA . ALA A 1 326 ? -1.027 -10.313 -5.107 1.00 86.12 326 ALA A CA 1
ATOM 2414 C C . ALA A 1 326 ? -0.653 -8.821 -5.178 1.00 86.12 326 ALA A C 1
ATOM 2416 O O . ALA A 1 326 ? -0.282 -8.327 -6.239 1.00 86.12 326 ALA A O 1
ATOM 2417 N N . MET A 1 327 ? -0.651 -8.126 -4.037 1.00 83.75 327 MET A N 1
ATOM 2418 C CA . MET A 1 327 ? -0.230 -6.727 -3.915 1.00 83.75 327 MET A CA 1
ATOM 2419 C C . MET A 1 327 ? 1.236 -6.525 -4.301 1.00 83.75 327 MET A C 1
ATOM 2421 O O . MET A 1 327 ? 1.540 -5.579 -5.020 1.00 83.75 327 MET A O 1
ATOM 2425 N N . ARG A 1 328 ? 2.137 -7.429 -3.892 1.00 85.44 328 ARG A N 1
ATOM 2426 C CA . ARG A 1 328 ? 3.551 -7.411 -4.304 1.00 85.44 328 ARG A CA 1
ATOM 2427 C C . ARG A 1 328 ? 3.700 -7.564 -5.815 1.00 85.44 328 ARG A C 1
ATOM 2429 O O . ARG A 1 328 ? 4.459 -6.834 -6.436 1.00 85.44 328 ARG A O 1
ATOM 2436 N N . THR A 1 329 ? 2.939 -8.480 -6.413 1.00 87.69 329 THR A N 1
ATOM 2437 C CA . THR A 1 329 ? 2.922 -8.677 -7.871 1.00 87.69 329 THR A CA 1
ATOM 2438 C C . THR A 1 329 ? 2.460 -7.410 -8.584 1.00 87.69 329 THR A C 1
ATOM 2440 O O . THR A 1 329 ? 3.102 -6.938 -9.516 1.00 87.69 329 THR A O 1
ATOM 2443 N N . VAL A 1 330 ? 1.368 -6.818 -8.104 1.00 86.12 330 VAL A N 1
ATOM 2444 C CA . VAL A 1 330 ? 0.810 -5.570 -8.624 1.00 86.12 330 VAL A CA 1
ATOM 2445 C C . VAL A 1 330 ? 1.815 -4.414 -8.500 1.00 86.12 330 VAL A C 1
ATOM 2447 O O . VAL A 1 330 ? 2.072 -3.729 -9.489 1.00 86.12 330 VAL A O 1
ATOM 2450 N N . ALA A 1 331 ? 2.442 -4.236 -7.334 1.00 84.44 331 ALA A N 1
ATOM 2451 C CA . ALA A 1 331 ? 3.468 -3.218 -7.099 1.00 84.44 331 ALA A CA 1
ATOM 2452 C C . ALA A 1 331 ? 4.706 -3.425 -7.986 1.00 84.44 331 ALA A C 1
ATOM 2454 O O . ALA A 1 331 ? 5.206 -2.473 -8.582 1.00 84.44 331 ALA A O 1
ATOM 2455 N N . GLY A 1 332 ? 5.153 -4.671 -8.133 1.00 86.81 332 GLY A N 1
ATOM 2456 C CA . GLY A 1 332 ? 6.240 -5.064 -9.022 1.00 86.81 332 GLY A CA 1
ATOM 2457 C C . GLY A 1 332 ? 5.973 -4.719 -10.487 1.00 86.81 332 GLY A C 1
ATOM 2458 O O . GLY A 1 332 ? 6.837 -4.168 -11.169 1.00 86.81 332 GLY A O 1
ATOM 2459 N N . VAL A 1 333 ? 4.746 -4.955 -10.960 1.00 86.69 333 VAL A N 1
ATOM 2460 C CA . VAL A 1 333 ? 4.334 -4.584 -12.320 1.00 86.69 333 VAL A CA 1
ATOM 2461 C C . VAL A 1 333 ? 4.200 -3.067 -12.481 1.00 86.69 333 VAL A C 1
ATOM 2463 O O . VAL A 1 333 ? 4.580 -2.544 -13.526 1.00 86.69 333 VAL A O 1
ATOM 2466 N N . VAL A 1 334 ? 3.733 -2.334 -11.464 1.00 83.31 334 VAL A N 1
ATOM 2467 C CA . VAL A 1 334 ? 3.721 -0.856 -11.485 1.00 83.31 334 VAL A CA 1
ATOM 2468 C C . VAL A 1 334 ? 5.137 -0.302 -11.590 1.00 83.31 334 VAL A C 1
ATOM 2470 O O . VAL A 1 334 ? 5.406 0.566 -12.422 1.00 83.31 334 VAL A O 1
ATOM 2473 N N . ALA A 1 335 ? 6.052 -0.839 -10.785 1.00 83.44 335 ALA A N 1
ATOM 2474 C CA . ALA A 1 335 ? 7.461 -0.484 -10.813 1.00 83.44 335 ALA A CA 1
ATOM 2475 C C . ALA A 1 335 ? 8.084 -0.765 -12.188 1.00 83.44 335 ALA A C 1
ATOM 2477 O O . ALA A 1 335 ? 8.777 0.082 -12.753 1.00 83.44 335 ALA A O 1
ATOM 2478 N N . PHE A 1 336 ? 7.767 -1.926 -12.768 1.00 86.25 336 PHE A N 1
ATOM 2479 C CA . PHE A 1 336 ? 8.180 -2.289 -14.118 1.00 86.25 336 PHE A CA 1
ATOM 2480 C C . PHE A 1 336 ? 7.596 -1.342 -15.174 1.00 86.25 336 PHE A C 1
ATOM 2482 O O . PHE A 1 336 ? 8.321 -0.901 -16.063 1.00 86.25 336 PHE A O 1
ATOM 2489 N N . GLY A 1 337 ? 6.330 -0.942 -15.036 1.00 85.00 337 GLY A N 1
ATOM 2490 C CA . GLY A 1 337 ? 5.712 0.106 -15.847 1.00 85.00 337 GLY A CA 1
ATOM 2491 C C . GLY A 1 337 ? 6.501 1.415 -15.781 1.00 85.00 337 GLY A C 1
ATOM 2492 O O . GLY A 1 337 ? 6.864 1.965 -16.813 1.00 85.00 337 GLY A O 1
ATOM 2493 N N . GLY A 1 338 ? 6.875 1.884 -14.590 1.00 79.44 338 GLY A N 1
ATOM 2494 C CA . GLY A 1 338 ? 7.716 3.080 -14.450 1.00 79.44 338 GLY A CA 1
ATOM 2495 C C . GLY A 1 338 ? 9.102 2.969 -15.091 1.00 79.44 338 GLY A C 1
ATOM 2496 O O . GLY A 1 338 ? 9.684 3.980 -15.478 1.00 79.44 338 GLY A O 1
ATOM 2497 N N . LEU A 1 339 ? 9.629 1.759 -15.270 1.00 81.88 339 LEU A N 1
ATOM 2498 C CA . LEU A 1 339 ? 10.830 1.555 -16.072 1.00 81.88 339 LEU A CA 1
ATOM 2499 C C . LEU A 1 339 ? 10.508 1.619 -17.572 1.00 81.88 339 LEU A C 1
ATOM 2501 O O . LEU A 1 339 ? 11.203 2.308 -18.323 1.00 81.88 339 LEU A O 1
ATOM 2505 N N . LEU A 1 340 ? 9.431 0.964 -18.016 1.00 84.38 340 LEU A N 1
ATOM 2506 C CA . LEU A 1 340 ? 9.000 0.986 -19.414 1.00 84.38 340 LEU A CA 1
ATOM 2507 C C . LEU A 1 340 ? 8.760 2.408 -19.943 1.00 84.38 340 LEU A C 1
ATOM 2509 O O . LEU A 1 340 ? 8.972 2.633 -21.136 1.00 84.38 340 LEU A O 1
ATOM 2513 N N . THR A 1 341 ? 8.347 3.379 -19.114 1.00 74.75 341 THR A N 1
ATOM 2514 C CA . THR A 1 341 ? 8.206 4.785 -19.555 1.00 74.75 341 THR A CA 1
ATOM 2515 C C . THR A 1 341 ? 9.552 5.386 -19.929 1.00 74.75 341 THR A C 1
ATOM 2517 O O . THR A 1 341 ? 9.680 5.959 -21.011 1.00 74.75 341 THR A O 1
ATOM 2520 N N . ASN A 1 342 ? 10.562 5.210 -19.073 1.00 76.81 342 ASN A N 1
ATOM 2521 C CA . ASN A 1 342 ? 11.924 5.660 -19.341 1.00 76.81 342 ASN A CA 1
ATOM 2522 C C . ASN A 1 342 ? 12.486 4.953 -20.580 1.00 76.81 342 ASN A C 1
ATOM 2524 O O . ASN A 1 342 ? 13.151 5.571 -21.406 1.00 76.81 342 ASN A O 1
ATOM 2528 N N . PHE A 1 343 ? 12.178 3.664 -20.752 1.00 80.62 343 PHE A N 1
ATOM 2529 C CA . PHE A 1 343 ? 12.596 2.935 -21.945 1.00 80.62 343 PHE A CA 1
ATOM 2530 C C . PHE A 1 343 ? 11.929 3.467 -23.212 1.00 80.62 343 PHE A C 1
ATOM 2532 O O . PHE A 1 343 ? 12.598 3.687 -24.217 1.00 80.62 343 PHE A O 1
ATOM 2539 N N . SER A 1 344 ? 10.625 3.729 -23.155 1.00 79.50 344 SER A N 1
ATOM 2540 C CA . SER A 1 344 ? 9.860 4.269 -24.280 1.00 79.50 344 SER A CA 1
ATOM 2541 C C . SER A 1 344 ? 10.358 5.657 -24.688 1.00 79.50 344 SER A C 1
ATOM 2543 O O . SER A 1 344 ? 10.463 5.945 -25.880 1.00 79.50 344 SER A O 1
ATOM 2545 N N . SER A 1 345 ? 10.686 6.521 -23.722 1.00 75.56 345 SER A N 1
ATOM 2546 C CA . SER A 1 345 ? 11.177 7.873 -24.005 1.00 75.56 345 SER A CA 1
ATOM 2547 C C . SER A 1 345 ? 12.555 7.850 -24.670 1.00 75.56 345 SER A C 1
ATOM 2549 O O . SER A 1 345 ? 12.755 8.546 -25.668 1.00 75.56 345 SER A O 1
ATOM 2551 N N . GLU A 1 346 ? 13.472 6.999 -24.202 1.00 77.25 346 GLU A N 1
ATOM 2552 C CA . GLU A 1 346 ? 14.766 6.791 -24.859 1.00 77.25 346 GLU A CA 1
ATOM 2553 C C . GLU A 1 346 ? 14.608 6.144 -26.235 1.00 77.25 346 GLU A C 1
ATOM 2555 O O . GLU A 1 346 ? 15.198 6.618 -27.203 1.00 77.25 346 GLU A O 1
ATOM 2560 N N . PHE A 1 347 ? 13.743 5.140 -26.379 1.00 76.31 347 PHE A N 1
ATOM 2561 C CA . PHE A 1 347 ? 13.465 4.515 -27.671 1.00 76.31 347 PHE A CA 1
ATOM 2562 C C . PHE A 1 347 ? 12.987 5.538 -28.717 1.00 76.31 347 PHE A C 1
ATOM 2564 O O . PHE A 1 347 ? 13.473 5.551 -29.850 1.00 76.31 347 PHE A O 1
ATOM 2571 N N . VAL A 1 348 ? 12.099 6.462 -28.332 1.00 76.75 348 VAL A N 1
ATOM 2572 C CA . VAL A 1 348 ? 11.648 7.558 -29.205 1.00 76.75 348 VAL A CA 1
ATOM 2573 C C . VAL A 1 348 ? 12.794 8.514 -29.560 1.00 76.75 348 VAL A C 1
ATOM 2575 O O . VAL A 1 348 ? 12.876 8.954 -30.710 1.00 76.75 348 VAL A O 1
ATOM 2578 N N . LYS A 1 349 ? 13.694 8.838 -28.619 1.00 75.75 349 LYS A N 1
ATOM 2579 C CA . LYS A 1 349 ? 14.879 9.674 -28.898 1.00 75.75 349 LYS A CA 1
ATOM 2580 C C . LYS A 1 349 ? 15.813 9.006 -29.904 1.00 75.75 349 LYS A C 1
ATOM 2582 O O . LYS A 1 349 ? 16.207 9.653 -30.871 1.00 75.75 349 LYS A O 1
ATOM 2587 N N . ILE A 1 350 ? 16.093 7.713 -29.731 1.00 71.06 350 ILE A N 1
ATOM 2588 C CA . ILE A 1 350 ? 16.891 6.924 -30.682 1.00 71.06 350 ILE A CA 1
ATOM 2589 C C . ILE A 1 350 ? 16.232 6.934 -32.052 1.00 71.06 350 ILE A C 1
ATOM 2591 O O . ILE A 1 350 ? 16.892 7.208 -33.050 1.00 71.06 350 ILE A O 1
ATOM 2595 N N . GLY A 1 351 ? 14.919 6.716 -32.096 1.00 72.62 351 GLY A N 1
ATOM 2596 C CA . GLY A 1 351 ? 14.156 6.781 -33.329 1.00 72.62 351 GLY A CA 1
ATOM 2597 C C . GLY A 1 351 ? 14.365 8.094 -34.089 1.00 72.62 351 GLY A C 1
ATOM 2598 O O . GLY A 1 351 ? 14.594 8.087 -35.294 1.00 72.62 351 GLY A O 1
ATOM 2599 N N . LYS A 1 352 ? 14.372 9.232 -33.389 1.00 75.31 352 LYS A N 1
ATOM 2600 C CA . LYS A 1 352 ? 14.622 10.544 -34.006 1.00 75.31 352 LYS A CA 1
ATOM 2601 C C . LYS A 1 352 ? 16.060 10.740 -34.498 1.00 75.31 352 LYS A C 1
ATOM 2603 O O . LYS A 1 352 ? 16.262 11.588 -35.356 1.00 75.31 352 LYS A O 1
ATOM 2608 N N . GLN A 1 353 ? 17.034 10.009 -33.961 1.00 74.38 353 GLN A N 1
ATOM 2609 C CA . GLN A 1 353 ? 18.464 10.208 -34.231 1.00 74.38 353 GLN A CA 1
ATOM 2610 C C . GLN A 1 353 ? 19.064 9.188 -35.212 1.00 74.38 353 GLN A C 1
ATOM 2612 O O . GLN A 1 353 ? 20.152 9.417 -35.736 1.00 74.38 353 GLN A O 1
ATOM 2617 N N . LYS A 1 354 ? 18.403 8.048 -35.445 1.00 74.75 354 LYS A N 1
ATOM 2618 C CA . LYS A 1 354 ? 18.946 6.938 -36.243 1.00 74.75 354 LYS A CA 1
ATOM 2619 C C . LYS A 1 354 ? 18.402 6.893 -37.674 1.00 74.75 354 LYS A C 1
ATOM 2621 O O . LYS A 1 354 ? 17.378 7.491 -38.002 1.00 74.75 354 LYS A O 1
ATOM 2626 N N . SER A 1 355 ? 19.124 6.184 -38.545 1.00 71.62 355 SER A N 1
ATOM 2627 C CA . SER A 1 355 ? 18.785 6.057 -39.966 1.00 71.62 355 SER A CA 1
ATOM 2628 C C . SER A 1 355 ? 17.558 5.164 -40.193 1.00 71.62 355 SER A C 1
ATOM 2630 O O . SER A 1 355 ? 17.256 4.270 -39.401 1.00 71.62 355 SER A O 1
ATOM 2632 N N . VAL A 1 356 ? 16.867 5.371 -41.319 1.00 68.38 356 VAL A N 1
ATOM 2633 C CA . VAL A 1 356 ? 15.667 4.609 -41.722 1.00 68.38 356 VAL A CA 1
ATOM 2634 C C . VAL A 1 356 ? 15.903 3.097 -41.716 1.00 68.38 356 VAL A C 1
ATOM 2636 O O . VAL A 1 356 ? 15.032 2.337 -41.299 1.00 68.38 356 VAL A O 1
ATOM 2639 N N . ALA A 1 357 ? 17.093 2.655 -42.124 1.00 67.31 357 ALA A N 1
ATOM 2640 C CA . ALA A 1 357 ? 17.451 1.240 -42.173 1.00 67.31 357 ALA A CA 1
ATOM 2641 C C . ALA A 1 357 ? 17.488 0.588 -40.778 1.00 67.31 357 ALA A C 1
ATOM 2643 O O . ALA A 1 357 ? 17.003 -0.531 -40.611 1.00 67.31 357 ALA A O 1
ATOM 2644 N N . GLU A 1 358 ? 17.993 1.295 -39.761 1.00 68.38 358 GLU A N 1
ATOM 2645 C CA . GLU A 1 358 ? 18.021 0.791 -38.378 1.00 68.38 358 GLU A CA 1
ATOM 2646 C C . GLU A 1 358 ? 16.615 0.688 -37.781 1.00 68.38 358 GLU A C 1
ATOM 2648 O O . GLU A 1 358 ? 16.299 -0.249 -37.047 1.00 68.38 358 GLU A O 1
ATOM 2653 N N . ILE A 1 359 ? 15.754 1.638 -38.138 1.00 68.69 359 ILE A N 1
ATOM 2654 C CA . ILE A 1 359 ? 14.360 1.690 -37.701 1.00 68.69 359 ILE A CA 1
ATOM 2655 C C . ILE A 1 359 ? 13.568 0.528 -38.302 1.00 68.69 359 ILE A C 1
ATOM 2657 O O . ILE A 1 359 ? 12.815 -0.135 -37.591 1.00 68.69 359 ILE A O 1
ATOM 2661 N N . LEU A 1 360 ? 13.758 0.251 -39.596 1.00 74.56 360 LEU A N 1
ATOM 2662 C CA . LEU A 1 360 ? 13.083 -0.848 -40.286 1.00 74.56 360 LEU A CA 1
ATOM 2663 C C . LEU A 1 360 ? 13.497 -2.214 -39.729 1.00 74.56 360 LEU A C 1
ATOM 2665 O O . LEU A 1 360 ? 12.639 -3.072 -39.534 1.00 74.56 360 LEU A O 1
ATOM 2669 N N . ALA A 1 361 ? 14.780 -2.402 -39.408 1.00 75.12 361 ALA A N 1
ATOM 2670 C CA . ALA A 1 361 ? 15.265 -3.647 -38.815 1.00 75.12 361 ALA A CA 1
ATOM 2671 C C . ALA A 1 361 ? 14.678 -3.919 -37.421 1.00 75.12 361 ALA A C 1
ATOM 2673 O O . ALA A 1 361 ? 14.368 -5.060 -37.085 1.00 75.12 361 ALA A O 1
ATOM 2674 N N . LEU A 1 362 ? 14.488 -2.871 -36.617 1.00 78.06 362 LEU A N 1
ATOM 2675 C CA . LEU A 1 362 ? 13.849 -2.961 -35.304 1.00 78.06 362 LEU A CA 1
ATOM 2676 C C . LEU A 1 362 ? 12.316 -2.945 -35.374 1.00 78.06 362 LEU A C 1
ATOM 2678 O O . LEU A 1 362 ? 11.665 -3.202 -34.363 1.00 78.06 362 LEU A O 1
ATOM 2682 N N . GLY A 1 363 ? 11.739 -2.681 -36.549 1.00 82.00 363 GLY A N 1
ATOM 2683 C CA . GLY A 1 363 ? 10.308 -2.483 -36.771 1.00 82.00 363 GLY A CA 1
ATOM 2684 C C . GLY A 1 363 ? 9.414 -3.560 -36.149 1.00 82.00 363 GLY A C 1
ATOM 2685 O O . GLY A 1 363 ? 8.510 -3.200 -35.398 1.00 82.00 363 GLY A O 1
ATOM 2686 N N . PRO A 1 364 ? 9.663 -4.867 -36.369 1.00 84.31 364 PRO A N 1
ATOM 2687 C CA . PRO A 1 364 ? 8.836 -5.926 -35.787 1.00 84.31 364 PRO A CA 1
ATOM 2688 C C . PRO A 1 364 ? 8.860 -5.949 -34.252 1.00 84.31 364 PRO A C 1
ATOM 2690 O O . PRO A 1 364 ? 7.820 -6.095 -33.611 1.00 84.31 364 PRO A O 1
ATOM 2693 N N . LEU A 1 365 ? 10.037 -5.758 -33.652 1.00 86.19 365 LEU A N 1
ATOM 2694 C CA . LEU A 1 365 ? 10.196 -5.705 -32.197 1.00 86.19 365 LEU A CA 1
ATOM 2695 C C . LEU A 1 365 ? 9.589 -4.420 -31.617 1.00 86.19 365 LEU A C 1
ATOM 2697 O O . LEU A 1 365 ? 8.992 -4.455 -30.545 1.00 86.19 365 LEU A O 1
ATOM 2701 N N . ALA A 1 366 ? 9.692 -3.305 -32.342 1.00 82.25 366 ALA A N 1
ATOM 2702 C CA . ALA A 1 366 ? 9.091 -2.032 -31.971 1.00 82.25 366 ALA A CA 1
ATOM 2703 C C . ALA A 1 366 ? 7.562 -2.106 -32.032 1.00 82.25 366 ALA A C 1
ATOM 2705 O O . ALA A 1 366 ? 6.890 -1.634 -31.123 1.00 82.25 366 ALA A O 1
ATOM 2706 N N . ALA A 1 367 ? 7.006 -2.748 -33.063 1.00 83.12 367 ALA A N 1
ATOM 2707 C CA . ALA A 1 367 ? 5.575 -2.998 -33.183 1.00 83.12 367 ALA A CA 1
ATOM 2708 C C . ALA A 1 367 ? 5.071 -3.891 -32.041 1.00 83.12 367 ALA A C 1
ATOM 2710 O O . ALA A 1 367 ? 4.074 -3.555 -31.403 1.00 83.12 367 ALA A O 1
ATOM 2711 N N . ALA A 1 368 ? 5.798 -4.972 -31.727 1.00 86.62 368 ALA A N 1
ATOM 2712 C CA . ALA A 1 368 ? 5.493 -5.813 -30.575 1.00 86.62 368 ALA A CA 1
ATOM 2713 C C . ALA A 1 368 ? 5.517 -4.987 -29.280 1.00 86.62 368 ALA A C 1
ATOM 2715 O O . ALA A 1 368 ? 4.530 -4.964 -28.554 1.00 86.62 368 ALA A O 1
ATOM 2716 N N . PHE A 1 369 ? 6.578 -4.218 -29.036 1.00 85.00 369 PHE A N 1
ATOM 2717 C CA . PHE A 1 369 ? 6.674 -3.328 -27.880 1.00 85.00 369 PHE A CA 1
ATOM 2718 C C . PHE A 1 369 ? 5.484 -2.358 -27.792 1.00 85.00 369 PHE A C 1
ATOM 2720 O O . PHE A 1 369 ? 4.792 -2.334 -26.779 1.00 85.00 369 PHE A O 1
ATOM 2727 N N . ILE A 1 370 ? 5.176 -1.626 -28.866 1.00 81.62 370 ILE A N 1
ATOM 2728 C CA . ILE A 1 370 ? 4.062 -0.664 -28.921 1.00 81.62 370 ILE A CA 1
ATOM 2729 C C . ILE A 1 370 ? 2.709 -1.337 -28.654 1.00 81.62 370 ILE A C 1
ATOM 2731 O O . ILE A 1 370 ? 1.829 -0.704 -28.081 1.00 81.62 370 ILE A O 1
ATOM 2735 N N . SER A 1 371 ? 2.528 -2.603 -29.037 1.00 86.38 371 SER A N 1
ATOM 2736 C CA . SER A 1 371 ? 1.277 -3.332 -28.792 1.00 86.38 371 SER A CA 1
ATOM 2737 C C . SER A 1 371 ? 1.137 -3.876 -27.362 1.00 86.38 371 SER A C 1
ATOM 2739 O O . SER A 1 371 ? 0.035 -3.889 -26.821 1.00 86.38 371 SER A O 1
ATOM 2741 N N . GLU A 1 372 ? 2.239 -4.290 -26.731 1.00 87.00 372 GLU A N 1
ATOM 2742 C CA . GLU A 1 372 ? 2.225 -4.992 -25.433 1.00 87.00 372 GLU A CA 1
ATOM 2743 C C . GLU A 1 372 ? 2.301 -4.042 -24.234 1.00 87.00 372 GLU A C 1
ATOM 2745 O O . GLU A 1 372 ? 1.850 -4.344 -23.130 1.00 87.00 372 GLU A O 1
ATOM 2750 N N . VAL A 1 373 ? 2.900 -2.878 -24.445 1.00 83.75 373 VAL A N 1
ATOM 2751 C CA . VAL A 1 373 ? 3.235 -1.928 -23.391 1.00 83.75 373 VAL A CA 1
ATOM 2752 C C . VAL A 1 373 ? 2.029 -1.098 -22.905 1.00 83.75 373 VAL A C 1
ATOM 2754 O O . VAL A 1 373 ? 1.877 -0.958 -21.688 1.00 83.75 373 VAL A O 1
ATOM 2757 N N . PRO A 1 374 ? 1.120 -0.587 -23.766 1.00 84.38 374 PRO A N 1
ATOM 2758 C CA . PRO A 1 374 ? -0.027 0.208 -23.319 1.00 84.38 374 PRO A CA 1
ATOM 2759 C C . PRO A 1 374 ? -0.960 -0.498 -22.317 1.00 84.38 374 PRO A C 1
ATOM 2761 O O . PRO A 1 374 ? -1.327 0.146 -21.335 1.00 84.38 374 PRO A O 1
ATOM 2764 N N . PRO A 1 375 ? -1.321 -1.791 -22.471 1.00 81.69 375 PRO A N 1
ATOM 2765 C CA . PRO A 1 375 ? -2.152 -2.488 -21.484 1.00 81.69 375 PRO A CA 1
ATOM 2766 C C . PRO A 1 375 ? -1.500 -2.595 -20.098 1.00 81.69 375 PRO A C 1
ATOM 2768 O O . PRO A 1 375 ? -2.166 -2.398 -19.076 1.00 81.69 375 PRO A O 1
ATOM 2771 N N . VAL A 1 376 ? -0.189 -2.868 -20.053 1.00 82.94 376 VAL A N 1
ATOM 2772 C CA . VAL A 1 376 ? 0.582 -2.906 -18.799 1.00 82.94 376 VAL A CA 1
ATOM 2773 C C . VAL A 1 376 ? 0.634 -1.516 -18.178 1.00 82.94 376 VAL A C 1
ATOM 2775 O O . VAL A 1 376 ? 0.386 -1.378 -16.983 1.00 82.94 376 VAL A O 1
ATOM 2778 N N . PHE A 1 377 ? 0.866 -0.478 -18.986 1.00 78.75 377 PHE A N 1
ATOM 2779 C CA . PHE A 1 377 ? 0.856 0.907 -18.523 1.00 78.75 377 PHE A CA 1
ATOM 2780 C C . PHE A 1 377 ? -0.479 1.345 -17.955 1.00 78.75 377 PHE A C 1
ATOM 2782 O O . PHE A 1 377 ? -0.506 1.940 -16.886 1.00 78.75 377 PHE A O 1
ATOM 2789 N N . GLN A 1 378 ? -1.576 1.084 -18.662 1.00 79.19 378 GLN A N 1
ATOM 2790 C CA . GLN A 1 378 ? -2.902 1.494 -18.217 1.00 79.19 378 GLN A CA 1
ATOM 2791 C C . GLN A 1 378 ? -3.227 0.870 -16.860 1.00 79.19 378 GLN A C 1
ATOM 2793 O O . GLN A 1 378 ? -3.708 1.554 -15.960 1.00 79.19 378 GLN A O 1
ATOM 2798 N N . SER A 1 379 ? -2.905 -0.409 -16.698 1.00 77.56 379 SER A N 1
ATOM 2799 C CA . SER A 1 379 ? -3.155 -1.133 -15.457 1.00 77.56 379 SER A CA 1
ATOM 2800 C C . SER A 1 379 ? -2.220 -0.672 -14.329 1.00 77.56 379 SER A C 1
ATOM 2802 O O . SER A 1 379 ? -2.668 -0.451 -13.207 1.00 77.56 379 SER A O 1
ATOM 2804 N N . ALA A 1 380 ? -0.934 -0.451 -14.626 1.00 76.06 380 ALA A N 1
ATOM 2805 C CA . ALA A 1 380 ? 0.027 0.127 -13.686 1.00 76.06 380 ALA A CA 1
ATOM 2806 C C . ALA A 1 380 ? -0.379 1.540 -13.244 1.00 76.06 380 ALA A C 1
ATOM 2808 O O . ALA A 1 380 ? -0.260 1.864 -12.067 1.00 76.06 380 ALA A O 1
ATOM 2809 N N . TYR A 1 381 ? -0.884 2.363 -14.166 1.00 72.81 381 TYR A N 1
ATOM 2810 C CA . TYR A 1 381 ? -1.376 3.707 -13.879 1.00 72.81 381 TYR A CA 1
ATOM 2811 C C . TYR A 1 381 ? -2.556 3.672 -12.923 1.00 72.81 381 TYR A C 1
ATOM 2813 O O . TYR A 1 381 ? -2.484 4.301 -11.876 1.00 72.81 381 TYR A O 1
ATOM 2821 N N . GLN A 1 382 ? -3.593 2.898 -13.261 1.00 71.50 382 GLN A N 1
ATOM 2822 C CA . GLN A 1 382 ? -4.785 2.741 -12.428 1.00 71.50 382 GLN A CA 1
ATOM 2823 C C . GLN A 1 382 ? -4.407 2.274 -11.021 1.00 71.50 382 GLN A C 1
ATOM 2825 O O . GLN A 1 382 ? -4.871 2.820 -10.032 1.00 71.50 382 GLN A O 1
ATOM 2830 N N . VAL A 1 383 ? -3.489 1.319 -10.892 1.00 72.50 383 VAL A N 1
ATOM 2831 C CA . VAL A 1 383 ? -3.013 0.906 -9.569 1.00 72.50 383 VAL A CA 1
ATOM 2832 C C . VAL A 1 383 ? -2.222 2.019 -8.867 1.00 72.50 383 VAL A C 1
ATOM 2834 O O . VAL A 1 383 ? -2.362 2.190 -7.658 1.00 72.50 383 VAL A O 1
ATOM 2837 N N . ALA A 1 384 ? -1.375 2.762 -9.582 1.00 66.38 384 ALA A N 1
ATOM 2838 C CA . ALA A 1 384 ? -0.523 3.794 -8.994 1.00 66.38 384 ALA A CA 1
ATOM 2839 C C . ALA A 1 384 ? -1.307 5.027 -8.515 1.00 66.38 384 ALA A C 1
ATOM 2841 O O . ALA A 1 384 ? -0.987 5.572 -7.462 1.00 66.38 384 ALA A O 1
ATOM 2842 N N . THR A 1 385 ? -2.313 5.480 -9.269 1.00 61.25 385 THR A N 1
ATOM 2843 C CA . THR A 1 385 ? -3.102 6.681 -8.933 1.00 61.25 385 THR A CA 1
ATOM 2844 C C . THR A 1 385 ? -4.201 6.412 -7.930 1.00 61.25 385 THR A C 1
ATOM 2846 O O . THR A 1 385 ? -4.556 7.266 -7.125 1.00 61.25 385 THR A O 1
ATOM 2849 N N . GLU A 1 386 ? -4.775 5.230 -8.028 1.00 62.03 386 GLU A N 1
ATOM 2850 C CA . GLU A 1 386 ? -6.074 4.899 -7.467 1.00 62.03 386 GLU A CA 1
ATOM 2851 C C . GLU A 1 386 ? -5.915 3.799 -6.384 1.00 62.03 386 GLU A C 1
ATOM 2853 O O . GLU A 1 386 ? -6.839 3.479 -5.634 1.00 62.03 386 GLU A O 1
ATOM 2858 N N . GLY A 1 387 ? -4.690 3.276 -6.229 1.00 64.06 387 GLY A N 1
ATOM 2859 C CA . GLY A 1 387 ? -4.344 2.162 -5.359 1.00 64.06 387 GLY A CA 1
ATOM 2860 C C . GLY A 1 387 ? -4.801 0.828 -5.946 1.00 64.06 387 GLY A C 1
ATOM 2861 O O . GLY A 1 387 ? -5.651 0.756 -6.832 1.00 64.06 387 GLY A O 1
ATOM 2862 N N . ALA A 1 388 ? -4.317 -0.286 -5.392 1.00 62.03 388 ALA A N 1
ATOM 2863 C CA . ALA A 1 388 ? -4.890 -1.592 -5.739 1.00 62.03 388 ALA A CA 1
ATOM 2864 C C . ALA A 1 388 ? -6.367 -1.719 -5.322 1.00 62.03 388 ALA A C 1
ATOM 2866 O O . ALA A 1 388 ? -7.067 -2.608 -5.801 1.00 62.03 388 ALA A O 1
ATOM 2867 N N . GLY A 1 389 ? -6.842 -0.812 -4.457 1.00 57.47 389 GLY A N 1
ATOM 2868 C CA . GLY A 1 389 ? -8.244 -0.676 -4.088 1.00 57.47 389 GLY A CA 1
ATOM 2869 C C . GLY A 1 389 ? -9.160 -0.449 -5.287 1.00 57.47 389 GLY A C 1
ATOM 2870 O O . GLY A 1 389 ? -10.278 -0.923 -5.243 1.00 57.47 389 GLY A O 1
ATOM 2871 N N . VAL A 1 390 ? -8.692 0.148 -6.387 1.00 58.44 390 VAL A N 1
ATOM 2872 C CA . VAL A 1 390 ? -9.512 0.332 -7.601 1.00 58.44 390 VAL A CA 1
ATOM 2873 C C . VAL A 1 390 ? -9.737 -0.930 -8.412 1.00 58.44 390 VAL A C 1
ATOM 2875 O O . VAL A 1 390 ? -10.692 -1.022 -9.184 1.00 58.44 390 VAL A O 1
ATOM 2878 N N . LEU A 1 391 ? -8.936 -1.966 -8.169 1.00 57.81 391 LEU A N 1
ATOM 2879 C CA . LEU A 1 391 ? -9.266 -3.300 -8.662 1.00 57.81 391 LEU A CA 1
ATOM 2880 C C . LEU A 1 391 ? -10.487 -3.895 -7.933 1.00 57.81 391 LEU A C 1
ATOM 2882 O O . LEU A 1 391 ? -11.017 -4.912 -8.384 1.00 57.81 391 LEU A O 1
ATOM 2886 N N . LEU A 1 392 ? -10.942 -3.265 -6.843 1.00 63.75 392 LEU A N 1
ATOM 2887 C CA . LEU A 1 392 ? -12.023 -3.705 -5.967 1.00 63.75 392 LEU A CA 1
ATOM 2888 C C . LEU A 1 392 ? -13.131 -2.643 -5.958 1.00 63.75 392 LEU A C 1
ATOM 2890 O O . LEU A 1 392 ? -12.885 -1.444 -5.906 1.00 63.75 392 LEU A O 1
ATOM 2894 N N . LYS A 1 393 ? -14.396 -3.056 -6.010 1.00 61.38 393 LYS A N 1
ATOM 2895 C CA . LYS A 1 393 ? -15.521 -2.120 -6.202 1.00 61.38 393 LYS A CA 1
ATOM 2896 C C . LYS A 1 393 ? -15.978 -1.406 -4.923 1.00 61.38 393 LYS A C 1
ATOM 2898 O O . LYS A 1 393 ? -17.085 -0.871 -4.892 1.00 61.38 393 LYS A O 1
ATOM 2903 N N . SER A 1 394 ? -15.188 -1.408 -3.850 1.00 62.34 394 SER A N 1
ATOM 2904 C CA . SER A 1 394 ? -15.628 -0.774 -2.605 1.00 62.34 394 SER A CA 1
ATOM 2905 C C . SER A 1 394 ? -15.652 0.742 -2.771 1.00 62.34 394 SER A C 1
ATOM 2907 O O . SER A 1 394 ? -14.619 1.373 -2.953 1.00 62.34 394 SER A O 1
ATOM 2909 N N . HIS A 1 395 ? -16.844 1.334 -2.706 1.00 68.19 395 HIS A N 1
ATOM 2910 C CA . HIS A 1 395 ? -17.022 2.780 -2.852 1.00 68.19 395 HIS A CA 1
ATOM 2911 C C . HIS A 1 395 ? -16.904 3.540 -1.525 1.00 68.19 395 HIS A C 1
ATOM 2913 O O . HIS A 1 395 ? -16.951 4.764 -1.530 1.00 68.19 395 HIS A O 1
ATOM 2919 N N . LYS A 1 396 ? -16.811 2.847 -0.381 1.00 84.31 396 LYS A N 1
ATOM 2920 C CA . LYS A 1 396 ? -16.795 3.461 0.954 1.00 84.31 396 LYS A CA 1
ATOM 2921 C C . LYS A 1 396 ? -15.834 2.726 1.876 1.00 84.31 396 LYS A C 1
ATOM 2923 O O . LYS A 1 396 ? -15.847 1.499 1.927 1.00 84.31 396 LYS A O 1
ATOM 2928 N N . HIS A 1 397 ? -15.015 3.476 2.604 1.00 85.81 397 HIS A N 1
ATOM 2929 C CA . HIS A 1 397 ? -13.934 2.920 3.423 1.00 85.81 397 HIS A CA 1
ATOM 2930 C C . HIS A 1 397 ? -13.966 3.410 4.865 1.00 85.81 397 HIS A C 1
ATOM 2932 O O . HIS A 1 397 ? -13.502 2.702 5.759 1.00 85.81 397 HIS A O 1
ATOM 2938 N N . PHE A 1 398 ? -14.545 4.587 5.106 1.00 94.25 398 PHE A N 1
ATOM 2939 C CA . PHE A 1 398 ? -14.583 5.191 6.428 1.00 94.25 398 PHE A CA 1
ATOM 2940 C C . PHE A 1 398 ? -15.982 5.678 6.770 1.00 94.25 398 PHE A C 1
ATOM 2942 O O . PHE A 1 398 ? -16.726 6.145 5.913 1.00 94.25 398 PHE A O 1
ATOM 2949 N N . LYS A 1 399 ? -16.311 5.602 8.051 1.00 95.00 399 LYS A N 1
ATOM 2950 C CA . LYS A 1 399 ? -17.464 6.223 8.683 1.00 95.00 399 LYS A CA 1
ATOM 2951 C C . LYS A 1 399 ? -16.936 7.327 9.589 1.00 95.00 399 LYS A C 1
ATOM 2953 O O . LYS A 1 399 ? -16.233 7.052 10.560 1.00 95.00 399 LYS A O 1
ATOM 2958 N N . VAL A 1 400 ? -17.250 8.569 9.250 1.00 95.38 400 VAL A N 1
ATOM 2959 C CA . VAL A 1 400 ? -16.837 9.760 9.990 1.00 95.38 400 VAL A CA 1
ATOM 2960 C C . VAL A 1 400 ? -18.045 10.301 10.741 1.00 95.38 400 VAL A C 1
ATOM 2962 O O . VAL A 1 400 ? -19.030 10.725 10.141 1.00 95.38 400 VAL A O 1
ATOM 2965 N N . THR A 1 401 ? -17.980 10.237 12.063 1.00 94.44 401 THR A N 1
ATOM 2966 C CA . THR A 1 401 ? -18.988 10.780 12.978 1.00 94.44 401 THR A CA 1
ATOM 2967 C C . THR A 1 401 ? -18.511 12.139 13.460 1.00 94.44 401 THR A C 1
ATOM 2969 O O . THR A 1 401 ? -17.395 12.241 13.955 1.00 94.44 401 THR A O 1
ATOM 2972 N N . THR A 1 402 ? -19.325 13.172 13.304 1.00 93.56 402 THR A N 1
ATOM 2973 C CA . THR A 1 402 ? -19.117 14.505 13.881 1.00 93.56 402 THR A CA 1
ATOM 2974 C C . THR A 1 402 ? -20.185 14.756 14.947 1.00 93.56 402 THR A C 1
ATOM 2976 O O . THR A 1 402 ? -21.048 13.904 15.168 1.00 93.56 402 THR A O 1
ATOM 2979 N N . LEU A 1 403 ? -20.164 15.925 15.595 1.00 89.00 403 LEU A N 1
ATOM 2980 C CA . LEU A 1 403 ? -21.191 16.301 16.577 1.00 89.00 403 LEU A CA 1
ATOM 2981 C C . LEU A 1 403 ? -22.614 16.282 15.988 1.00 89.00 403 LEU A C 1
ATOM 2983 O O . LEU A 1 403 ? -23.557 15.907 16.681 1.00 89.00 403 LEU A O 1
ATOM 2987 N N . ASP A 1 404 ? -22.757 16.638 14.708 1.00 89.94 404 ASP A N 1
ATOM 2988 C CA . ASP A 1 404 ? -24.066 16.830 14.074 1.00 89.94 404 ASP A CA 1
ATOM 2989 C C . ASP A 1 404 ? -24.536 15.624 13.256 1.00 89.94 404 ASP A C 1
ATOM 2991 O O . ASP A 1 404 ? -25.737 15.424 13.066 1.00 89.94 404 ASP A O 1
ATOM 2995 N N . LYS A 1 405 ? -23.606 14.846 12.686 1.00 93.62 405 LYS A N 1
ATOM 2996 C CA . LYS A 1 405 ? -23.957 13.794 11.726 1.00 93.62 405 LYS A CA 1
ATOM 2997 C C . LYS A 1 405 ? -22.898 12.717 11.592 1.00 93.62 405 LYS A C 1
ATOM 2999 O O . LYS A 1 405 ? -21.726 12.909 11.887 1.00 93.62 405 LYS A O 1
ATOM 3004 N N . THR A 1 406 ? -23.321 11.599 11.020 1.00 93.62 406 THR A N 1
ATOM 3005 C CA . THR A 1 406 ? -22.423 10.537 10.574 1.00 93.62 406 THR A CA 1
ATOM 3006 C C . THR A 1 406 ? -22.454 10.426 9.057 1.00 93.62 406 THR A C 1
ATOM 3008 O O . THR A 1 406 ? -23.529 10.355 8.464 1.00 93.62 406 THR A O 1
ATOM 3011 N N . VAL A 1 407 ? -21.281 10.425 8.426 1.00 94.50 407 VAL A N 1
ATOM 3012 C CA . VAL A 1 407 ? -21.115 10.341 6.970 1.00 94.50 407 VAL A CA 1
ATOM 3013 C C . VAL A 1 407 ? -20.174 9.190 6.644 1.00 94.50 407 VAL A C 1
ATOM 3015 O O . VAL A 1 407 ? -19.110 9.063 7.241 1.00 94.50 407 VAL A O 1
ATOM 3018 N N . GLU A 1 408 ? -20.551 8.352 5.685 1.00 94.19 408 GLU A N 1
ATOM 3019 C CA . GLU A 1 408 ? -19.630 7.368 5.120 1.00 94.19 408 GLU A CA 1
ATOM 3020 C C . GLU A 1 408 ? -18.938 7.952 3.889 1.00 94.19 408 GLU A C 1
ATOM 3022 O O . GLU A 1 408 ? -19.607 8.476 2.997 1.00 94.19 408 GLU A O 1
ATOM 3027 N N . VAL A 1 409 ? -17.617 7.831 3.841 1.00 93.81 409 VAL A N 1
ATOM 3028 C CA . VAL A 1 409 ? -16.748 8.435 2.829 1.00 93.81 409 VAL A CA 1
ATOM 3029 C C . VAL A 1 409 ? -15.877 7.384 2.143 1.00 93.81 409 VAL A C 1
ATOM 3031 O O . VAL A 1 409 ? -15.555 6.331 2.712 1.00 93.81 409 VAL A O 1
ATOM 3034 N N . ALA A 1 410 ? -15.518 7.661 0.893 1.00 88.06 410 ALA A N 1
ATOM 3035 C CA . ALA A 1 410 ? -14.738 6.778 0.032 1.00 88.06 410 ALA A CA 1
ATOM 3036 C C . ALA A 1 410 ? -13.235 6.897 0.299 1.00 88.06 410 ALA A C 1
ATOM 3038 O O . ALA A 1 410 ? -12.503 5.910 0.269 1.00 88.06 410 ALA A O 1
ATOM 3039 N N . GLY A 1 411 ? -12.761 8.114 0.549 1.00 88.75 411 GLY A N 1
ATOM 3040 C CA . GLY A 1 411 ? -11.337 8.423 0.482 1.00 88.75 411 GLY A CA 1
ATOM 3041 C C . GLY A 1 411 ? -10.757 9.003 1.763 1.00 88.75 411 GLY A C 1
ATOM 3042 O O . GLY A 1 411 ? -11.436 9.693 2.519 1.00 88.75 411 GLY A O 1
ATOM 3043 N N . ALA A 1 412 ? -9.455 8.805 1.947 1.00 90.94 412 ALA A N 1
ATOM 3044 C CA . ALA A 1 412 ? -8.642 9.518 2.926 1.00 90.94 412 ALA A CA 1
ATOM 3045 C C . ALA A 1 412 ? -8.748 11.046 2.767 1.00 90.94 412 ALA A C 1
ATOM 3047 O O . ALA A 1 412 ? -8.841 11.761 3.761 1.00 90.94 412 ALA A O 1
ATOM 3048 N N . SER A 1 413 ? -8.816 11.550 1.530 1.00 90.88 413 SER A N 1
ATOM 3049 C CA . SER A 1 413 ? -9.015 12.978 1.253 1.00 90.88 413 SER A CA 1
ATOM 3050 C C . SER A 1 413 ? -10.308 13.517 1.875 1.00 90.88 413 SER A C 1
ATOM 3052 O O . SER A 1 413 ? -10.285 14.543 2.548 1.00 90.88 413 SER A O 1
ATOM 3054 N N . GLU A 1 414 ? -11.423 12.799 1.723 1.00 93.62 414 GLU A N 1
ATOM 3055 C CA . GLU A 1 414 ? -12.720 13.159 2.313 1.00 93.62 414 GLU A CA 1
ATOM 3056 C C . GLU A 1 414 ? -12.691 13.081 3.848 1.00 93.62 414 GLU A C 1
ATOM 3058 O O . GLU A 1 414 ? -13.297 13.917 4.517 1.00 93.62 414 GLU A O 1
ATOM 3063 N N . VAL A 1 415 ? -11.944 12.126 4.420 1.00 94.19 415 VAL A N 1
ATOM 3064 C CA . VAL A 1 415 ? -11.698 12.065 5.871 1.00 94.19 415 VAL A CA 1
ATOM 3065 C C . VAL A 1 415 ? -10.985 13.332 6.350 1.00 94.19 415 VAL A C 1
ATOM 3067 O O . VAL A 1 415 ? -11.431 13.950 7.317 1.00 94.19 415 VAL A O 1
ATOM 3070 N N . PHE A 1 416 ? -9.909 13.749 5.679 1.00 94.38 416 PHE A N 1
ATOM 3071 C CA . PHE A 1 416 ? -9.165 14.950 6.067 1.00 94.38 416 PHE A CA 1
ATOM 3072 C C . PHE A 1 416 ? -9.969 16.236 5.867 1.00 94.38 416 PHE A C 1
ATOM 3074 O O . PHE A 1 416 ? -9.900 17.125 6.717 1.00 94.38 416 PHE A O 1
ATOM 3081 N N . GLU A 1 417 ? -10.775 16.326 4.808 1.00 93.44 417 GL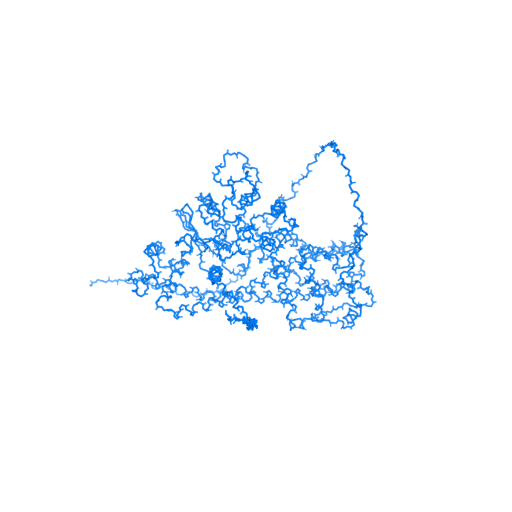U A N 1
ATOM 3082 C CA . GLU A 1 417 ? -11.698 17.450 4.626 1.00 93.44 417 GLU A CA 1
ATOM 3083 C C . GLU A 1 417 ? -12.733 17.511 5.753 1.00 93.44 417 GLU A C 1
ATOM 3085 O O . GLU A 1 417 ? -12.982 18.584 6.295 1.00 93.44 417 GLU A O 1
ATOM 3090 N N . LEU A 1 418 ? -13.282 16.377 6.199 1.00 94.25 418 LEU A N 1
ATOM 3091 C CA . LEU A 1 418 ? -14.192 16.365 7.347 1.00 94.25 418 LEU A CA 1
ATOM 3092 C C . LEU A 1 418 ? -13.488 16.742 8.660 1.00 94.25 418 LEU A C 1
ATOM 3094 O O . LEU A 1 418 ? -14.057 17.505 9.439 1.00 94.25 418 LEU A O 1
ATOM 3098 N N . ILE A 1 419 ? -12.251 16.292 8.898 1.00 93.25 419 ILE A N 1
ATOM 3099 C CA . ILE A 1 419 ? -11.444 16.732 10.055 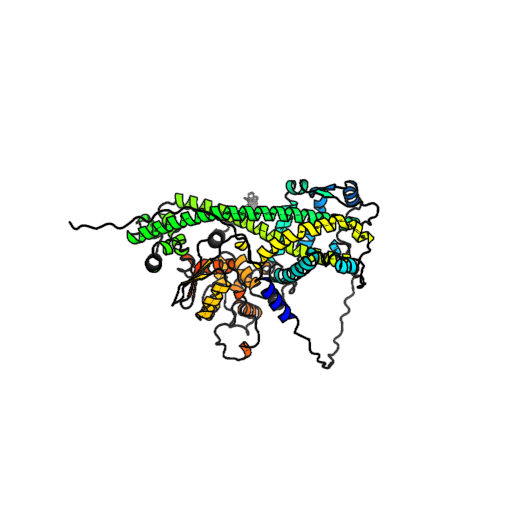1.00 93.25 419 ILE A CA 1
ATOM 3100 C C . ILE A 1 419 ? -11.259 18.257 10.028 1.00 93.25 419 ILE A C 1
ATOM 3102 O O . ILE A 1 419 ? -11.445 18.928 11.046 1.00 93.25 419 ILE A O 1
ATOM 3106 N N . LYS A 1 420 ? -10.947 18.818 8.857 1.00 92.69 420 LYS A N 1
ATOM 3107 C CA . LYS A 1 420 ? -10.751 20.257 8.658 1.00 92.69 420 LYS A CA 1
ATOM 3108 C C . LYS A 1 420 ? -12.032 21.060 8.853 1.00 92.69 420 LYS A C 1
ATOM 3110 O O . LYS A 1 420 ? -12.026 22.031 9.605 1.00 92.69 420 LYS A O 1
ATOM 3115 N N . LEU A 1 421 ? -13.129 20.644 8.221 1.00 92.19 421 LEU A N 1
ATOM 3116 C CA . LEU A 1 421 ? -14.428 21.320 8.299 1.00 92.19 421 LEU A CA 1
ATOM 3117 C C . LEU A 1 421 ? -14.981 21.387 9.727 1.00 92.19 421 LEU A C 1
ATOM 3119 O O . LEU A 1 421 ? -15.714 22.316 10.047 1.00 92.19 421 LEU A O 1
ATOM 3123 N N . ASN A 1 422 ? -14.613 20.433 10.585 1.00 92.75 422 ASN A N 1
ATOM 3124 C CA . ASN A 1 422 ? -15.046 20.382 11.983 1.00 92.75 422 ASN A CA 1
ATOM 3125 C C . ASN A 1 422 ? -14.003 20.960 12.960 1.00 92.75 422 ASN A C 1
ATOM 3127 O O . ASN A 1 422 ? -14.126 20.781 14.166 1.00 92.75 422 ASN A O 1
ATOM 3131 N N . GLY A 1 423 ? -12.958 21.637 12.467 1.00 89.50 423 GLY A N 1
ATOM 3132 C CA . GLY A 1 423 ? -11.951 22.275 13.322 1.00 89.50 423 GLY A CA 1
ATOM 3133 C C . GLY A 1 423 ? -11.086 21.296 14.127 1.00 89.50 423 GLY A C 1
ATOM 3134 O O . GLY A 1 423 ? -10.466 21.694 15.109 1.00 89.50 423 GLY A O 1
ATOM 3135 N N . ALA A 1 424 ? -11.025 20.024 13.727 1.00 90.38 424 ALA A N 1
ATOM 3136 C CA . ALA A 1 424 ? -10.235 18.985 14.389 1.00 90.38 424 ALA A CA 1
ATOM 3137 C C . ALA A 1 424 ? -8.784 18.899 13.869 1.00 90.38 424 ALA A C 1
ATOM 3139 O O . ALA A 1 424 ? -7.978 18.130 14.392 1.00 90.38 424 ALA A O 1
ATOM 3140 N N . THR A 1 425 ? -8.419 19.698 12.856 1.00 90.44 425 THR A N 1
ATOM 3141 C CA . THR A 1 425 ? -7.064 19.712 12.277 1.00 90.44 425 THR A CA 1
ATOM 3142 C C . THR A 1 425 ? -5.951 19.944 13.306 1.00 90.44 425 THR A C 1
ATOM 3144 O O . THR A 1 425 ? -5.010 19.153 13.293 1.00 90.44 425 THR A O 1
ATOM 3147 N N . PRO A 1 426 ? -6.015 20.942 14.213 1.00 88.94 426 PRO A N 1
ATOM 3148 C CA . PRO A 1 426 ? -4.921 21.187 15.157 1.00 88.94 426 PRO A CA 1
ATOM 3149 C C . PRO A 1 426 ? -4.658 20.000 16.090 1.00 88.94 426 PRO A C 1
ATOM 3151 O O . PRO A 1 426 ? -3.504 19.670 16.361 1.00 88.94 426 PRO A O 1
ATOM 3154 N N . GLU A 1 427 ? -5.716 19.325 16.545 1.00 88.38 427 GLU A N 1
ATOM 3155 C CA . GLU A 1 427 ? -5.600 18.148 17.407 1.00 88.38 427 GLU A CA 1
ATOM 3156 C C . GLU A 1 427 ? -5.063 16.943 16.631 1.00 88.38 427 GLU A C 1
ATOM 3158 O O . GLU A 1 427 ? -4.131 16.293 17.098 1.00 88.38 427 GLU A O 1
ATOM 3163 N N . PHE A 1 428 ? -5.551 16.706 15.407 1.00 90.69 428 PHE A N 1
ATOM 3164 C CA . PHE A 1 428 ? -5.006 15.663 14.534 1.00 90.69 428 PHE A CA 1
ATOM 3165 C C . PHE A 1 428 ? -3.505 15.864 14.283 1.00 90.69 428 PHE A C 1
ATOM 3167 O O . PHE A 1 428 ? -2.706 14.954 14.497 1.00 90.69 428 PHE A O 1
ATOM 3174 N N . GLN A 1 429 ? -3.104 17.073 13.884 1.00 90.81 429 GLN A N 1
ATOM 3175 C CA . GLN A 1 429 ? -1.704 17.424 13.644 1.00 90.81 429 GLN A CA 1
ATOM 3176 C C . GLN A 1 429 ? -0.854 17.269 14.906 1.00 90.81 429 GLN A C 1
ATOM 3178 O O . GLN A 1 429 ? 0.282 16.798 14.832 1.00 90.81 429 GLN A O 1
ATOM 3183 N N . SER A 1 430 ? -1.386 17.648 16.068 1.00 87.69 430 SER A N 1
ATOM 3184 C CA . SER A 1 430 ? -0.708 17.467 17.357 1.00 87.69 430 SER A CA 1
ATOM 3185 C C . SER A 1 430 ? -0.626 15.997 17.769 1.00 87.69 430 SER A C 1
ATOM 3187 O O . SER A 1 430 ? 0.313 15.613 18.448 1.00 87.69 430 SER A O 1
ATOM 3189 N N . ALA A 1 431 ? -1.551 15.145 17.329 1.00 89.94 431 ALA A N 1
ATOM 3190 C CA . ALA A 1 431 ? -1.510 13.719 17.623 1.00 89.94 431 ALA A CA 1
ATOM 3191 C C . ALA A 1 431 ? -0.454 12.966 16.797 1.00 89.94 431 ALA A C 1
ATOM 3193 O O . ALA A 1 431 ? 0.049 11.940 17.257 1.00 89.94 431 ALA A O 1
ATOM 3194 N N . LEU A 1 432 ? -0.091 13.449 15.599 1.00 91.88 432 LEU A N 1
ATOM 3195 C CA . LEU A 1 432 ? 0.894 12.783 14.731 1.00 91.88 432 LEU A CA 1
ATOM 3196 C C . LEU A 1 432 ? 2.270 12.638 15.400 1.00 91.88 432 LEU A C 1
ATOM 3198 O O . LEU A 1 432 ? 2.854 11.553 15.342 1.00 91.88 432 LEU A O 1
ATOM 3202 N N . PHE A 1 433 ? 2.733 13.697 16.071 1.00 91.38 433 PHE A N 1
ATOM 3203 C CA . PHE A 1 433 ? 4.000 13.776 16.806 1.00 91.38 433 PHE A CA 1
ATOM 3204 C C . PHE A 1 433 ? 3.746 14.353 18.195 1.00 91.38 433 PHE A C 1
ATOM 3206 O O . PHE A 1 433 ? 3.095 15.387 18.305 1.00 91.38 433 PHE A O 1
ATOM 3213 N N . ARG A 1 434 ? 4.262 13.712 19.246 1.00 88.31 434 ARG A N 1
ATOM 3214 C CA . ARG A 1 434 ? 4.045 14.130 20.636 1.00 88.31 434 ARG A CA 1
ATOM 3215 C C . ARG A 1 434 ? 5.354 14.114 21.414 1.00 88.31 434 ARG A C 1
ATOM 3217 O O . ARG A 1 434 ? 6.193 13.246 21.196 1.00 88.31 434 ARG A O 1
ATOM 3224 N N . ASP A 1 435 ? 5.499 15.070 22.327 1.00 82.81 435 ASP A N 1
ATOM 3225 C CA . ASP A 1 435 ? 6.621 15.137 23.273 1.00 82.81 435 ASP A CA 1
ATOM 3226 C C . ASP A 1 435 ? 6.336 14.363 24.572 1.00 82.81 435 ASP A C 1
ATOM 3228 O O . ASP A 1 435 ? 7.254 13.850 25.208 1.00 82.81 435 ASP A O 1
ATOM 3232 N N . ASP A 1 436 ? 5.064 14.262 24.961 1.00 78.38 436 ASP A N 1
ATOM 3233 C CA . ASP A 1 436 ? 4.592 13.667 26.218 1.00 78.38 436 ASP A CA 1
ATOM 3234 C C . ASP A 1 436 ? 4.234 12.174 26.102 1.00 78.38 436 ASP A C 1
ATOM 3236 O O . ASP A 1 436 ? 3.749 11.559 27.052 1.00 78.38 436 ASP A O 1
ATOM 3240 N N . GLY A 1 437 ? 4.470 11.572 24.937 1.00 77.75 437 GLY A N 1
ATOM 3241 C CA . GLY A 1 437 ? 4.150 10.179 24.672 1.00 77.75 437 GLY A CA 1
ATOM 3242 C C . GLY A 1 437 ? 4.351 9.804 23.211 1.00 77.75 437 GLY A C 1
ATOM 3243 O O . GLY A 1 437 ? 4.935 10.539 22.422 1.00 77.75 437 GLY A O 1
ATOM 3244 N N . PHE A 1 438 ? 3.846 8.633 22.833 1.00 82.56 438 PHE A N 1
ATOM 3245 C CA . PHE A 1 438 ? 3.957 8.156 21.459 1.00 82.56 438 PHE A CA 1
ATOM 3246 C C . PHE A 1 438 ? 2.901 8.814 20.566 1.00 82.56 438 PHE A C 1
ATOM 3248 O O . PHE A 1 438 ? 1.706 8.529 20.698 1.00 82.56 438 PHE A O 1
ATOM 3255 N N . GLY A 1 439 ? 3.351 9.659 19.634 1.00 88.06 439 GLY A N 1
ATOM 3256 C CA . GLY A 1 439 ? 2.517 10.157 18.539 1.00 88.06 439 GLY A CA 1
ATOM 3257 C C . GLY A 1 439 ? 1.978 9.015 17.668 1.00 88.06 439 GLY A C 1
ATOM 3258 O O . GLY A 1 439 ? 2.525 7.909 17.659 1.00 88.06 439 GLY A O 1
ATOM 3259 N N . VAL A 1 440 ? 0.895 9.256 16.929 1.00 89.31 440 VAL A N 1
ATOM 3260 C CA . VAL A 1 440 ? 0.216 8.208 16.145 1.00 89.31 440 VAL A CA 1
ATOM 3261 C C . VAL A 1 440 ? 1.160 7.580 15.110 1.00 89.31 440 VAL A C 1
ATOM 3263 O O . VAL A 1 440 ? 1.143 6.361 14.948 1.00 89.31 440 VAL A O 1
ATOM 3266 N N . LEU A 1 441 ? 2.057 8.356 14.486 1.00 92.31 441 LEU A N 1
ATOM 3267 C CA . LEU A 1 441 ? 3.053 7.811 13.551 1.00 92.31 441 LEU A CA 1
ATOM 3268 C C . LEU A 1 441 ? 4.059 6.876 14.238 1.00 92.31 441 LEU A C 1
ATOM 3270 O O . LEU A 1 441 ? 4.347 5.797 13.721 1.00 92.31 441 LEU A O 1
ATOM 3274 N N . GLN A 1 442 ? 4.534 7.228 15.436 1.00 92.19 442 GLN A N 1
ATOM 3275 C CA . GLN A 1 442 ? 5.394 6.348 16.235 1.00 92.19 442 GLN A CA 1
ATOM 3276 C C . GLN A 1 442 ? 4.672 5.052 16.627 1.00 92.19 442 GLN A C 1
ATOM 3278 O O . GLN A 1 442 ? 5.281 3.985 16.707 1.00 92.19 442 GLN A O 1
ATOM 3283 N N . ARG A 1 443 ? 3.357 5.113 16.854 1.00 89.25 443 ARG A N 1
ATOM 3284 C CA . ARG A 1 443 ? 2.562 3.919 17.159 1.00 89.25 443 ARG A CA 1
ATOM 3285 C C . ARG A 1 443 ? 2.406 2.999 15.954 1.00 89.25 443 ARG A C 1
ATOM 3287 O O . ARG A 1 443 ? 2.461 1.786 16.143 1.00 89.25 443 ARG A O 1
ATOM 3294 N N . VAL A 1 444 ? 2.257 3.549 14.744 1.00 91.44 444 VAL A N 1
ATOM 3295 C CA . VAL A 1 444 ? 2.340 2.752 13.508 1.00 91.44 444 VAL A CA 1
ATOM 3296 C C . VAL A 1 444 ? 3.712 2.085 13.442 1.00 91.44 444 VAL A C 1
ATOM 3298 O O . VAL A 1 444 ? 3.783 0.874 13.266 1.00 91.44 444 VAL A O 1
ATOM 3301 N N . HIS A 1 445 ? 4.786 2.838 13.699 1.00 91.75 445 HIS A N 1
ATOM 3302 C CA . HIS A 1 445 ? 6.160 2.337 13.640 1.00 91.75 445 HIS A CA 1
ATOM 3303 C C . HIS A 1 445 ? 6.423 1.139 14.578 1.00 91.75 445 HIS A C 1
ATOM 3305 O O . HIS A 1 445 ? 7.103 0.190 14.194 1.00 91.75 445 HIS A O 1
ATOM 3311 N N . PHE A 1 446 ? 5.828 1.114 15.777 1.00 88.62 446 PHE A N 1
ATOM 3312 C CA . PHE A 1 446 ? 5.924 -0.024 16.714 1.00 88.62 446 PHE A CA 1
ATOM 3313 C C . PHE A 1 446 ? 5.265 -1.326 16.263 1.00 88.62 446 PHE A C 1
ATOM 3315 O O . PHE A 1 446 ? 5.308 -2.318 16.983 1.00 88.62 446 PHE A O 1
ATOM 3322 N N . CYS A 1 447 ? 4.581 -1.334 15.134 1.00 87.75 447 CYS A N 1
ATOM 3323 C CA . CYS A 1 447 ? 4.081 -2.568 14.550 1.00 87.75 447 CYS A CA 1
ATOM 3324 C C . CYS A 1 447 ? 4.578 -2.722 13.121 1.00 87.75 447 CYS A C 1
ATOM 3326 O O . CYS A 1 447 ? 4.953 -3.816 12.723 1.00 87.75 447 CYS A O 1
ATOM 3328 N N . ASP A 1 448 ? 4.629 -1.622 12.379 1.00 89.44 448 ASP A N 1
ATOM 3329 C CA . ASP A 1 448 ? 4.959 -1.566 10.966 1.00 89.44 448 ASP A CA 1
ATOM 3330 C C . ASP A 1 448 ? 5.828 -0.327 10.685 1.00 89.44 448 ASP A C 1
ATOM 3332 O O . ASP A 1 448 ? 5.349 0.734 10.271 1.00 89.44 448 ASP A O 1
ATOM 3336 N N . ALA A 1 449 ? 7.130 -0.455 10.966 1.00 89.88 449 ALA A N 1
ATOM 3337 C CA . ALA A 1 449 ? 8.121 0.596 10.730 1.00 89.88 449 ALA A CA 1
ATOM 3338 C C . ALA A 1 449 ? 8.113 1.057 9.265 1.00 89.88 449 ALA A C 1
ATOM 3340 O O . ALA A 1 449 ? 8.063 2.260 8.996 1.00 89.88 449 ALA A O 1
ATOM 3341 N N . LYS A 1 450 ? 8.038 0.105 8.322 1.00 88.00 450 LYS A N 1
ATOM 3342 C CA . LYS A 1 450 ? 7.975 0.384 6.882 1.00 88.00 450 LYS A CA 1
ATOM 3343 C C . LYS A 1 450 ? 6.779 1.274 6.540 1.00 88.00 450 LYS A C 1
ATOM 3345 O O . LYS A 1 450 ? 6.968 2.273 5.848 1.00 88.00 450 LYS A O 1
ATOM 3350 N N . ALA A 1 451 ? 5.579 0.970 7.042 1.00 89.19 451 ALA A N 1
ATOM 3351 C CA . ALA A 1 451 ? 4.401 1.799 6.783 1.00 89.19 451 ALA A CA 1
ATOM 3352 C C . ALA A 1 451 ? 4.550 3.218 7.353 1.00 89.19 451 ALA A C 1
ATOM 3354 O O . ALA A 1 451 ? 4.282 4.185 6.642 1.00 89.19 451 ALA A O 1
ATOM 3355 N N . ALA A 1 452 ? 5.020 3.370 8.596 1.00 92.69 452 ALA A N 1
ATOM 3356 C CA . ALA A 1 452 ? 5.219 4.692 9.200 1.00 92.69 452 ALA A CA 1
ATOM 3357 C C . ALA A 1 452 ? 6.224 5.546 8.408 1.00 92.69 452 ALA A C 1
ATOM 3359 O O . ALA A 1 452 ? 5.990 6.729 8.160 1.00 92.69 452 ALA A O 1
ATOM 3360 N N . ILE A 1 453 ? 7.315 4.935 7.949 1.00 91.38 453 ILE A N 1
ATOM 3361 C CA . ILE A 1 453 ? 8.333 5.595 7.131 1.00 91.38 453 ILE A CA 1
ATOM 3362 C C . ILE A 1 453 ? 7.778 5.973 5.753 1.00 91.38 453 ILE A C 1
ATOM 3364 O O . ILE A 1 453 ? 7.997 7.090 5.292 1.00 91.38 453 ILE A O 1
ATOM 3368 N N . GLN A 1 454 ? 7.013 5.089 5.108 1.00 88.44 454 GLN A N 1
ATOM 3369 C CA . GLN A 1 454 ? 6.341 5.391 3.840 1.00 88.44 454 GLN A CA 1
ATOM 3370 C C . GLN A 1 454 ? 5.340 6.545 3.972 1.00 88.44 454 GLN A C 1
ATOM 3372 O O . GLN A 1 454 ? 5.150 7.305 3.026 1.00 88.44 454 GLN A O 1
ATOM 3377 N N . MET A 1 455 ? 4.704 6.706 5.135 1.00 92.19 455 MET A N 1
ATOM 3378 C CA . MET A 1 455 ? 3.845 7.859 5.411 1.00 92.19 455 MET A CA 1
ATOM 3379 C C . MET A 1 455 ? 4.644 9.163 5.480 1.00 92.19 455 MET A C 1
ATOM 3381 O O . MET A 1 455 ? 4.219 10.162 4.901 1.00 92.19 455 MET A O 1
ATOM 3385 N N . VAL A 1 456 ? 5.813 9.163 6.127 1.00 93.38 456 VAL A N 1
ATOM 3386 C CA . VAL A 1 456 ? 6.725 10.321 6.118 1.00 93.38 456 VAL A CA 1
ATOM 3387 C C . VAL A 1 456 ? 7.182 10.622 4.690 1.00 93.38 456 VAL A C 1
ATOM 3389 O O . VAL A 1 456 ? 7.068 11.757 4.236 1.00 93.38 456 VAL A O 1
ATOM 3392 N N . ASP A 1 457 ? 7.632 9.602 3.962 1.00 90.00 457 ASP A N 1
ATOM 3393 C CA . ASP A 1 457 ? 8.134 9.733 2.593 1.00 90.00 457 ASP A CA 1
ATOM 3394 C C . ASP A 1 457 ? 7.077 10.308 1.638 1.00 90.00 457 ASP A C 1
ATOM 3396 O O . ASP A 1 457 ? 7.348 11.267 0.922 1.00 90.00 457 ASP A O 1
ATOM 3400 N N . ALA A 1 458 ? 5.838 9.807 1.702 1.00 86.94 458 ALA A N 1
ATOM 3401 C CA . ALA A 1 458 ? 4.723 10.305 0.895 1.00 86.94 458 ALA A CA 1
ATOM 3402 C C . ALA A 1 458 ? 4.340 11.759 1.225 1.00 86.94 458 ALA A C 1
ATOM 3404 O O . ALA A 1 458 ? 3.874 12.501 0.355 1.00 86.94 458 ALA A O 1
ATOM 3405 N N . ALA A 1 459 ? 4.518 12.175 2.481 1.00 90.62 459 ALA A N 1
ATOM 3406 C CA . ALA A 1 459 ? 4.199 13.523 2.928 1.00 90.62 459 ALA A CA 1
ATOM 3407 C C . ALA A 1 459 ? 5.284 14.544 2.532 1.00 90.62 459 ALA A C 1
ATOM 3409 O O . ALA A 1 459 ? 4.949 15.669 2.149 1.00 90.62 459 ALA A O 1
ATOM 3410 N N . VAL A 1 460 ? 6.565 14.160 2.568 1.00 89.69 460 VAL A N 1
ATOM 3411 C CA . VAL A 1 460 ? 7.701 15.054 2.294 1.00 89.69 460 VAL A CA 1
ATOM 3412 C C . VAL A 1 460 ? 8.046 15.061 0.797 1.00 89.69 460 VAL A C 1
ATOM 3414 O O . VAL A 1 460 ? 8.408 14.021 0.254 1.00 89.69 460 VAL A O 1
ATOM 3417 N N . PRO A 1 461 ? 7.996 16.212 0.097 1.00 85.50 461 PRO A N 1
ATOM 3418 C CA . PRO A 1 461 ? 8.430 16.304 -1.299 1.00 85.50 461 PRO A CA 1
ATOM 3419 C C . PRO A 1 461 ? 9.897 15.893 -1.483 1.00 85.50 461 PRO A C 1
ATOM 3421 O O . PRO A 1 461 ? 10.717 16.134 -0.601 1.00 85.50 461 PRO A O 1
ATOM 3424 N N . SER A 1 462 ? 10.260 15.381 -2.662 1.00 81.25 462 SER A N 1
ATOM 3425 C CA . SER A 1 462 ? 11.633 14.944 -2.978 1.00 81.25 462 SER A CA 1
ATOM 3426 C C . SER A 1 462 ? 12.704 16.010 -2.712 1.00 81.25 462 SER A C 1
ATOM 3428 O O . SER A 1 462 ? 13.795 15.685 -2.250 1.00 81.25 462 SER A O 1
ATOM 3430 N N . GLN A 1 463 ? 12.393 17.292 -2.931 1.00 84.38 463 GLN A N 1
ATOM 3431 C CA . GLN A 1 463 ? 13.293 18.390 -2.569 1.00 84.38 463 GLN A CA 1
ATOM 3432 C C . GLN A 1 463 ? 13.542 18.453 -1.053 1.00 84.38 463 GLN A C 1
ATOM 3434 O O . GLN A 1 463 ? 14.692 18.531 -0.632 1.00 84.38 463 GLN A O 1
ATOM 3439 N N . GLY A 1 464 ? 12.490 18.358 -0.234 1.00 87.75 464 GLY A N 1
ATOM 3440 C CA . GLY A 1 464 ? 12.614 18.339 1.226 1.00 87.75 464 GLY A CA 1
ATOM 3441 C C . GLY A 1 464 ? 13.338 17.091 1.738 1.00 87.75 464 GLY A C 1
ATOM 3442 O O . GLY A 1 464 ? 14.114 17.176 2.686 1.00 87.75 464 GLY A O 1
ATOM 3443 N N . GLN A 1 465 ? 13.156 15.945 1.073 1.00 88.50 465 GLN A N 1
ATOM 3444 C CA . GLN A 1 465 ? 13.922 14.722 1.344 1.00 88.50 465 GLN A CA 1
ATOM 3445 C C . GLN A 1 465 ? 15.424 14.946 1.077 1.00 88.50 465 GLN A C 1
ATOM 3447 O O . GLN A 1 465 ? 16.262 14.614 1.915 1.00 88.50 465 GLN A O 1
ATOM 3452 N N . ALA A 1 466 ? 15.772 15.574 -0.050 1.00 86.12 466 ALA A N 1
ATOM 3453 C CA . ALA A 1 466 ? 17.158 15.874 -0.398 1.00 86.12 466 ALA A CA 1
ATOM 3454 C C . ALA A 1 466 ? 17.803 16.921 0.523 1.00 86.12 466 ALA A C 1
ATOM 3456 O O . ALA A 1 466 ? 18.977 16.798 0.878 1.00 86.12 466 ALA A O 1
ATOM 3457 N N . GLU A 1 467 ? 17.048 17.939 0.939 1.00 88.00 467 GLU A N 1
ATOM 3458 C CA . GLU A 1 467 ? 17.493 18.928 1.925 1.00 88.00 467 GLU A CA 1
ATOM 3459 C C . GLU A 1 467 ? 17.755 18.271 3.283 1.00 88.00 467 GLU A C 1
ATOM 3461 O O . GLU A 1 467 ? 18.841 18.443 3.837 1.00 88.00 467 GLU A O 1
ATOM 3466 N N . PHE A 1 468 ? 16.830 17.432 3.761 1.00 92.31 468 PHE A N 1
ATOM 3467 C CA . PHE A 1 468 ? 17.016 16.648 4.980 1.00 92.31 468 PHE A CA 1
ATOM 3468 C C . PHE A 1 468 ? 18.286 15.791 4.916 1.00 92.31 468 PHE A C 1
ATOM 3470 O O . PHE A 1 468 ? 19.116 15.831 5.823 1.00 92.31 468 PHE A O 1
ATOM 3477 N N . ALA A 1 469 ? 18.486 15.058 3.819 1.00 91.38 469 ALA A N 1
ATOM 3478 C CA . ALA A 1 469 ? 19.664 14.220 3.630 1.00 91.38 469 ALA A CA 1
ATOM 3479 C C . ALA A 1 469 ? 20.969 15.022 3.641 1.00 91.38 469 ALA A C 1
ATOM 3481 O O . ALA A 1 469 ? 21.947 14.605 4.259 1.00 91.38 469 ALA A O 1
ATOM 3482 N N . LYS A 1 470 ? 20.980 16.195 2.998 1.00 91.00 470 LYS A N 1
ATOM 3483 C CA . LYS A 1 470 ? 22.134 17.100 2.988 1.00 91.00 470 LYS A CA 1
ATOM 3484 C C . LYS A 1 470 ? 22.463 17.606 4.394 1.00 91.00 470 LYS A C 1
ATOM 3486 O O . LYS A 1 470 ? 23.631 17.636 4.768 1.00 91.00 470 LYS A O 1
ATOM 3491 N N . GLU A 1 471 ? 21.453 17.996 5.163 1.00 90.00 471 GLU A N 1
ATOM 3492 C CA . GLU A 1 471 ? 21.617 18.513 6.527 1.00 90.00 471 GLU A CA 1
ATOM 3493 C C . GLU A 1 471 ? 22.059 17.434 7.514 1.00 90.00 471 GLU A C 1
ATOM 3495 O O . GLU A 1 471 ? 22.861 17.699 8.406 1.00 90.00 471 GLU A O 1
ATOM 3500 N N . MET A 1 472 ? 21.598 16.203 7.303 1.00 90.00 472 MET A N 1
ATOM 3501 C CA . MET A 1 472 ? 22.007 15.027 8.067 1.00 90.00 472 MET A CA 1
ATOM 3502 C C . MET A 1 472 ? 23.328 14.412 7.571 1.00 90.00 472 MET A C 1
ATOM 3504 O O . MET A 1 472 ? 23.744 13.377 8.093 1.00 90.00 472 MET A O 1
ATOM 3508 N N . ALA A 1 473 ? 23.990 15.036 6.586 1.00 90.56 473 ALA A N 1
ATOM 3509 C CA . ALA A 1 473 ? 25.229 14.571 5.960 1.00 90.56 473 ALA A CA 1
ATOM 3510 C C . ALA A 1 473 ? 25.157 13.118 5.438 1.00 90.56 473 ALA A C 1
ATOM 3512 O O . ALA A 1 473 ? 26.116 12.356 5.557 1.00 90.56 473 ALA A O 1
ATOM 3513 N N . LEU A 1 474 ? 24.013 12.737 4.862 1.00 88.38 474 LEU A N 1
ATOM 3514 C CA . LEU A 1 474 ? 23.796 11.428 4.245 1.00 88.38 474 LEU A CA 1
ATOM 3515 C C . LEU A 1 474 ? 24.347 11.389 2.812 1.00 88.38 474 LEU A C 1
ATOM 3517 O O . LEU A 1 474 ? 24.409 12.403 2.111 1.00 88.38 474 LEU A O 1
ATOM 3521 N N . GLU A 1 475 ? 24.739 10.198 2.362 1.00 85.19 475 GLU A N 1
ATOM 3522 C CA . GLU A 1 475 ? 25.239 9.986 1.003 1.00 85.19 475 GLU A CA 1
ATOM 3523 C C . GLU A 1 475 ? 24.138 10.190 -0.052 1.00 85.19 475 GLU A C 1
ATOM 3525 O O . GLU A 1 475 ? 22.976 9.854 0.165 1.00 85.19 475 GLU A O 1
ATOM 3530 N N . ASN A 1 476 ? 24.519 10.720 -1.221 1.00 81.31 476 ASN A N 1
ATOM 3531 C CA . ASN A 1 476 ? 23.639 10.976 -2.372 1.00 81.31 476 ASN A CA 1
ATOM 3532 C C . ASN A 1 476 ? 22.305 11.684 -2.031 1.00 81.31 476 ASN A C 1
ATOM 3534 O O . ASN A 1 476 ? 21.238 11.139 -2.322 1.00 81.31 476 ASN A O 1
ATOM 3538 N N . PRO A 1 477 ? 22.326 12.926 -1.499 1.00 83.25 477 PRO A N 1
ATOM 3539 C CA . PRO A 1 477 ? 21.114 13.614 -1.046 1.00 83.25 477 PRO A CA 1
ATOM 3540 C C . PRO A 1 477 ? 19.989 13.682 -2.087 1.00 83.25 477 PRO A C 1
ATOM 3542 O O . PRO A 1 477 ? 18.825 13.523 -1.751 1.00 83.25 477 PRO A O 1
ATOM 3545 N N . SER A 1 478 ? 20.318 13.850 -3.370 1.00 77.12 478 SER A N 1
ATOM 3546 C CA . SER A 1 478 ? 19.329 13.934 -4.457 1.00 77.12 478 SER A CA 1
ATOM 3547 C C . SER A 1 478 ? 18.552 12.639 -4.728 1.00 77.12 478 SER A C 1
ATOM 3549 O O . SER A 1 478 ? 17.567 12.678 -5.461 1.00 77.12 478 SER A O 1
ATOM 3551 N N . GLN A 1 479 ? 18.995 11.507 -4.178 1.00 74.06 479 GLN A N 1
ATOM 3552 C CA . GLN A 1 479 ? 18.357 10.191 -4.302 1.00 74.06 479 GLN A CA 1
ATOM 3553 C C . GLN A 1 479 ? 17.826 9.677 -2.958 1.00 74.06 479 GLN A C 1
ATOM 3555 O O . GLN A 1 479 ? 17.393 8.527 -2.860 1.00 74.06 479 GLN A O 1
ATOM 3560 N N . PHE A 1 480 ? 17.886 10.502 -1.911 1.00 84.12 480 PHE A N 1
ATOM 3561 C CA . PHE A 1 480 ? 17.426 10.108 -0.594 1.00 84.12 480 PHE A CA 1
ATOM 3562 C C . PHE A 1 480 ? 15.910 9.907 -0.574 1.00 84.12 480 PHE A C 1
ATOM 3564 O O . PHE A 1 480 ? 15.159 10.680 -1.159 1.00 84.12 480 PHE A O 1
ATOM 3571 N N . SER A 1 481 ? 15.490 8.878 0.154 1.00 84.38 481 SER A N 1
ATOM 3572 C CA . SER A 1 481 ? 14.107 8.607 0.527 1.00 84.38 481 SER A CA 1
ATOM 3573 C C . SER A 1 481 ? 14.118 8.067 1.949 1.00 84.38 481 SER A C 1
ATOM 3575 O O . SER A 1 481 ? 15.001 7.279 2.311 1.00 84.38 481 SER A O 1
ATOM 3577 N N . PHE A 1 482 ? 13.121 8.447 2.745 1.00 87.75 482 PHE A N 1
ATOM 3578 C CA . PHE A 1 482 ? 12.994 7.961 4.114 1.00 87.75 482 PHE A CA 1
ATOM 3579 C C . PHE A 1 482 ? 12.849 6.440 4.148 1.00 87.75 482 PHE A C 1
ATOM 3581 O O . PHE A 1 482 ? 13.377 5.815 5.056 1.00 87.75 482 PHE A O 1
ATOM 3588 N N . VAL A 1 483 ? 12.248 5.815 3.128 1.00 83.94 483 VAL A N 1
ATOM 3589 C CA . VAL A 1 483 ? 12.116 4.345 3.034 1.00 83.94 483 VAL A CA 1
ATOM 3590 C C . VAL A 1 483 ? 13.471 3.632 3.053 1.00 83.94 483 VAL A C 1
ATOM 3592 O O . VAL A 1 483 ? 13.569 2.512 3.546 1.00 83.94 483 VAL A O 1
ATOM 3595 N N . ASN A 1 484 ? 14.529 4.290 2.577 1.00 78.94 484 ASN A N 1
ATOM 3596 C CA . ASN A 1 484 ? 15.874 3.721 2.548 1.00 78.94 484 ASN A CA 1
ATOM 3597 C C . ASN A 1 484 ? 16.697 4.086 3.790 1.00 78.94 484 ASN A C 1
ATOM 3599 O O . ASN A 1 484 ? 17.797 3.561 3.967 1.00 78.94 484 ASN A O 1
ATOM 3603 N N . VAL A 1 485 ? 16.205 4.977 4.657 1.00 81.75 485 VAL A N 1
ATOM 3604 C CA . VAL A 1 485 ? 17.026 5.557 5.725 1.00 81.75 485 VAL A CA 1
ATOM 3605 C C . VAL A 1 485 ? 17.474 4.521 6.747 1.00 81.75 485 VAL A C 1
ATOM 3607 O O . VAL A 1 485 ? 18.593 4.620 7.224 1.00 81.75 485 VAL A O 1
ATOM 3610 N N . GLU A 1 486 ? 16.679 3.486 7.033 1.00 76.06 486 GLU A N 1
ATOM 3611 C CA . GLU A 1 486 ? 17.060 2.443 7.998 1.00 76.06 486 GLU A CA 1
ATOM 3612 C C . GLU A 1 486 ? 18.307 1.666 7.557 1.00 76.06 486 GLU A C 1
ATOM 3614 O O . GLU A 1 486 ? 19.097 1.235 8.394 1.00 76.06 486 GLU A O 1
ATOM 3619 N N . THR A 1 487 ? 18.521 1.540 6.243 1.00 76.31 487 THR A N 1
ATOM 3620 C CA . THR A 1 487 ? 19.717 0.896 5.679 1.00 76.31 487 THR A CA 1
ATOM 3621 C C . THR A 1 487 ? 20.961 1.781 5.752 1.00 76.31 487 THR A C 1
ATOM 3623 O O . THR A 1 487 ? 22.077 1.268 5.759 1.00 76.31 487 THR A O 1
ATOM 3626 N N . ILE A 1 488 ? 20.770 3.102 5.829 1.00 76.81 488 ILE A N 1
ATOM 3627 C CA . ILE A 1 488 ? 21.843 4.102 5.862 1.00 76.81 488 ILE A CA 1
ATOM 3628 C C . ILE A 1 488 ? 22.196 4.446 7.316 1.00 76.81 488 ILE A C 1
ATOM 3630 O O . ILE A 1 488 ? 23.367 4.480 7.689 1.00 76.81 488 ILE A O 1
ATOM 3634 N N . LYS A 1 489 ? 21.178 4.722 8.140 1.00 83.56 489 LYS A N 1
ATOM 3635 C CA . LYS A 1 489 ? 21.303 5.163 9.529 1.00 83.56 489 LYS A CA 1
ATOM 3636 C C . LYS A 1 489 ? 20.021 4.871 10.333 1.00 83.56 489 LYS A C 1
ATOM 3638 O O . LYS A 1 489 ? 19.039 5.610 10.274 1.00 83.56 489 LYS A O 1
ATOM 3643 N N . ALA A 1 490 ? 20.039 3.784 11.104 1.00 83.12 490 ALA A N 1
ATOM 3644 C CA . ALA A 1 490 ? 18.858 3.250 11.795 1.00 83.12 490 ALA A CA 1
ATOM 3645 C C . ALA A 1 490 ? 18.313 4.115 12.957 1.00 83.12 490 ALA A C 1
ATOM 3647 O O . ALA A 1 490 ? 17.179 3.921 13.382 1.00 83.12 490 ALA A O 1
ATOM 3648 N N . ASP A 1 491 ? 19.088 5.067 13.482 1.00 87.50 491 ASP A N 1
ATOM 3649 C CA . ASP A 1 491 ? 18.697 5.946 14.598 1.00 87.50 491 ASP A CA 1
ATOM 3650 C C . ASP A 1 491 ? 17.784 7.111 14.173 1.00 87.50 491 ASP A C 1
ATOM 3652 O O . ASP A 1 491 ? 17.031 7.633 14.997 1.00 87.50 491 ASP A O 1
ATOM 3656 N N . ILE A 1 492 ? 17.794 7.480 12.886 1.00 89.88 492 ILE A N 1
ATOM 3657 C CA . ILE A 1 492 ? 17.049 8.633 12.361 1.00 89.88 492 ILE A CA 1
ATOM 3658 C C . ILE A 1 492 ? 15.540 8.475 12.542 1.00 89.88 492 ILE A C 1
ATOM 3660 O O . ILE A 1 492 ? 14.878 9.425 12.948 1.00 89.88 492 ILE A O 1
ATOM 3664 N N . VAL A 1 493 ? 14.976 7.304 12.237 1.00 89.25 493 VAL A N 1
ATOM 3665 C CA . VAL A 1 493 ? 13.514 7.118 12.245 1.00 89.25 493 VAL A CA 1
ATOM 3666 C C . VAL A 1 493 ? 12.948 7.122 13.663 1.00 89.25 493 VAL A C 1
ATOM 3668 O O . VAL A 1 493 ? 12.010 7.886 13.901 1.00 89.25 493 VAL A O 1
ATOM 3671 N N . PRO A 1 494 ? 13.504 6.361 14.628 1.00 88.81 494 PRO A N 1
ATOM 3672 C CA . PRO A 1 494 ? 13.057 6.448 16.014 1.00 88.81 494 PRO A CA 1
ATOM 3673 C C . PRO A 1 494 ? 13.172 7.865 16.588 1.00 88.81 494 PRO A C 1
ATOM 3675 O O . PRO A 1 494 ? 12.303 8.282 17.351 1.00 88.81 494 PRO A O 1
ATOM 3678 N N . GLU A 1 495 ? 14.210 8.626 16.217 1.00 91.06 495 GLU A N 1
ATOM 3679 C CA . GLU A 1 495 ? 14.355 10.020 16.648 1.00 91.06 495 GLU A CA 1
ATOM 3680 C C . GLU A 1 495 ? 13.323 10.944 15.986 1.00 91.06 495 GLU A C 1
ATOM 3682 O O . GLU A 1 495 ? 12.717 11.768 16.674 1.00 91.06 495 GLU A O 1
ATOM 3687 N N . LEU A 1 496 ? 13.104 10.800 14.675 1.00 92.06 496 LEU A N 1
ATOM 3688 C CA . LEU A 1 496 ? 12.157 11.601 13.900 1.00 92.06 496 LEU A CA 1
ATOM 3689 C C . LEU A 1 496 ? 10.712 11.373 14.344 1.00 92.06 496 LEU A C 1
ATOM 3691 O O . LEU A 1 496 ? 9.928 12.313 14.365 1.00 92.06 496 LEU A O 1
ATOM 3695 N N . LEU A 1 497 ? 10.331 10.135 14.646 1.00 92.81 497 LEU A N 1
ATOM 3696 C CA . LEU A 1 497 ? 8.950 9.790 14.977 1.00 92.81 497 LEU A CA 1
ATOM 3697 C C . LEU A 1 497 ? 8.674 9.857 16.487 1.00 92.81 497 LEU A C 1
ATOM 3699 O O . LEU A 1 497 ? 7.542 10.124 16.893 1.00 92.81 497 LEU A O 1
ATOM 3703 N N . GLY A 1 498 ? 9.693 9.645 17.323 1.00 89.94 498 GLY A N 1
ATOM 3704 C CA . GLY A 1 498 ? 9.536 9.455 18.764 1.00 89.94 498 GLY A CA 1
ATOM 3705 C C . GLY A 1 498 ? 9.383 10.722 19.609 1.00 89.94 498 GLY A C 1
ATOM 3706 O O . GLY A 1 498 ? 9.135 10.591 20.806 1.00 89.94 498 GLY A O 1
ATOM 3707 N N . LYS A 1 499 ? 9.561 11.922 19.041 1.00 89.44 499 LYS A N 1
ATOM 3708 C CA . LYS A 1 499 ? 9.455 13.218 19.745 1.00 89.44 499 LYS A CA 1
ATOM 3709 C C . LYS A 1 499 ? 8.807 14.274 18.858 1.00 89.44 499 LYS A C 1
ATOM 3711 O O . LYS A 1 499 ? 8.849 14.144 17.637 1.00 89.44 499 LYS A O 1
ATOM 3716 N N . ASP A 1 500 ? 8.278 15.345 19.446 1.00 91.12 500 ASP A N 1
ATOM 3717 C CA . ASP A 1 500 ? 7.846 16.518 18.687 1.00 91.12 500 ASP A CA 1
ATOM 3718 C C . ASP A 1 500 ? 9.003 17.525 18.568 1.00 91.12 500 ASP A C 1
ATOM 3720 O O . ASP A 1 500 ? 9.377 18.231 19.504 1.00 91.12 500 ASP A O 1
ATOM 3724 N N . HIS A 1 501 ? 9.612 17.574 17.389 1.00 90.56 501 HIS A N 1
ATOM 3725 C CA . HIS A 1 501 ? 10.680 18.507 17.039 1.00 90.56 501 HIS A CA 1
ATOM 3726 C C . HIS A 1 501 ? 10.144 19.823 16.466 1.00 90.56 501 HIS A C 1
ATOM 3728 O O . HIS A 1 501 ? 10.921 20.763 16.314 1.00 90.56 501 HIS A O 1
ATOM 3734 N N . ARG A 1 502 ? 8.843 19.954 16.166 1.00 88.75 502 ARG A N 1
ATOM 3735 C CA . ARG A 1 502 ? 8.280 21.177 15.553 1.00 88.75 502 ARG A CA 1
ATOM 3736 C C . ARG A 1 502 ? 8.515 22.455 16.373 1.00 88.75 502 ARG A C 1
ATOM 3738 O O . ARG A 1 502 ? 8.794 23.477 15.740 1.00 88.75 502 ARG A O 1
ATOM 3745 N N . PRO A 1 503 ? 8.483 22.444 17.725 1.00 85.31 503 PRO A N 1
ATOM 3746 C CA . PRO A 1 503 ? 8.817 23.622 18.532 1.00 85.31 503 PRO A CA 1
ATOM 3747 C C . PRO A 1 503 ? 10.315 23.980 18.534 1.00 85.31 503 PRO A C 1
ATOM 3749 O O . PRO A 1 503 ? 10.693 25.047 19.008 1.00 85.31 503 PRO A O 1
ATOM 3752 N N . ARG A 1 504 ? 11.182 23.094 18.026 1.00 80.81 504 ARG A N 1
ATOM 3753 C CA . ARG A 1 504 ? 12.642 23.109 18.215 1.00 80.81 504 ARG A CA 1
ATOM 3754 C C . ARG A 1 504 ? 13.417 23.532 16.965 1.00 80.81 504 ARG A C 1
ATOM 3756 O O . ARG A 1 504 ? 14.535 23.084 16.736 1.00 80.81 504 ARG A O 1
ATOM 3763 N N . LEU A 1 505 ? 12.855 24.430 16.154 1.00 72.56 505 LEU A N 1
ATOM 3764 C CA . LEU A 1 505 ? 13.514 24.934 14.935 1.00 72.56 505 LEU A CA 1
ATOM 3765 C C . LEU A 1 505 ? 14.902 25.556 15.183 1.00 72.56 505 LEU A C 1
ATOM 3767 O O . LEU A 1 505 ? 15.724 25.571 14.272 1.00 72.56 505 LEU A O 1
ATOM 3771 N N . ASN A 1 506 ? 15.162 26.051 16.397 1.00 73.12 506 ASN A N 1
ATOM 3772 C CA . ASN A 1 506 ? 16.439 26.657 16.785 1.00 73.12 506 ASN A CA 1
ATOM 3773 C C . ASN A 1 506 ? 17.415 25.673 17.462 1.00 73.12 506 ASN A C 1
ATOM 3775 O O . ASN A 1 506 ? 18.508 26.082 17.858 1.00 73.12 506 ASN A O 1
ATOM 3779 N N . ASP A 1 507 ? 17.041 24.401 17.621 1.00 75.88 507 ASP A N 1
ATOM 3780 C CA . ASP A 1 507 ? 17.889 23.400 18.270 1.00 75.88 507 ASP A CA 1
ATOM 3781 C C . ASP A 1 507 ? 18.941 22.826 17.310 1.00 75.88 507 ASP A C 1
ATOM 3783 O O . ASP A 1 507 ? 18.999 23.138 16.122 1.00 75.88 507 ASP A O 1
ATOM 3787 N N . ARG A 1 508 ? 19.795 21.935 17.832 1.00 66.50 508 ARG A N 1
ATOM 3788 C CA . ARG A 1 508 ? 20.898 21.298 17.091 1.00 66.50 508 ARG A CA 1
ATOM 3789 C C . ARG A 1 508 ? 20.468 20.496 15.857 1.00 66.50 508 ARG A C 1
ATOM 3791 O O . ARG A 1 508 ? 21.334 20.189 15.044 1.00 66.50 508 ARG A O 1
ATOM 3798 N N . ASN A 1 509 ? 19.191 20.132 15.723 1.00 71.19 509 ASN A N 1
ATOM 3799 C CA . ASN A 1 509 ? 18.696 19.322 14.608 1.00 71.19 509 ASN A CA 1
ATOM 3800 C C . ASN A 1 509 ? 17.454 19.948 13.937 1.00 71.19 509 ASN A C 1
ATOM 3802 O O . ASN A 1 509 ? 16.342 19.426 14.059 1.00 71.19 509 ASN A O 1
ATOM 3806 N N . PRO A 1 510 ? 17.622 21.068 13.213 1.00 86.75 510 PRO A N 1
ATOM 3807 C CA . PRO A 1 510 ? 16.509 21.762 12.566 1.00 86.75 510 PRO A CA 1
ATOM 3808 C C . PRO A 1 510 ? 15.915 20.969 11.384 1.00 86.75 510 PRO A C 1
ATOM 3810 O O . PRO A 1 510 ? 14.792 21.245 10.959 1.00 86.75 510 PRO A O 1
ATOM 3813 N N . ALA A 1 511 ? 16.634 19.958 10.877 1.00 90.94 511 ALA A N 1
ATOM 3814 C CA . ALA A 1 511 ? 16.187 19.084 9.795 1.00 90.94 511 ALA A CA 1
ATOM 3815 C C . ALA A 1 511 ? 14.944 18.271 10.193 1.00 90.94 511 ALA A C 1
ATOM 3817 O O . ALA A 1 511 ? 13.959 18.233 9.456 1.00 90.94 511 ALA A O 1
ATOM 3818 N N . MET A 1 512 ? 14.953 17.681 11.394 1.00 92.00 512 MET A N 1
ATOM 3819 C CA . MET A 1 512 ? 13.820 16.906 11.920 1.00 92.00 512 MET A CA 1
ATOM 3820 C C . MET A 1 512 ? 12.578 17.782 12.109 1.00 92.00 512 MET A C 1
ATOM 3822 O O . MET A 1 512 ? 11.478 17.399 11.713 1.00 92.00 512 MET A O 1
ATOM 3826 N N . ALA A 1 513 ? 12.762 18.986 12.661 1.00 90.44 513 ALA A N 1
ATOM 3827 C CA . ALA A 1 513 ? 11.688 19.955 12.859 1.00 90.44 513 ALA A CA 1
ATOM 3828 C C . ALA A 1 513 ? 11.013 20.332 11.530 1.00 90.44 513 ALA A C 1
ATOM 3830 O O . ALA A 1 513 ? 9.786 20.303 11.437 1.00 90.44 513 ALA A O 1
ATOM 3831 N N . ARG A 1 514 ? 11.803 20.611 10.481 1.00 90.12 514 ARG A N 1
ATOM 3832 C CA . ARG A 1 514 ? 11.288 20.901 9.132 1.00 90.12 514 ARG A CA 1
ATOM 3833 C C . ARG A 1 514 ? 10.496 19.739 8.550 1.00 90.12 514 ARG A C 1
ATOM 3835 O O . ARG A 1 514 ? 9.396 19.952 8.052 1.00 90.12 514 ARG A O 1
ATOM 3842 N N . VAL A 1 515 ? 11.014 18.514 8.645 1.00 92.06 515 VAL A N 1
ATOM 3843 C CA . VAL A 1 515 ? 10.298 17.321 8.166 1.00 92.06 515 VAL A CA 1
ATOM 3844 C C . VAL A 1 515 ? 8.945 17.193 8.858 1.00 92.06 515 VAL A C 1
ATOM 3846 O O . VAL A 1 515 ? 7.927 17.035 8.189 1.00 92.06 515 VAL A O 1
ATOM 3849 N N . GLN A 1 516 ? 8.897 17.328 10.182 1.00 92.75 516 GLN A N 1
ATOM 3850 C CA . GLN A 1 516 ? 7.636 17.245 10.916 1.00 92.75 516 GLN A CA 1
ATOM 3851 C C . GLN A 1 516 ? 6.675 18.394 10.599 1.00 92.75 516 GLN A C 1
ATOM 3853 O O . GLN A 1 516 ? 5.467 18.168 10.557 1.00 92.75 516 GLN A O 1
ATOM 3858 N N . GLN A 1 517 ? 7.177 19.603 10.337 1.00 89.88 517 GLN A N 1
ATOM 3859 C CA . GLN A 1 517 ? 6.355 20.729 9.885 1.00 89.88 517 GLN A CA 1
ATOM 3860 C C . GLN A 1 517 ? 5.789 20.500 8.483 1.00 89.88 517 GLN A C 1
ATOM 3862 O O . GLN A 1 517 ? 4.626 20.804 8.250 1.00 89.88 517 GLN A O 1
ATOM 3867 N N . VAL A 1 518 ? 6.550 19.895 7.571 1.00 89.69 518 VAL A N 1
ATOM 3868 C CA . VAL A 1 518 ? 6.034 19.502 6.252 1.00 89.69 518 VAL A CA 1
ATOM 3869 C C . VAL A 1 518 ? 4.970 18.414 6.394 1.00 89.69 518 VAL A C 1
ATOM 3871 O O . VAL A 1 518 ? 3.920 18.494 5.761 1.00 89.69 518 VAL A O 1
ATOM 3874 N N . VAL A 1 519 ? 5.201 17.408 7.243 1.00 90.12 519 VAL A N 1
ATOM 3875 C CA . VAL A 1 519 ? 4.261 16.293 7.440 1.00 90.12 519 VAL A CA 1
ATOM 3876 C C . VAL A 1 519 ? 2.970 16.762 8.110 1.00 90.12 519 VAL A C 1
ATOM 3878 O O . VAL A 1 519 ? 1.884 16.501 7.593 1.00 90.12 519 VAL A O 1
ATOM 3881 N N . ALA A 1 520 ? 3.079 17.437 9.255 1.00 86.62 520 ALA A N 1
ATOM 3882 C CA . ALA A 1 520 ? 1.963 17.748 10.141 1.00 86.62 520 ALA A CA 1
ATOM 3883 C C . ALA A 1 520 ? 1.534 19.221 10.120 1.00 86.62 520 ALA A C 1
ATOM 3885 O O . ALA A 1 520 ? 0.512 19.536 10.709 1.00 86.62 520 ALA A O 1
ATOM 3886 N N . GLY A 1 521 ? 2.240 20.130 9.454 1.00 80.94 521 GLY A N 1
ATOM 3887 C CA . GLY A 1 521 ? 2.030 21.575 9.594 1.00 80.94 521 GLY A CA 1
ATOM 3888 C C . GLY A 1 521 ? 2.665 22.158 10.872 1.00 80.94 521 GLY A C 1
ATOM 3889 O O . GLY A 1 521 ? 3.191 21.414 11.710 1.00 80.94 521 GLY A O 1
ATOM 3890 N N . PRO A 1 522 ? 2.636 23.493 11.041 1.00 67.44 522 PRO A N 1
ATOM 3891 C CA . PRO A 1 522 ? 3.178 24.159 12.225 1.00 67.44 522 PRO A CA 1
ATOM 3892 C C . PRO A 1 522 ? 2.414 23.757 13.497 1.00 67.44 522 PRO A C 1
ATOM 3894 O O . PRO A 1 522 ? 1.185 23.708 13.513 1.00 67.44 522 PRO A O 1
ATOM 3897 N N . SER A 1 523 ? 3.137 23.484 14.587 1.00 52.88 523 SER A N 1
ATOM 3898 C CA . SER A 1 523 ? 2.549 23.151 15.890 1.00 52.88 523 SER A CA 1
ATOM 3899 C C . SER A 1 5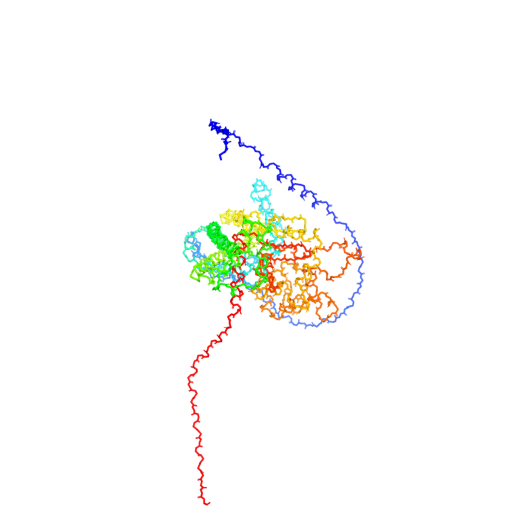23 ? 1.989 24.400 16.577 1.00 52.88 523 SER A C 1
ATOM 3901 O O . SER A 1 523 ? 2.753 25.299 16.924 1.00 52.88 523 SER A O 1
ATOM 3903 N N . GLY A 1 524 ? 0.677 24.447 16.826 1.00 49.66 524 GLY A N 1
ATOM 3904 C CA . GLY A 1 524 ? 0.093 25.260 17.904 1.00 49.66 524 GLY A CA 1
ATOM 3905 C C . GLY A 1 524 ? 0.221 26.789 17.818 1.00 49.66 524 GLY A C 1
ATOM 3906 O O . GLY A 1 524 ? -0.101 27.459 18.795 1.00 49.66 524 GLY A O 1
ATOM 3907 N N . LEU A 1 525 ? 0.641 27.367 16.691 1.00 42.62 525 LEU A N 1
ATOM 3908 C CA . LEU A 1 525 ? 0.549 28.812 16.477 1.00 42.62 525 LEU A CA 1
ATOM 3909 C C . LEU A 1 525 ? -0.722 29.114 15.675 1.00 42.62 525 LEU A C 1
ATOM 3911 O O . LEU A 1 525 ? -0.877 28.576 14.575 1.00 42.62 525 LEU A O 1
ATOM 3915 N N . PRO A 1 526 ? -1.650 29.948 16.187 1.00 42.66 526 PRO A N 1
ATOM 3916 C CA . PRO A 1 526 ? -2.762 30.411 15.376 1.00 42.66 526 PRO A CA 1
ATOM 3917 C C . PRO A 1 526 ? -2.172 31.127 14.156 1.00 42.66 526 PRO A C 1
ATOM 3919 O O . PRO A 1 526 ? -1.197 31.867 14.282 1.00 42.66 526 PRO A O 1
ATOM 3922 N N . ALA A 1 527 ? -2.736 30.878 12.976 1.00 44.66 527 ALA A N 1
ATOM 3923 C CA . ALA A 1 527 ? -2.328 31.485 11.710 1.00 44.66 527 ALA A CA 1
ATOM 3924 C C . ALA A 1 527 ? -2.651 32.997 11.687 1.00 44.66 527 ALA A C 1
ATOM 3926 O O . ALA A 1 527 ? -3.483 33.458 10.914 1.00 44.66 527 ALA A O 1
ATOM 3927 N N . THR A 1 528 ? -2.054 33.776 12.591 1.00 42.28 528 THR A N 1
ATOM 3928 C CA . THR A 1 528 ? -2.303 35.213 12.769 1.00 42.28 528 THR A CA 1
ATOM 3929 C C . THR A 1 528 ? -1.341 36.084 11.977 1.00 42.28 528 THR A C 1
ATOM 3931 O O . THR A 1 528 ? -1.525 37.298 11.931 1.00 42.28 528 THR A O 1
ATOM 3934 N N . THR A 1 529 ? -0.344 35.509 11.303 1.00 45.75 529 THR A N 1
ATOM 3935 C CA . THR A 1 529 ? 0.517 36.261 10.390 1.00 45.75 529 THR A CA 1
ATOM 3936 C C . THR A 1 529 ? 0.111 35.998 8.943 1.00 45.75 529 THR A C 1
ATOM 3938 O O . THR A 1 529 ? 0.037 34.861 8.478 1.00 45.75 529 THR A O 1
ATOM 3941 N N . ALA A 1 530 ? -0.116 37.085 8.201 1.00 46.09 530 ALA A N 1
ATOM 3942 C CA . ALA A 1 530 ? -0.455 37.101 6.775 1.00 46.09 530 ALA A CA 1
ATOM 3943 C C . ALA A 1 530 ? 0.557 36.362 5.864 1.00 46.09 530 ALA A C 1
ATOM 3945 O O . ALA A 1 530 ? 0.291 36.170 4.682 1.00 46.09 530 ALA A O 1
ATOM 3946 N N . ALA A 1 531 ? 1.685 35.897 6.413 1.00 41.72 531 ALA A N 1
ATOM 3947 C CA . ALA A 1 531 ? 2.650 35.025 5.749 1.00 41.72 531 ALA A CA 1
ATOM 3948 C C . ALA A 1 531 ? 2.105 33.612 5.450 1.00 41.72 531 ALA A C 1
ATOM 3950 O O . ALA A 1 531 ? 2.605 32.954 4.545 1.00 41.72 531 ALA A O 1
ATOM 3951 N N . ALA A 1 532 ? 1.048 33.159 6.138 1.00 44.31 532 ALA A N 1
ATOM 3952 C CA . ALA A 1 532 ? 0.392 31.880 5.842 1.00 44.31 532 ALA A CA 1
ATOM 3953 C C . ALA A 1 532 ? -0.462 31.900 4.552 1.00 44.31 532 ALA A C 1
ATOM 3955 O O . ALA A 1 532 ? -0.911 30.851 4.096 1.00 44.31 532 ALA A O 1
ATOM 3956 N N . ALA A 1 533 ? -0.708 33.076 3.957 1.00 43.09 533 ALA A N 1
ATOM 3957 C CA . ALA A 1 533 ? -1.585 33.225 2.792 1.00 43.09 533 ALA A CA 1
ATOM 3958 C C . ALA A 1 533 ? -0.871 33.044 1.439 1.00 43.09 533 ALA A C 1
ATOM 3960 O O . ALA A 1 533 ? -1.533 32.884 0.413 1.00 43.09 533 ALA A O 1
ATOM 3961 N N . THR A 1 534 ? 0.463 33.041 1.407 1.00 41.59 534 THR A N 1
ATOM 3962 C CA . THR A 1 534 ? 1.237 32.870 0.171 1.00 41.59 534 THR A CA 1
ATOM 3963 C C . THR A 1 534 ? 1.820 31.462 0.073 1.00 41.59 534 THR A C 1
ATOM 3965 O O . THR A 1 534 ? 2.990 31.240 0.348 1.00 41.59 534 THR A O 1
ATOM 3968 N N . ALA A 1 535 ? 0.963 30.535 -0.363 1.00 39.25 535 ALA A N 1
ATOM 3969 C CA . ALA A 1 535 ? 1.304 29.354 -1.161 1.00 39.25 535 ALA A CA 1
ATOM 3970 C C . ALA A 1 535 ? 2.334 28.352 -0.599 1.00 39.25 535 ALA A C 1
ATOM 3972 O O . ALA A 1 535 ? 3.193 27.880 -1.343 1.00 39.25 535 ALA A O 1
ATOM 3973 N N . GLU A 1 536 ? 2.204 27.930 0.659 1.00 46.09 536 GLU A N 1
ATOM 3974 C CA . GLU A 1 536 ? 2.762 26.624 1.029 1.00 46.09 536 GLU A CA 1
ATOM 3975 C C . GLU A 1 536 ? 1.816 25.510 0.541 1.00 46.09 536 GLU A C 1
ATOM 3977 O O . GLU A 1 536 ? 0.594 25.624 0.711 1.00 46.09 536 GLU A O 1
ATOM 3982 N N . PRO A 1 537 ? 2.327 24.431 -0.083 1.00 52.16 537 PRO A N 1
ATOM 3983 C CA . PRO A 1 537 ? 1.528 23.232 -0.284 1.00 52.16 537 PRO A CA 1
ATOM 3984 C C . PRO A 1 537 ? 1.015 22.790 1.091 1.00 52.16 537 PRO A C 1
ATOM 3986 O O . PRO A 1 537 ? 1.792 22.712 2.039 1.00 52.16 537 PRO A O 1
ATOM 3989 N N . GLY A 1 538 ? -0.296 22.557 1.214 1.00 58.66 538 GLY A N 1
ATOM 3990 C CA . GLY A 1 538 ? -0.908 22.129 2.474 1.00 58.66 538 GLY A CA 1
ATOM 3991 C C . GLY A 1 538 ? -0.178 20.931 3.103 1.00 58.66 538 GLY A C 1
ATOM 3992 O O . GLY A 1 538 ? 0.590 20.248 2.420 1.00 58.66 538 GLY A O 1
ATOM 3993 N N . PRO A 1 539 ? -0.414 20.654 4.396 1.00 77.00 539 PRO A N 1
ATOM 3994 C CA . PRO A 1 539 ? 0.366 19.675 5.142 1.00 77.00 539 PRO A CA 1
ATOM 3995 C C . PRO A 1 539 ? 0.418 18.326 4.414 1.00 77.00 539 PRO A C 1
ATOM 3997 O O . PRO A 1 539 ? -0.585 17.842 3.884 1.00 77.00 539 PRO A O 1
ATOM 4000 N N . GLY A 1 540 ? 1.607 17.725 4.384 1.00 82.88 540 GLY A N 1
ATOM 4001 C CA . GLY A 1 540 ? 1.919 16.567 3.553 1.00 82.88 540 GLY A CA 1
ATOM 4002 C C . GLY A 1 540 ? 1.035 15.350 3.822 1.00 82.88 540 GLY A C 1
ATOM 4003 O O . GLY A 1 540 ? 0.815 14.561 2.903 1.00 82.88 540 GLY A O 1
ATOM 4004 N N . TYR A 1 541 ? 0.458 15.228 5.027 1.00 86.81 541 TYR A N 1
ATOM 4005 C CA . TYR A 1 541 ? -0.496 14.162 5.355 1.00 86.81 541 TYR A CA 1
ATOM 4006 C C . TYR A 1 541 ? -1.714 14.111 4.421 1.00 86.81 541 TYR A C 1
ATOM 4008 O O . TYR A 1 541 ? -2.321 13.055 4.279 1.00 86.81 541 TYR A O 1
ATOM 4016 N N . LEU A 1 542 ? -2.071 15.212 3.747 1.00 87.75 542 LEU A N 1
ATOM 4017 C CA . LEU A 1 542 ? -3.176 15.239 2.780 1.00 87.75 542 LEU A CA 1
ATOM 4018 C C . LEU A 1 542 ? -2.929 14.335 1.562 1.00 87.75 542 LEU A C 1
ATOM 4020 O O . LEU A 1 542 ? -3.867 14.008 0.840 1.00 87.75 542 LEU A O 1
ATOM 4024 N N . LYS A 1 543 ? -1.677 13.920 1.335 1.00 86.81 543 LYS A N 1
ATOM 4025 C CA . LYS A 1 543 ? -1.291 12.959 0.293 1.00 86.81 543 LYS A CA 1
ATOM 4026 C C . LYS A 1 543 ? -1.466 11.507 0.730 1.00 86.81 543 LYS A C 1
ATOM 4028 O O . LYS A 1 543 ? -1.240 10.608 -0.079 1.00 86.81 543 LYS A O 1
ATOM 4033 N N . TRP A 1 544 ? -1.814 11.260 1.994 1.00 88.62 544 TRP A N 1
ATOM 4034 C CA . TRP A 1 544 ? -1.977 9.901 2.480 1.00 88.62 544 TRP A CA 1
ATOM 4035 C C . TRP A 1 544 ? -3.206 9.228 1.879 1.00 88.62 544 TRP A C 1
ATOM 4037 O O . TRP A 1 544 ? -4.270 9.829 1.746 1.00 88.62 544 TRP A O 1
ATOM 4047 N N . ASN A 1 545 ? -3.050 7.957 1.523 1.00 85.88 545 ASN A N 1
ATOM 4048 C CA . ASN A 1 545 ? -4.100 7.142 0.926 1.00 85.88 545 ASN A CA 1
ATOM 4049 C C . ASN A 1 545 ? -4.943 6.408 1.989 1.00 85.88 545 ASN A C 1
ATOM 4051 O O . ASN A 1 545 ? -4.686 6.479 3.194 1.00 85.88 545 ASN A O 1
ATOM 4055 N N . ASN A 1 546 ? -5.955 5.663 1.532 1.00 88.69 546 ASN A N 1
ATOM 4056 C CA . ASN A 1 546 ? -6.858 4.908 2.405 1.00 88.69 546 ASN A CA 1
ATOM 4057 C C . ASN A 1 546 ? -6.116 3.924 3.317 1.00 88.69 546 ASN A C 1
ATOM 4059 O O . ASN A 1 546 ? -6.452 3.816 4.492 1.00 88.69 546 ASN A O 1
ATOM 4063 N N . GLU A 1 547 ? -5.106 3.215 2.808 1.00 87.69 547 GLU A N 1
ATOM 4064 C CA . GLU A 1 547 ? -4.351 2.265 3.625 1.00 87.69 547 GLU A CA 1
ATOM 4065 C C . GLU A 1 547 ? -3.609 2.982 4.754 1.00 87.69 547 GLU A C 1
ATOM 4067 O O . GLU A 1 547 ? -3.696 2.556 5.900 1.00 87.69 547 GLU A O 1
ATOM 4072 N N . GLN A 1 548 ? -2.954 4.105 4.470 1.00 90.62 548 GLN A N 1
ATOM 4073 C CA . GLN A 1 548 ? -2.229 4.882 5.476 1.00 90.62 548 GLN A CA 1
ATOM 4074 C C . GLN A 1 548 ? -3.166 5.421 6.568 1.00 90.62 548 GLN A C 1
ATOM 4076 O O . GLN A 1 548 ? -2.856 5.301 7.752 1.00 90.62 548 GLN A O 1
ATOM 4081 N N . VAL A 1 549 ? -4.353 5.923 6.208 1.00 92.94 549 VAL A N 1
ATOM 4082 C CA . VAL A 1 549 ? -5.360 6.340 7.203 1.00 92.94 549 VAL A CA 1
ATOM 4083 C C . VAL A 1 549 ? -5.882 5.151 8.013 1.00 92.94 549 VAL A C 1
ATOM 4085 O O . VAL A 1 549 ? -6.004 5.253 9.232 1.00 92.94 549 VAL A O 1
ATOM 4088 N N . LEU A 1 550 ? -6.126 3.997 7.382 1.00 92.50 550 LEU A N 1
ATOM 4089 C CA . LEU A 1 550 ? -6.498 2.768 8.092 1.00 92.50 550 LEU A CA 1
ATOM 4090 C C . LEU A 1 550 ? -5.420 2.359 9.106 1.00 92.50 550 LEU A C 1
ATOM 4092 O O . LEU A 1 550 ? -5.750 2.037 10.247 1.00 92.50 550 LEU A O 1
ATOM 4096 N N . ARG A 1 551 ? -4.134 2.423 8.731 1.00 91.62 551 ARG A N 1
ATOM 4097 C CA . ARG A 1 551 ? -3.018 2.144 9.650 1.00 91.62 551 ARG A CA 1
ATOM 4098 C C . ARG A 1 551 ? -3.024 3.096 10.839 1.00 91.62 551 ARG A C 1
ATOM 4100 O O . ARG A 1 551 ? -2.857 2.613 11.952 1.00 91.62 551 ARG A O 1
ATOM 4107 N N . LEU A 1 552 ? -3.265 4.397 10.645 1.00 92.19 552 LEU A N 1
ATOM 4108 C CA . LEU A 1 552 ? -3.383 5.352 11.759 1.00 92.19 552 LEU A CA 1
ATOM 4109 C C . LEU A 1 552 ? -4.516 4.966 12.709 1.00 92.19 552 LEU A C 1
ATOM 4111 O O . LEU A 1 552 ? -4.309 4.910 13.919 1.00 92.19 552 LEU A O 1
ATOM 4115 N N . VAL A 1 553 ? -5.691 4.653 12.158 1.00 92.44 553 VAL A N 1
ATOM 4116 C CA . VAL A 1 553 ? -6.867 4.263 12.944 1.00 92.44 553 VAL A CA 1
ATOM 4117 C C . VAL A 1 553 ? -6.587 3.008 13.773 1.00 92.44 553 VAL A C 1
ATOM 4119 O O . VAL A 1 553 ? -6.877 2.977 14.968 1.00 92.44 553 VAL A O 1
ATOM 4122 N N . PHE A 1 554 ? -5.974 1.983 13.178 1.00 90.19 554 PHE A N 1
ATOM 4123 C CA . PHE A 1 554 ? -5.665 0.735 13.880 1.00 90.19 554 PHE A CA 1
ATOM 4124 C C . PHE A 1 554 ? -4.454 0.841 14.818 1.00 90.19 554 PHE A C 1
ATOM 4126 O O . PHE A 1 554 ? -4.387 0.130 15.823 1.00 90.19 554 PHE A O 1
ATOM 4133 N N . ALA A 1 555 ? -3.504 1.729 14.527 1.00 85.88 555 ALA A N 1
ATOM 4134 C CA . ALA A 1 555 ? -2.329 1.960 15.358 1.00 85.88 555 ALA A CA 1
ATOM 4135 C C . ALA A 1 555 ? -2.587 2.922 16.522 1.00 85.88 555 ALA A C 1
ATOM 4137 O O . ALA A 1 555 ? -1.717 3.048 17.385 1.00 85.88 555 ALA A O 1
ATOM 4138 N N . ASN A 1 556 ? -3.748 3.585 16.583 1.00 76.25 556 ASN A N 1
ATOM 4139 C CA . ASN A 1 556 ? -4.093 4.557 17.620 1.00 76.25 556 ASN A CA 1
ATOM 4140 C C . ASN A 1 556 ? -4.243 3.913 19.015 1.00 76.25 556 ASN A C 1
ATOM 4142 O O . ASN A 1 556 ? -5.331 3.727 19.544 1.00 76.25 556 ASN A O 1
ATOM 4146 N N . ARG A 1 557 ? -3.123 3.511 19.615 1.00 56.69 557 ARG A N 1
ATOM 4147 C CA . ARG A 1 557 ? -3.005 2.761 20.872 1.00 56.69 557 ARG A CA 1
ATOM 4148 C C . ARG A 1 557 ? -3.029 3.647 22.118 1.00 56.69 557 ARG A C 1
ATOM 4150 O O . ARG A 1 557 ? -2.322 3.353 23.087 1.00 56.69 557 ARG A O 1
ATOM 4157 N N . ASP A 1 558 ? -3.832 4.704 22.161 1.00 52.09 558 ASP A N 1
ATOM 4158 C CA . ASP A 1 558 ? -4.345 5.064 23.487 1.00 52.09 558 ASP A CA 1
ATOM 4159 C C . ASP A 1 558 ? -5.044 3.812 24.017 1.00 52.09 558 ASP A C 1
ATOM 4161 O O . ASP A 1 558 ? -5.687 3.115 23.233 1.00 52.09 558 ASP A O 1
ATOM 4165 N N . ALA A 1 559 ? -4.829 3.441 25.284 1.00 44.03 559 ALA A N 1
ATOM 4166 C CA . ALA A 1 559 ? -5.076 2.087 25.815 1.00 44.03 559 ALA A CA 1
ATOM 4167 C C . ALA A 1 559 ? -6.486 1.500 25.537 1.00 44.03 559 ALA A C 1
ATOM 4169 O O . ALA A 1 559 ? -6.716 0.304 25.746 1.00 44.03 559 ALA A O 1
ATOM 4170 N N . ASN A 1 560 ? -7.404 2.323 25.027 1.00 47.91 560 ASN A N 1
ATOM 4171 C CA . ASN A 1 560 ? -8.759 1.997 24.621 1.00 47.91 560 ASN A CA 1
ATOM 4172 C C . ASN A 1 560 ? -9.030 2.138 23.093 1.00 47.91 560 ASN A C 1
ATOM 4174 O O . ASN A 1 560 ? -9.775 1.327 22.560 1.00 47.91 560 ASN A O 1
ATOM 4178 N N . ALA A 1 561 ? -8.420 3.074 22.347 1.00 50.06 561 ALA A N 1
ATOM 4179 C CA . ALA A 1 561 ? -8.863 3.460 20.990 1.00 50.06 561 ALA A CA 1
ATOM 4180 C C . ALA A 1 561 ? -8.511 2.458 19.863 1.00 50.06 561 ALA A C 1
ATOM 4182 O O . ALA A 1 561 ? -9.372 2.127 19.047 1.00 50.06 561 ALA A O 1
ATOM 4183 N N . ALA A 1 562 ? -7.305 1.876 19.861 1.00 58.28 562 ALA A N 1
ATOM 4184 C CA . ALA A 1 562 ? -6.909 0.858 18.875 1.00 58.28 562 ALA A CA 1
ATOM 4185 C C . ALA A 1 562 ? -7.780 -0.401 18.981 1.00 58.28 562 ALA A C 1
ATOM 4187 O O . ALA A 1 562 ? -8.053 -1.066 17.983 1.00 58.28 562 ALA A O 1
ATOM 4188 N N . LYS A 1 563 ? -8.255 -0.710 20.196 1.00 69.75 563 LYS A N 1
ATOM 4189 C CA . LYS A 1 563 ? -9.163 -1.836 20.441 1.00 69.75 563 LYS A CA 1
ATOM 4190 C C . LYS A 1 563 ? -10.541 -1.617 19.808 1.00 69.75 563 LYS A C 1
ATOM 4192 O O . LYS A 1 563 ? -11.213 -2.591 19.490 1.00 69.75 563 LYS A O 1
ATOM 4197 N N . TYR A 1 564 ? -10.945 -0.360 19.619 1.00 82.69 564 TYR A N 1
ATOM 4198 C CA . TYR A 1 564 ? -12.225 0.022 19.022 1.00 82.69 564 TYR A CA 1
ATOM 4199 C C . TYR A 1 564 ? -12.117 0.375 17.535 1.00 82.69 564 TYR A C 1
ATOM 4201 O O . TYR A 1 564 ? -13.105 0.826 16.964 1.00 82.69 564 TYR A O 1
ATOM 4209 N N . ALA A 1 565 ? -10.941 0.198 16.913 1.00 88.19 565 ALA A N 1
ATOM 4210 C CA . ALA A 1 565 ? -10.695 0.583 15.524 1.00 88.19 565 ALA A CA 1
ATOM 4211 C C . ALA A 1 565 ? -11.191 2.011 15.223 1.00 88.19 565 ALA A C 1
ATOM 4213 O O . ALA A 1 565 ? -11.903 2.238 14.248 1.00 88.19 565 ALA A O 1
ATOM 4214 N N . ALA A 1 566 ? -10.864 2.968 16.092 1.00 90.38 566 ALA A N 1
ATOM 4215 C CA . ALA A 1 566 ? -11.352 4.334 15.982 1.00 90.38 566 ALA A CA 1
ATOM 4216 C C . ALA A 1 566 ? -10.242 5.355 16.234 1.00 90.38 566 ALA A C 1
ATOM 4218 O O . ALA A 1 566 ? -9.338 5.163 17.051 1.00 90.38 566 ALA A O 1
ATOM 4219 N N . MET A 1 567 ? -10.352 6.475 15.535 1.00 90.62 567 MET A N 1
ATOM 4220 C CA . MET A 1 567 ? -9.498 7.638 15.700 1.00 90.62 567 MET A CA 1
ATOM 4221 C C . MET A 1 567 ? -10.388 8.842 15.997 1.00 90.62 567 MET A C 1
ATOM 4223 O O . MET A 1 567 ? -11.306 9.116 15.231 1.00 90.62 567 MET A O 1
ATOM 4227 N N . GLU A 1 568 ? -10.160 9.516 17.119 1.00 89.44 568 GLU A N 1
ATOM 4228 C CA . GLU A 1 568 ? -11.044 10.564 17.633 1.00 89.44 568 GLU A CA 1
ATOM 4229 C C . GLU A 1 568 ? -10.254 11.852 17.873 1.00 89.44 568 GLU A C 1
ATOM 4231 O O . GLU A 1 568 ? -9.217 11.808 18.529 1.00 89.44 568 GLU A O 1
ATOM 4236 N N . PHE A 1 569 ? -10.745 12.969 17.332 1.00 87.19 569 PHE A N 1
ATOM 4237 C CA . PHE A 1 569 ? -10.183 14.312 17.501 1.00 87.19 569 PHE A CA 1
ATOM 4238 C C . PHE A 1 569 ? -11.314 15.335 17.554 1.00 87.19 569 PHE A C 1
ATOM 4240 O O . PHE A 1 569 ? -12.106 15.409 16.616 1.00 87.19 569 PHE A O 1
ATOM 4247 N N . ASN A 1 570 ? -11.390 16.137 18.612 1.00 86.12 570 ASN A N 1
ATOM 4248 C CA . ASN A 1 570 ? -12.318 17.260 18.765 1.00 86.12 570 ASN A CA 1
ATOM 4249 C C . ASN A 1 570 ? -13.768 16.962 18.317 1.00 86.12 570 ASN A C 1
ATOM 4251 O O . ASN A 1 570 ? -14.342 17.674 17.492 1.00 86.12 570 ASN A O 1
ATOM 4255 N N . GLY A 1 571 ? -14.356 15.859 18.793 1.00 87.00 571 GLY A N 1
ATOM 4256 C CA . GLY A 1 571 ? -15.723 15.459 18.425 1.00 87.00 571 GLY A CA 1
ATOM 4257 C C . GLY A 1 571 ? -15.880 14.872 17.013 1.00 87.00 571 GLY A C 1
ATOM 4258 O O . GLY A 1 571 ? -17.000 14.570 16.602 1.00 87.00 571 GLY A O 1
ATOM 4259 N N . VAL A 1 572 ? -14.783 14.671 16.277 1.00 92.75 572 VAL A N 1
ATOM 4260 C CA . VAL A 1 572 ? -14.726 13.901 15.029 1.00 92.75 572 VAL A CA 1
ATOM 4261 C C . VAL A 1 572 ? -14.187 12.510 15.330 1.00 92.75 572 VAL A C 1
ATOM 4263 O O . VAL A 1 572 ? -13.048 12.362 15.756 1.00 92.75 572 VAL A O 1
ATOM 4266 N N . THR A 1 573 ? -14.975 11.473 15.068 1.00 93.06 573 THR A N 1
ATOM 4267 C CA . THR A 1 573 ? -14.537 10.076 15.127 1.00 93.06 573 THR A CA 1
ATOM 4268 C C . THR A 1 573 ? -14.473 9.475 13.730 1.00 93.06 573 THR A C 1
ATOM 4270 O O . THR A 1 573 ? -15.474 9.437 13.020 1.00 93.06 573 THR A O 1
ATOM 4273 N N . VAL A 1 574 ? -13.320 8.936 13.354 1.00 94.06 574 VAL A N 1
ATOM 4274 C CA . VAL A 1 574 ? -13.098 8.185 12.118 1.00 94.06 574 VAL A CA 1
ATOM 4275 C C . VAL A 1 574 ? -13.046 6.697 12.454 1.00 94.06 574 VAL A C 1
ATOM 4277 O O . VAL A 1 574 ? -12.196 6.263 13.234 1.00 94.06 574 VAL A O 1
ATOM 4280 N N . ARG A 1 575 ? -13.943 5.910 11.855 1.00 94.00 575 ARG A N 1
ATOM 4281 C CA . ARG A 1 575 ? -13.970 4.443 11.953 1.00 94.00 575 ARG A CA 1
ATOM 4282 C C . ARG A 1 575 ? -13.868 3.813 10.565 1.00 94.00 575 ARG A C 1
ATOM 4284 O O . ARG A 1 575 ? -14.382 4.389 9.608 1.00 94.00 575 ARG A O 1
ATOM 4291 N N . PRO A 1 576 ? -13.245 2.640 10.416 1.00 94.69 576 PRO A N 1
ATOM 4292 C CA . PRO A 1 576 ? -13.215 1.930 9.156 1.00 94.69 576 PRO A CA 1
ATOM 4293 C C . PRO A 1 576 ? -14.529 1.183 8.938 1.00 94.69 576 PRO A C 1
ATOM 4295 O O . PRO A 1 576 ? -15.084 0.585 9.859 1.00 94.69 576 PRO A O 1
ATOM 4298 N N . VAL A 1 577 ? -14.997 1.177 7.695 1.00 93.69 577 VAL A N 1
ATOM 4299 C CA . VAL A 1 577 ? -16.087 0.302 7.256 1.00 93.69 577 VAL A CA 1
ATOM 4300 C C . VAL A 1 577 ? -15.494 -1.080 6.946 1.00 93.69 577 VAL A C 1
ATOM 4302 O O . VAL A 1 577 ? -14.459 -1.148 6.264 1.00 93.69 577 VAL A O 1
ATOM 4305 N N . PRO A 1 578 ? -16.082 -2.191 7.432 1.00 93.38 578 PRO A N 1
ATOM 4306 C CA . PRO A 1 578 ? -15.629 -3.533 7.084 1.00 93.38 578 PRO A CA 1
ATOM 4307 C C . PRO A 1 578 ? -15.611 -3.739 5.568 1.00 93.38 578 PRO A C 1
ATOM 4309 O O . PRO A 1 578 ? -16.605 -3.557 4.874 1.00 93.38 578 PRO A O 1
ATOM 4312 N N . SER A 1 579 ? -14.438 -4.078 5.054 1.00 91.88 579 SER A N 1
ATOM 4313 C CA . SER A 1 579 ? -14.161 -4.339 3.646 1.00 91.88 579 SER A CA 1
ATOM 4314 C C . SER A 1 579 ? -12.903 -5.197 3.561 1.00 91.88 579 SER A C 1
ATOM 4316 O O . SER A 1 579 ? -12.149 -5.305 4.532 1.00 91.88 579 SER A O 1
ATOM 4318 N N . MET A 1 580 ? -12.632 -5.775 2.393 1.00 90.50 580 MET A N 1
ATOM 4319 C CA . MET A 1 580 ? -11.371 -6.478 2.149 1.00 90.50 580 MET A CA 1
ATOM 4320 C C . MET A 1 580 ? -10.151 -5.605 2.496 1.00 90.50 580 MET A C 1
ATOM 4322 O O . MET A 1 580 ? -9.219 -6.079 3.138 1.00 90.50 580 MET A O 1
ATOM 4326 N N . GLN A 1 581 ? -10.165 -4.314 2.139 1.00 88.75 581 GLN A N 1
ATOM 4327 C CA . GLN A 1 581 ? -9.044 -3.412 2.416 1.00 88.75 581 GLN A CA 1
ATOM 4328 C C . GLN A 1 581 ? -8.874 -3.123 3.912 1.00 88.75 581 GLN A C 1
ATOM 4330 O O . GLN A 1 581 ? -7.755 -3.195 4.418 1.00 88.75 581 GLN A O 1
ATOM 4335 N N . SER A 1 582 ? -9.956 -2.797 4.628 1.00 91.75 582 SER A N 1
ATOM 4336 C CA . SER A 1 582 ? -9.868 -2.499 6.064 1.00 91.75 582 SER A CA 1
ATOM 4337 C C . SER A 1 582 ? -9.509 -3.739 6.875 1.00 91.75 582 SER A C 1
ATOM 4339 O O . SER A 1 582 ? -8.706 -3.645 7.803 1.00 91.75 582 SER A O 1
ATOM 4341 N N . LEU A 1 583 ? -10.027 -4.907 6.489 1.00 92.12 583 LEU A N 1
ATOM 4342 C CA . LEU A 1 583 ? -9.704 -6.167 7.141 1.00 92.12 583 LEU A CA 1
ATOM 4343 C C . LEU A 1 583 ? -8.253 -6.580 6.869 1.00 92.12 583 LEU A C 1
ATOM 4345 O O . LEU A 1 583 ? -7.542 -6.914 7.808 1.00 92.12 583 LEU A O 1
ATOM 4349 N N . PHE A 1 584 ? -7.762 -6.450 5.634 1.00 91.44 584 PHE A N 1
ATOM 4350 C CA . PHE A 1 584 ? -6.345 -6.660 5.326 1.00 91.44 584 PHE A CA 1
ATOM 4351 C C . PHE A 1 584 ? -5.421 -5.712 6.097 1.00 91.44 584 PHE A C 1
ATOM 4353 O O . PHE A 1 584 ? -4.432 -6.161 6.678 1.00 91.44 584 PHE A O 1
ATOM 4360 N N . ALA A 1 585 ? -5.733 -4.413 6.137 1.00 90.06 585 ALA A N 1
ATOM 4361 C CA . ALA A 1 585 ? -4.936 -3.431 6.870 1.00 90.06 585 ALA A CA 1
ATOM 4362 C C . ALA A 1 585 ? -4.906 -3.739 8.377 1.00 90.06 585 ALA A C 1
ATOM 4364 O O . ALA A 1 585 ? -3.846 -3.669 8.996 1.00 90.06 585 ALA A O 1
ATOM 4365 N N . TYR A 1 586 ? -6.040 -4.148 8.953 1.00 91.56 586 TYR A N 1
ATOM 4366 C CA . TYR A 1 586 ? -6.117 -4.584 10.346 1.00 91.56 586 TYR A CA 1
ATOM 4367 C C . TYR A 1 586 ? -5.268 -5.837 10.604 1.00 91.56 586 TYR A C 1
ATOM 4369 O O . TYR A 1 586 ? -4.411 -5.833 11.484 1.00 91.56 586 TYR A O 1
ATOM 4377 N N . GLU A 1 587 ? -5.486 -6.903 9.832 1.00 90.94 587 GLU A N 1
ATOM 4378 C CA . GLU A 1 587 ? -4.868 -8.214 10.062 1.00 90.94 587 GLU A CA 1
ATOM 4379 C C . GLU A 1 587 ? -3.358 -8.188 9.819 1.00 90.94 587 GLU A C 1
ATOM 4381 O O . GLU A 1 587 ? -2.593 -8.727 10.616 1.00 90.94 587 GLU A O 1
ATOM 4386 N N . SER A 1 588 ? -2.902 -7.485 8.780 1.00 89.81 588 SER A N 1
ATOM 4387 C CA . SER A 1 588 ? -1.468 -7.314 8.527 1.00 89.81 588 SER A CA 1
ATOM 4388 C C . SER A 1 588 ? -0.783 -6.460 9.595 1.00 89.81 588 SER A C 1
ATOM 4390 O O . SER A 1 588 ? 0.342 -6.772 9.977 1.00 89.81 588 SER A O 1
ATOM 4392 N N . LEU A 1 589 ? -1.446 -5.424 10.131 1.00 88.38 589 LEU A N 1
ATOM 4393 C CA . LEU A 1 589 ? -0.892 -4.649 11.247 1.00 88.38 589 LEU A CA 1
ATOM 4394 C C . LEU A 1 589 ? -0.829 -5.506 12.513 1.00 88.38 589 LEU A C 1
ATOM 4396 O O . LEU A 1 589 ? 0.186 -5.509 13.202 1.00 88.38 589 LEU A O 1
ATOM 4400 N N . ALA A 1 590 ? -1.903 -6.241 12.811 1.00 87.06 590 ALA A N 1
ATOM 4401 C CA . ALA A 1 590 ? -1.962 -7.139 13.954 1.00 87.06 590 ALA A CA 1
ATOM 4402 C C . ALA A 1 590 ? -0.867 -8.210 13.876 1.00 87.06 590 ALA A C 1
ATOM 4404 O O . ALA A 1 590 ? -0.227 -8.496 14.888 1.00 87.06 590 ALA A O 1
ATOM 4405 N N . ASP A 1 591 ? -0.615 -8.768 12.689 1.00 86.19 591 ASP A N 1
ATOM 4406 C CA . ASP A 1 591 ? 0.467 -9.723 12.475 1.00 86.19 591 ASP A CA 1
ATOM 4407 C C . ASP A 1 591 ? 1.847 -9.099 12.680 1.00 86.19 591 ASP A C 1
ATOM 4409 O O . ASP A 1 591 ? 2.653 -9.632 13.443 1.00 86.19 591 ASP A O 1
ATOM 4413 N N . ALA A 1 592 ? 2.087 -7.924 12.099 1.00 86.06 592 ALA A N 1
ATOM 4414 C CA . ALA A 1 592 ? 3.345 -7.206 12.263 1.00 86.06 592 ALA A CA 1
ATOM 4415 C C . ALA A 1 592 ? 3.615 -6.863 13.745 1.00 86.06 592 ALA A C 1
ATOM 4417 O O . ALA A 1 592 ? 4.704 -7.121 14.260 1.00 86.06 592 ALA A O 1
ATOM 4418 N N . CYS A 1 593 ? 2.588 -6.427 14.490 1.00 85.56 593 CYS A N 1
ATOM 4419 C CA . CYS A 1 593 ? 2.680 -6.233 15.940 1.00 85.56 593 CYS A CA 1
ATOM 4420 C C . CYS A 1 593 ? 3.066 -7.525 16.689 1.00 85.56 593 CYS A C 1
ATOM 4422 O O . CYS A 1 593 ? 3.839 -7.473 17.647 1.00 85.56 593 CYS A O 1
ATOM 4424 N N . ARG A 1 594 ? 2.508 -8.684 16.300 1.00 84.31 594 ARG A N 1
ATOM 4425 C CA . ARG A 1 594 ? 2.820 -9.975 16.939 1.00 84.31 594 ARG A CA 1
ATOM 4426 C C . ARG A 1 594 ? 4.272 -10.364 16.696 1.00 84.31 594 ARG A C 1
ATOM 4428 O O . ARG A 1 594 ? 4.940 -10.774 17.642 1.00 84.31 594 ARG A O 1
ATOM 4435 N N . GLN A 1 595 ? 4.766 -10.188 15.473 1.00 82.62 595 GLN A N 1
ATOM 4436 C CA . GLN A 1 595 ? 6.145 -10.519 15.110 1.00 82.62 595 GLN A CA 1
ATOM 4437 C C . GLN A 1 595 ? 7.170 -9.700 15.909 1.00 82.62 595 GLN A C 1
ATOM 4439 O O . GLN A 1 595 ? 8.185 -10.252 16.320 1.00 82.62 595 GLN A O 1
ATOM 4444 N N . GLN A 1 596 ? 6.880 -8.430 16.222 1.00 75.62 596 GLN A N 1
ATOM 4445 C CA . GLN A 1 596 ? 7.755 -7.608 17.072 1.00 75.62 596 GLN A CA 1
ATOM 4446 C C . GLN A 1 596 ? 7.763 -8.034 18.552 1.00 75.62 596 GLN A C 1
ATOM 4448 O O . GLN A 1 596 ? 8.731 -7.780 19.263 1.00 75.62 596 GLN A O 1
ATOM 4453 N N . SER A 1 597 ? 6.691 -8.674 19.032 1.00 64.31 597 SER A N 1
ATOM 4454 C CA . SER A 1 597 ? 6.560 -9.103 20.434 1.00 64.31 597 SER A CA 1
ATOM 4455 C C . SER A 1 597 ? 7.215 -10.450 20.750 1.00 64.31 597 SER A C 1
ATOM 4457 O O . SER A 1 597 ? 7.331 -10.808 21.922 1.00 64.31 597 SER A O 1
ATOM 4459 N N . VAL A 1 598 ? 7.647 -11.204 19.733 1.00 54.19 598 VAL A N 1
ATOM 4460 C CA . VAL A 1 598 ? 8.405 -12.440 19.942 1.00 54.19 598 VAL A CA 1
ATOM 4461 C C . VAL A 1 598 ? 9.849 -12.039 20.245 1.00 54.19 598 VAL A C 1
ATOM 4463 O O . VAL A 1 598 ? 10.516 -11.521 19.347 1.00 54.19 598 VAL A O 1
ATOM 4466 N N . PRO A 1 599 ? 10.367 -12.245 21.474 1.00 47.25 599 PRO A N 1
ATOM 4467 C CA . PRO A 1 599 ? 11.783 -12.036 21.721 1.00 47.25 599 PRO A CA 1
ATOM 4468 C C . PRO A 1 599 ? 12.544 -12.926 20.744 1.00 47.25 599 PRO A C 1
ATOM 4470 O O . PRO A 1 599 ? 12.302 -14.134 20.694 1.00 47.25 599 PRO A O 1
ATOM 4473 N N . VAL A 1 600 ? 13.429 -12.329 19.943 1.00 42.25 600 VAL A N 1
ATOM 4474 C CA . VAL A 1 600 ? 14.380 -13.086 19.133 1.00 42.25 600 VAL A CA 1
ATOM 4475 C C . VAL A 1 600 ? 15.190 -13.905 20.128 1.00 42.25 600 VAL A C 1
ATOM 4477 O O . VAL A 1 600 ? 16.091 -13.386 20.785 1.00 42.25 600 VAL A O 1
ATOM 4480 N N . ILE A 1 601 ? 14.810 -15.171 20.311 1.00 39.06 601 ILE A N 1
ATOM 4481 C CA . ILE A 1 601 ? 15.624 -16.139 21.030 1.00 39.06 601 ILE A CA 1
ATOM 4482 C C . ILE A 1 601 ? 16.892 -16.194 20.197 1.00 39.06 601 ILE A C 1
ATOM 4484 O O . ILE A 1 601 ? 16.872 -16.716 19.080 1.00 39.06 601 ILE A O 1
ATOM 4488 N N . ALA A 1 602 ? 17.948 -15.542 20.690 1.00 38.03 602 ALA A N 1
ATOM 4489 C CA . ALA A 1 602 ? 19.242 -15.556 20.037 1.00 38.03 602 ALA A CA 1
ATOM 4490 C C . ALA A 1 602 ? 19.540 -17.018 19.690 1.00 38.03 602 ALA A C 1
ATOM 4492 O O . ALA A 1 602 ? 19.342 -17.870 20.566 1.00 38.03 602 ALA A O 1
ATOM 4493 N N . PRO A 1 603 ? 19.923 -17.335 18.438 1.00 40.97 603 PRO A N 1
ATOM 4494 C CA . PRO A 1 603 ? 20.265 -18.699 18.082 1.00 40.97 603 PRO A CA 1
ATOM 4495 C C . PRO A 1 603 ? 21.279 -19.169 19.115 1.00 40.97 603 PRO A C 1
ATOM 4497 O O . PRO A 1 603 ? 22.349 -18.574 19.243 1.00 40.97 603 PRO A O 1
ATOM 4500 N N . SER A 1 604 ? 20.881 -20.159 19.919 1.00 42.84 604 SER A N 1
ATOM 4501 C CA . SER A 1 604 ? 21.751 -20.781 20.904 1.00 42.84 604 SER A CA 1
ATOM 4502 C C . SER A 1 604 ? 23.036 -21.116 20.171 1.00 42.84 604 SER A C 1
ATOM 4504 O O . SER A 1 604 ? 22.977 -21.842 19.173 1.00 42.84 604 SER A O 1
ATOM 4506 N N . GLU A 1 605 ? 24.139 -20.502 20.606 1.00 41.81 605 GLU A N 1
ATOM 4507 C CA . GLU A 1 605 ? 25.469 -20.696 20.039 1.00 41.81 605 GLU A CA 1
ATOM 4508 C C . GLU A 1 605 ? 25.623 -22.184 19.694 1.00 41.81 605 GLU A C 1
ATOM 4510 O O . GLU A 1 605 ? 25.368 -23.021 20.570 1.00 41.81 605 GLU A O 1
ATOM 4515 N N . PRO A 1 606 ? 25.940 -22.552 18.438 1.00 48.62 606 PRO A N 1
ATOM 4516 C CA . PRO A 1 606 ? 26.139 -23.950 18.095 1.00 48.62 606 PRO A CA 1
ATOM 4517 C C . PRO A 1 606 ? 27.176 -24.494 19.067 1.00 48.62 606 PRO A C 1
ATOM 4519 O O . PRO A 1 606 ? 28.277 -23.949 19.106 1.00 48.62 606 PRO A O 1
ATOM 4522 N N . ASN A 1 607 ? 26.776 -25.492 19.871 1.00 47.72 607 ASN A N 1
ATOM 4523 C CA . ASN A 1 607 ? 27.583 -26.164 20.891 1.00 47.72 607 ASN A CA 1
ATOM 4524 C C . ASN A 1 607 ? 29.053 -26.161 20.468 1.00 47.72 607 ASN A C 1
ATOM 4526 O O . ASN A 1 607 ? 29.468 -26.997 19.658 1.00 47.72 607 ASN A O 1
ATOM 4530 N N . GLN A 1 608 ? 29.829 -25.194 20.972 1.00 43.53 608 GLN A N 1
ATOM 4531 C CA . GLN A 1 608 ? 31.259 -25.204 20.738 1.00 43.53 608 GLN A CA 1
ATOM 4532 C C . GLN A 1 608 ? 31.751 -26.510 21.364 1.00 43.53 608 GLN A C 1
ATOM 4534 O O . GLN A 1 608 ? 31.447 -26.762 22.536 1.00 43.53 608 GLN A O 1
ATOM 4539 N N . PRO A 1 609 ? 32.461 -27.370 20.614 1.00 53.72 609 PRO A N 1
ATOM 4540 C CA . PRO A 1 609 ? 33.053 -28.557 21.200 1.00 53.72 609 PRO A CA 1
ATOM 4541 C C . PRO A 1 609 ? 33.889 -28.125 22.413 1.00 53.72 609 PRO A C 1
ATOM 4543 O O . PRO A 1 609 ? 34.564 -27.090 22.346 1.00 53.72 609 PRO A O 1
ATOM 4546 N N . PRO A 1 610 ? 33.810 -28.859 23.538 1.00 50.09 610 PRO A N 1
ATOM 4547 C CA . PRO A 1 610 ? 34.417 -28.447 24.793 1.00 50.09 610 PRO A CA 1
ATOM 4548 C C . PRO A 1 610 ? 35.885 -28.093 24.563 1.00 50.09 610 PRO A C 1
ATOM 4550 O O . PRO A 1 610 ? 36.667 -28.917 24.083 1.00 50.09 610 PRO A O 1
ATOM 4553 N N . LYS A 1 611 ? 36.254 -26.844 24.881 1.00 53.72 611 LYS A N 1
ATOM 4554 C CA . LYS A 1 611 ? 37.649 -26.399 24.833 1.00 53.72 611 LYS A CA 1
ATOM 4555 C C . LYS A 1 611 ? 38.497 -27.402 25.625 1.00 53.72 611 LYS A C 1
ATOM 4557 O O . LYS A 1 611 ? 38.141 -27.695 26.769 1.00 53.72 611 LYS A O 1
ATOM 4562 N N . PRO A 1 612 ? 39.613 -27.908 25.067 1.00 50.66 612 PRO A N 1
ATOM 4563 C CA . PRO A 1 612 ? 40.514 -28.786 25.795 1.00 50.66 612 PRO A CA 1
ATOM 4564 C C . PRO A 1 612 ? 40.923 -28.113 27.106 1.00 50.66 612 PRO A C 1
ATOM 4566 O O . PRO A 1 612 ? 41.546 -27.048 27.098 1.00 50.66 612 PRO A O 1
ATOM 4569 N N . GLN A 1 613 ? 40.546 -28.715 28.235 1.00 52.50 613 GLN A N 1
ATOM 4570 C CA . GLN A 1 613 ? 41.017 -28.295 29.549 1.00 52.50 613 GLN A CA 1
ATOM 4571 C C . GLN A 1 613 ? 42.545 -28.364 29.543 1.00 52.50 613 GLN A C 1
ATOM 4573 O O . GLN A 1 613 ? 43.150 -29.437 29.511 1.00 52.50 613 GLN A O 1
ATOM 4578 N N . ARG A 1 614 ? 43.175 -27.189 29.545 1.00 52.78 614 ARG A N 1
ATOM 4579 C CA . ARG A 1 614 ? 44.617 -27.032 29.690 1.00 52.78 614 ARG A CA 1
ATOM 4580 C C . ARG A 1 614 ? 44.994 -27.618 31.052 1.00 52.78 614 ARG A C 1
ATOM 4582 O O . ARG A 1 614 ? 44.679 -27.023 32.080 1.00 52.78 614 ARG A O 1
ATOM 4589 N N . ARG A 1 615 ? 45.612 -28.806 31.058 1.00 46.81 615 ARG A N 1
ATOM 4590 C CA . ARG A 1 615 ? 46.155 -29.437 32.269 1.00 46.81 615 ARG A CA 1
ATOM 4591 C C . ARG A 1 615 ? 47.044 -28.420 32.983 1.00 46.81 615 ARG A C 1
ATOM 4593 O O . ARG A 1 615 ? 48.038 -27.967 32.416 1.00 46.81 615 ARG A O 1
ATOM 4600 N N . GLN A 1 616 ? 46.662 -28.045 34.200 1.00 54.06 616 GLN A N 1
ATOM 4601 C CA . GLN A 1 616 ? 47.521 -27.263 35.080 1.00 54.06 616 GLN A CA 1
ATOM 4602 C C . GLN A 1 616 ? 48.766 -28.104 35.413 1.00 54.06 616 GLN A C 1
ATOM 4604 O O . GLN A 1 616 ? 48.626 -29.294 35.709 1.00 54.06 616 GLN A O 1
ATOM 4609 N N . PRO A 1 617 ? 49.981 -27.537 35.338 1.00 46.69 617 PRO A N 1
ATOM 4610 C CA . PRO A 1 617 ? 51.179 -28.235 35.775 1.00 46.69 617 PRO A CA 1
ATOM 4611 C C . PRO A 1 617 ? 51.123 -28.450 37.290 1.00 46.69 617 PRO A C 1
ATOM 4613 O O . PRO A 1 617 ? 50.860 -27.523 38.055 1.00 46.69 617 PRO A O 1
ATOM 4616 N N . ALA A 1 618 ? 51.362 -29.694 37.704 1.00 46.78 618 ALA A N 1
ATOM 4617 C CA . ALA A 1 618 ? 51.422 -30.101 39.098 1.00 46.78 618 ALA A CA 1
ATOM 4618 C C . ALA A 1 618 ? 52.479 -29.280 39.854 1.00 46.78 618 ALA A C 1
ATOM 4620 O O . ALA A 1 618 ? 53.672 -29.344 39.550 1.00 46.78 618 ALA A O 1
ATOM 4621 N N . GLN A 1 619 ? 52.041 -28.515 40.855 1.00 48.72 619 GLN A N 1
ATOM 4622 C CA . GLN A 1 619 ? 52.932 -27.939 41.855 1.00 48.72 619 GLN A CA 1
ATOM 4623 C C . GLN A 1 619 ? 53.420 -29.060 42.778 1.00 48.72 619 GLN A C 1
ATOM 4625 O O . GLN A 1 619 ? 52.696 -29.531 43.651 1.00 48.72 619 GLN A O 1
ATOM 4630 N N . ASN A 1 620 ? 54.670 -29.476 42.586 1.00 48.47 620 ASN A N 1
ATOM 4631 C CA . ASN A 1 620 ? 55.399 -30.283 43.556 1.00 48.47 620 ASN A CA 1
ATOM 4632 C C . ASN A 1 620 ? 55.747 -29.416 44.775 1.00 48.47 620 ASN A C 1
ATOM 4634 O O . ASN A 1 620 ? 56.739 -28.687 44.765 1.00 48.47 620 ASN A O 1
ATOM 4638 N N . SER A 1 621 ? 54.956 -29.518 45.843 1.00 53.78 621 SER A N 1
ATOM 4639 C CA . SER A 1 621 ? 55.354 -29.042 47.167 1.00 53.78 621 SER A CA 1
ATOM 4640 C C . SER A 1 621 ? 56.320 -30.050 47.800 1.00 53.78 621 SER A C 1
ATOM 4642 O O . SER A 1 621 ? 55.905 -31.095 48.305 1.00 53.78 621 SER A O 1
ATOM 4644 N N . ARG A 1 622 ? 57.619 -29.736 47.782 1.00 53.44 622 ARG A N 1
ATOM 4645 C CA . ARG A 1 622 ? 58.604 -30.334 48.693 1.00 53.44 622 ARG A CA 1
ATOM 4646 C C . ARG A 1 622 ? 58.334 -29.812 50.107 1.00 53.44 622 ARG A C 1
ATOM 4648 O O . ARG A 1 622 ? 58.378 -28.605 50.319 1.00 53.44 622 ARG A O 1
ATOM 4655 N N . LYS A 1 623 ? 58.098 -30.720 51.056 1.00 55.09 623 LYS A N 1
ATOM 4656 C CA . LYS A 1 623 ? 58.344 -30.474 52.481 1.00 55.09 623 LYS A CA 1
ATOM 4657 C C . LYS A 1 623 ? 59.755 -30.953 52.823 1.00 55.09 623 LYS A C 1
ATOM 4659 O O . LYS A 1 623 ? 60.103 -32.101 52.549 1.00 55.09 623 LYS A O 1
ATOM 4664 N N . SER A 1 624 ? 60.528 -30.053 53.413 1.00 50.47 624 SER A N 1
ATOM 4665 C CA . SER A 1 624 ? 61.459 -30.315 54.511 1.00 50.47 624 SER A CA 1
ATOM 4666 C C . SER A 1 624 ? 60.986 -29.454 55.670 1.00 50.47 624 SER A C 1
ATOM 4668 O O . SER A 1 624 ? 60.512 -28.332 55.370 1.00 50.47 624 SER A O 1
#